Protein AF-A0A2M8S9Q0-F1 (afdb_monomer)

Secondary structure (DSSP, 8-state):
---------PPPPPPPP-------HHHHHHHHHHHTT--HHHHHHHH---HHHHHHHHTT-GGGSS-HHHHHHHHHHHHHHTT--HHHHHHHHHHHHHTT---------------------------------------------PPPPPP----------PPPSHHHHHHHHHHHHHHHHHTTT--HHHHHHHH---HHHHHHHHHT--SSSS-HHHHHHHHHHHHHHTT--HHHHHHHHHHHHHHHHHHHS--------------PPPHHHHHHT-HHHHHHHHHHHHHHHHHHHHHHHHHHHHTS------PPPGGGGSS--------------------------------PPP--TT-EEEEEEESS--EEEE-GGGS--EEEEPPTTEEEEEEESS--

Radius of gyration: 46.2 Å; Cα contacts (8 Å, |Δi|>4): 270; chains: 1; bounding box: 118×87×159 Å

Mean predicted aligned error: 24.83 Å

Solvent-accessible surface area (backbone atoms only — not comparable to full-atom values): 26553 Å² total; per-residue (Å²): 132,92,81,86,82,85,79,76,84,66,84,76,75,78,72,80,73,80,77,80,74,75,62,50,68,13,46,50,50,46,49,53,38,53,76,67,72,55,52,61,66,57,50,22,69,74,67,70,46,56,52,72,57,52,51,26,45,36,69,63,38,57,83,84,38,100,35,75,69,54,43,57,51,52,51,49,54,51,30,54,74,69,72,41,61,67,63,58,53,53,49,54,45,52,55,64,58,61,77,75,70,82,86,86,87,81,88,83,89,78,88,89,79,91,88,84,84,84,90,87,92,83,89,86,90,91,87,86,83,90,80,88,87,84,88,83,92,88,87,80,91,84,86,90,80,89,84,84,82,83,81,83,72,84,77,75,76,81,67,83,75,72,84,66,74,17,51,63,47,31,31,59,49,5,46,57,50,45,56,46,35,56,76,66,72,54,51,61,72,56,48,20,73,72,62,71,46,55,53,71,59,54,51,27,47,40,63,26,41,66,81,86,39,98,38,74,69,55,44,53,51,51,50,44,45,48,30,54,72,60,74,46,68,42,68,62,56,56,47,49,50,51,51,20,54,50,38,44,47,66,68,70,43,80,70,76,72,76,75,72,79,71,87,72,92,66,92,70,79,62,72,66,57,65,65,66,63,36,72,66,52,52,53,55,50,48,54,52,51,50,53,51,50,51,52,54,50,49,52,53,49,54,48,54,66,67,62,55,77,82,77,76,79,80,72,79,65,77,73,76,78,75,74,81,78,87,86,86,87,89,81,92,82,85,84,91,87,80,91,82,88,82,80,91,80,96,75,93,70,88,76,80,76,83,80,78,77,82,89,54,93,76,52,49,73,50,71,51,68,26,78,49,76,44,76,50,72,44,39,39,66,83,40,78,77,46,78,48,74,48,51,52,81,38,75,47,79,48,77,19,71,83,38,104

pLDDT: mean 73.17, std 22.85, range [26.52, 98.38]

Nearest PDB structures (foldseek):
  2wus-assembly2_S  TM=9.636E-01  e=8.835E-04  Thermotoga maritima
  2wus-assembly1_R  TM=9.669E-01  e=1.144E-03  Thermotoga maritima
  3fym-assembly1_A  TM=9.359E-01  e=9.303E-04  Staphylococcus aureus subsp. aureus Mu50
  2b5a-assembly1_A  TM=7.805E-01  e=4.605E-03  [Bacillus] caldolyticus

Structure (mmCIF, N/CA/C/O backbone):
data_AF-A0A2M8S9Q0-F1
#
_entry.id   AF-A0A2M8S9Q0-F1
#
loop_
_atom_site.group_PDB
_atom_site.id
_atom_site.type_symbol
_atom_site.label_atom_id
_atom_site.label_alt_id
_atom_site.label_comp_id
_atom_site.label_asym_id
_atom_site.label_entity_id
_atom_site.label_seq_id
_atom_site.pdbx_PDB_ins_code
_atom_site.Cartn_x
_atom_site.Cartn_y
_atom_site.Cartn_z
_atom_site.occupancy
_atom_site.B_iso_or_equiv
_atom_site.auth_seq_id
_atom_site.auth_comp_id
_atom_site.auth_asym_id
_atom_site.auth_atom_id
_atom_site.pdbx_PDB_model_num
ATOM 1 N N . MET A 1 1 ? -62.560 -68.770 -28.532 1.00 46.97 1 MET A N 1
ATOM 2 C CA . MET A 1 1 ? -61.285 -68.534 -29.257 1.00 46.97 1 MET A CA 1
ATOM 3 C C . MET A 1 1 ? -60.644 -67.312 -28.606 1.00 46.97 1 MET A C 1
ATOM 5 O O . MET A 1 1 ? -61.363 -66.355 -28.384 1.00 46.97 1 MET A O 1
ATOM 9 N N . ARG A 1 2 ? -59.4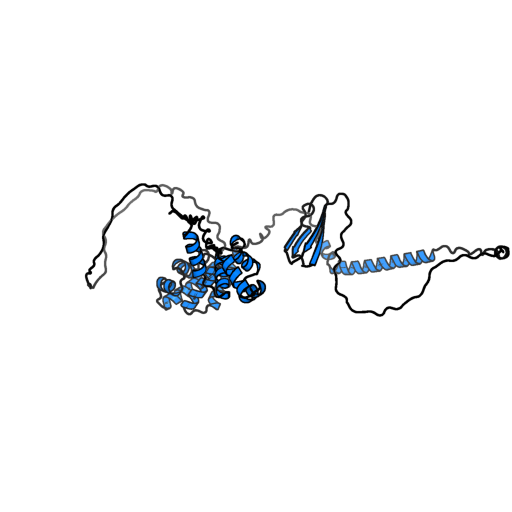30 -67.365 -28.042 1.00 44.34 2 ARG A N 1
ATOM 10 C CA . ARG A 1 2 ? -58.132 -67.429 -28.748 1.00 44.34 2 ARG A CA 1
ATOM 11 C C . ARG A 1 2 ? -58.010 -66.359 -29.842 1.00 44.34 2 ARG A C 1
ATOM 13 O O . ARG A 1 2 ? -58.297 -66.644 -30.996 1.00 44.34 2 ARG A O 1
ATOM 20 N N . SER A 1 3 ? -57.537 -65.176 -29.461 1.00 52.06 3 SER A N 1
ATOM 21 C CA . SER A 1 3 ? -56.714 -64.311 -30.311 1.00 52.06 3 SER A CA 1
ATOM 22 C C . SER A 1 3 ? -55.727 -63.576 -29.405 1.00 52.06 3 SER A C 1
ATOM 24 O O . SER A 1 3 ? -56.126 -63.054 -28.364 1.00 52.06 3 SER A O 1
ATOM 26 N N . THR A 1 4 ? -54.442 -63.612 -29.747 1.00 53.56 4 THR A N 1
ATOM 27 C CA . THR A 1 4 ? -53.346 -63.144 -28.889 1.00 53.56 4 THR A CA 1
ATOM 28 C C . THR A 1 4 ? -52.762 -61.862 -29.465 1.00 53.56 4 THR A C 1
ATOM 30 O O . THR A 1 4 ? -52.297 -61.873 -30.601 1.00 53.56 4 THR A O 1
ATOM 33 N N . LEU A 1 5 ? -52.697 -60.789 -28.673 1.00 52.53 5 LEU A N 1
ATOM 34 C CA . LEU A 1 5 ? -51.846 -59.633 -28.967 1.00 52.53 5 LEU A CA 1
ATOM 35 C C . LEU A 1 5 ? -50.827 -59.436 -27.843 1.00 52.53 5 LEU A C 1
ATOM 37 O O . LEU A 1 5 ? -51.036 -58.703 -26.881 1.00 52.53 5 LEU A O 1
ATOM 41 N N . GLN A 1 6 ? -49.708 -60.143 -27.993 1.00 48.69 6 GLN A N 1
ATOM 42 C CA . GLN A 1 6 ? -48.525 -60.050 -27.144 1.00 48.69 6 GLN A CA 1
ATOM 43 C C . GLN A 1 6 ? -47.783 -58.736 -27.448 1.00 48.69 6 GLN A C 1
ATOM 45 O O . GLN A 1 6 ? -46.805 -58.730 -28.196 1.00 48.69 6 GLN A O 1
ATOM 50 N N . GLN A 1 7 ? -48.247 -57.605 -26.910 1.00 51.72 7 GLN A N 1
ATOM 51 C CA . GLN A 1 7 ? -47.533 -56.339 -27.085 1.00 51.72 7 GLN A CA 1
ATOM 52 C C . GLN A 1 7 ? -46.305 -56.309 -26.163 1.00 51.72 7 GLN A C 1
ATOM 54 O O . GLN A 1 7 ? -46.418 -56.198 -24.943 1.00 51.72 7 GLN A O 1
ATOM 59 N N . ALA A 1 8 ? -45.121 -56.474 -26.752 1.00 46.09 8 ALA A N 1
ATOM 60 C CA . ALA A 1 8 ? -43.874 -56.585 -26.010 1.00 46.09 8 ALA A CA 1
ATOM 61 C C . ALA A 1 8 ? -43.476 -55.250 -25.357 1.00 46.09 8 ALA A C 1
ATOM 63 O O . ALA A 1 8 ? -43.231 -54.256 -26.043 1.00 46.09 8 ALA A O 1
ATOM 64 N N . PHE A 1 9 ? -43.334 -55.252 -24.030 1.00 51.69 9 PHE A N 1
ATOM 65 C CA . PHE A 1 9 ? -42.654 -54.184 -23.301 1.00 51.69 9 PHE A CA 1
ATOM 66 C C . PHE A 1 9 ? -41.147 -54.260 -23.578 1.00 51.69 9 PHE A C 1
ATOM 68 O O . PHE A 1 9 ? -40.403 -54.937 -22.871 1.00 51.69 9 PHE A O 1
ATOM 75 N N . GLY A 1 10 ? -40.699 -53.567 -24.627 1.00 56.75 10 GLY A N 1
ATOM 76 C CA . GLY A 1 10 ? -39.278 -53.279 -24.818 1.00 56.75 10 GLY A CA 1
ATOM 77 C C . GLY A 1 10 ? -38.715 -52.463 -23.642 1.00 56.75 10 GLY A C 1
ATOM 78 O O . GLY A 1 10 ? -39.480 -51.794 -22.937 1.00 56.75 10 GLY A O 1
ATOM 79 N N . PRO A 1 11 ? -37.389 -52.493 -23.408 1.00 62.25 11 PRO A N 1
ATOM 80 C CA . PRO A 1 11 ? -36.777 -51.710 -22.343 1.00 62.25 11 PRO A CA 1
ATOM 81 C C . PRO A 1 11 ? -37.107 -50.227 -22.532 1.00 62.25 11 PRO A C 1
ATOM 83 O O . PRO A 1 11 ? -36.915 -49.659 -23.609 1.00 62.25 11 PRO A O 1
ATOM 86 N N . ARG A 1 12 ? -37.624 -49.603 -21.469 1.00 54.31 12 ARG A N 1
ATOM 87 C CA . ARG A 1 12 ? -37.940 -48.171 -21.437 1.00 54.31 12 ARG A CA 1
ATOM 88 C C . ARG A 1 12 ? -36.677 -47.399 -21.849 1.00 54.31 12 ARG A C 1
ATOM 90 O O . ARG A 1 12 ? -35.629 -47.674 -21.259 1.00 54.31 12 ARG A O 1
ATOM 97 N N . PRO A 1 13 ? -36.735 -46.464 -22.819 1.00 56.62 13 PRO A N 1
ATOM 98 C CA . PRO A 1 13 ? -35.551 -45.703 -23.198 1.00 56.62 13 PRO A CA 1
ATOM 99 C C . PRO A 1 13 ? -34.986 -45.015 -21.949 1.00 56.62 13 PRO A C 1
ATOM 101 O O . PRO A 1 13 ? -35.775 -44.562 -21.105 1.00 56.62 13 PRO A O 1
ATOM 104 N N . PRO A 1 14 ? -33.650 -44.954 -21.789 1.00 55.78 14 PRO A N 1
ATOM 105 C CA . PRO A 1 14 ? -33.062 -44.286 -20.642 1.00 55.78 14 PRO A CA 1
ATOM 106 C C . PRO A 1 14 ? -33.587 -42.853 -20.610 1.00 55.78 14 PRO A C 1
ATOM 108 O O . PRO A 1 14 ? -33.505 -42.135 -21.609 1.00 55.78 14 PRO A O 1
ATOM 111 N N . ARG A 1 15 ? -34.143 -42.436 -19.463 1.00 50.03 15 ARG A N 1
ATOM 112 C CA . ARG A 1 15 ? -34.430 -41.015 -19.237 1.00 50.03 15 ARG A CA 1
ATOM 113 C C . ARG A 1 15 ? -33.136 -40.253 -19.543 1.00 50.03 15 ARG A C 1
ATOM 115 O O . ARG A 1 15 ? -32.089 -40.706 -19.065 1.00 50.03 15 ARG A O 1
ATOM 122 N N . PRO A 1 16 ? -33.170 -39.147 -20.309 1.00 44.03 16 PRO A N 1
ATOM 123 C CA . PRO A 1 16 ? -31.976 -38.341 -20.492 1.00 44.03 16 PRO A CA 1
ATOM 124 C C . PRO A 1 16 ? -31.476 -37.973 -19.098 1.00 44.03 16 PRO A C 1
ATOM 126 O O . PRO A 1 16 ? -32.213 -37.373 -18.313 1.00 44.03 16 PRO A O 1
ATOM 129 N N . ARG A 1 17 ? -30.254 -38.405 -18.760 1.00 46.22 17 ARG A N 1
ATOM 130 C CA . ARG A 1 17 ? -29.604 -37.953 -17.531 1.00 46.22 17 ARG A CA 1
ATOM 131 C C . ARG A 1 17 ? -29.557 -36.438 -17.641 1.00 46.22 17 ARG A C 1
ATOM 133 O O . ARG A 1 17 ? -28.949 -35.931 -18.583 1.00 46.22 17 ARG A O 1
ATOM 140 N N . ALA A 1 18 ? -30.214 -35.738 -16.719 1.00 41.88 18 ALA A N 1
ATOM 141 C CA . ALA A 1 18 ? -29.982 -34.317 -16.560 1.00 41.88 18 ALA A CA 1
ATOM 142 C C . ALA A 1 18 ? -28.484 -34.177 -16.289 1.00 41.88 18 ALA A C 1
ATOM 144 O O . ALA A 1 18 ? -27.989 -34.653 -15.268 1.00 41.88 18 ALA A O 1
ATOM 145 N N . GLN A 1 19 ? -27.746 -33.641 -17.260 1.00 42.12 19 GLN A N 1
ATOM 146 C CA . GLN A 1 19 ? -26.327 -33.387 -17.086 1.00 42.12 19 GLN A CA 1
ATOM 147 C C . GLN A 1 19 ? -26.240 -32.190 -16.147 1.00 42.12 19 GLN A C 1
ATOM 149 O O . GLN A 1 19 ? -26.295 -31.044 -16.590 1.00 42.12 19 GLN A O 1
ATOM 154 N N . GLY A 1 20 ? -26.185 -32.481 -14.844 1.00 45.81 20 GLY A N 1
ATOM 155 C CA . GLY A 1 20 ? -25.852 -31.539 -13.782 1.00 45.81 20 GLY A CA 1
ATOM 156 C C . GLY A 1 20 ? -24.414 -31.088 -13.975 1.00 45.81 20 GLY A C 1
ATOM 157 O O . GLY A 1 20 ? -23.505 -31.545 -13.289 1.00 45.81 20 GLY A O 1
ATOM 158 N N . ASN A 1 21 ? -24.200 -30.275 -15.006 1.00 52.34 21 ASN A N 1
ATOM 159 C CA . ASN A 1 21 ? -22.890 -29.843 -15.438 1.00 52.34 21 ASN A CA 1
ATOM 160 C C . ASN A 1 21 ? -22.437 -28.748 -14.476 1.00 52.34 21 ASN A C 1
ATOM 162 O O . ASN A 1 21 ? -22.692 -27.565 -14.706 1.00 52.34 21 ASN A O 1
ATOM 166 N N . ALA A 1 22 ? -21.843 -29.187 -13.367 1.00 67.81 22 ALA A N 1
ATOM 167 C CA . ALA A 1 22 ? -21.355 -28.379 -12.262 1.00 67.81 22 ALA A CA 1
ATOM 168 C C . ALA A 1 22 ? -20.216 -27.459 -12.729 1.00 67.81 22 ALA A C 1
ATOM 170 O O . ALA A 1 22 ? -19.038 -27.751 -12.535 1.00 67.81 22 ALA A O 1
ATOM 171 N N . TYR A 1 23 ? -20.575 -26.365 -13.403 1.00 83.25 23 TYR A N 1
ATOM 172 C CA . TYR A 1 23 ? -19.625 -25.364 -13.870 1.00 83.25 23 TYR A CA 1
ATOM 173 C C . TYR A 1 23 ? -18.828 -24.828 -12.677 1.00 83.25 23 TYR A C 1
ATOM 175 O O . TYR A 1 23 ? -19.408 -24.353 -11.696 1.00 83.25 23 TYR A O 1
ATOM 183 N N . SER A 1 24 ? -17.501 -24.877 -12.770 1.00 90.00 24 SER A N 1
ATOM 184 C CA . SER A 1 24 ? -16.611 -24.250 -11.793 1.00 90.00 24 SER A CA 1
ATOM 185 C C . SER A 1 24 ? -16.827 -22.732 -11.738 1.00 90.00 24 SER A C 1
ATOM 187 O O . SER A 1 24 ? -17.505 -22.153 -12.594 1.00 90.00 24 SER A O 1
ATOM 189 N N . VAL A 1 25 ? -16.287 -22.062 -10.716 1.00 90.50 25 VAL A N 1
ATOM 190 C CA . VAL A 1 25 ? -16.519 -20.620 -10.532 1.00 90.50 25 VAL A CA 1
ATOM 191 C C . VAL A 1 25 ? -15.940 -19.835 -11.714 1.00 90.50 25 VAL A C 1
ATOM 193 O O . VAL A 1 25 ? -16.629 -18.968 -12.256 1.00 90.50 25 VAL A O 1
ATOM 196 N N . GLY A 1 26 ? -14.749 -20.205 -12.193 1.00 93.00 26 GLY A N 1
ATOM 197 C CA . GLY A 1 26 ? -14.159 -19.648 -13.408 1.00 93.00 26 GLY A CA 1
ATOM 198 C C . GLY A 1 26 ? -15.019 -19.859 -14.652 1.00 93.00 26 GLY A C 1
ATOM 199 O O . GLY A 1 26 ? -15.321 -18.900 -15.365 1.00 93.00 26 GLY A O 1
ATOM 200 N N . GLN A 1 27 ? -15.534 -21.074 -14.864 1.00 92.38 27 GLN A N 1
ATOM 201 C CA . GLN A 1 27 ? -16.442 -21.364 -15.980 1.00 92.38 27 GLN A CA 1
ATOM 202 C C . GLN A 1 27 ? -17.754 -20.565 -15.910 1.00 92.38 27 GLN A C 1
ATOM 204 O O . GLN A 1 27 ? -18.271 -20.151 -16.950 1.00 92.38 27 GLN A O 1
ATOM 209 N N . GLN A 1 28 ? -18.298 -20.318 -14.713 1.00 92.31 28 GLN A N 1
ATOM 210 C CA . GLN A 1 28 ? -19.494 -19.485 -14.533 1.00 92.31 28 GLN A CA 1
ATOM 211 C C . GLN A 1 28 ? -19.219 -18.011 -14.882 1.00 92.31 28 GLN A C 1
ATOM 213 O O . GLN A 1 28 ? -20.016 -17.400 -15.599 1.00 92.31 28 GLN A O 1
ATOM 218 N N . LEU A 1 29 ? -18.069 -17.464 -14.469 1.00 94.25 29 LEU A N 1
ATOM 219 C CA . LEU A 1 29 ? -17.623 -16.112 -14.835 1.00 94.25 29 LEU A CA 1
ATOM 220 C C . LEU A 1 29 ? -17.396 -15.988 -16.352 1.00 94.25 29 LEU A C 1
ATOM 222 O O . LEU A 1 29 ? -17.986 -15.118 -16.995 1.00 94.25 29 LEU A O 1
ATOM 226 N N . LYS A 1 30 ? -16.641 -16.923 -16.943 1.00 95.50 30 LYS A N 1
ATOM 227 C CA . LYS A 1 30 ? -16.370 -17.032 -18.389 1.00 95.50 30 LYS A CA 1
ATOM 228 C C . LYS A 1 30 ? -17.662 -17.069 -19.206 1.00 95.50 30 LYS A C 1
ATOM 230 O O . LYS A 1 30 ? -17.831 -16.310 -20.161 1.00 95.50 30 LYS A O 1
ATOM 235 N N . LYS A 1 31 ? -18.633 -17.886 -18.780 1.00 94.19 31 LYS A N 1
ATOM 236 C CA . LYS A 1 31 ? -19.971 -17.977 -19.385 1.00 94.19 31 LYS A CA 1
ATOM 237 C C . LYS A 1 31 ? -20.744 -16.657 -19.298 1.00 94.19 31 LYS A C 1
ATOM 239 O O . LYS A 1 31 ? -21.353 -16.259 -20.288 1.00 94.19 31 LYS A O 1
ATOM 244 N N . ALA A 1 32 ? -20.715 -15.966 -18.158 1.00 94.25 32 ALA A N 1
ATOM 245 C CA . ALA A 1 32 ? -21.412 -14.691 -17.982 1.00 94.25 32 ALA A CA 1
ATOM 246 C C . ALA A 1 32 ? -20.758 -13.528 -18.754 1.00 94.25 32 ALA A C 1
ATOM 248 O O . ALA A 1 32 ? -21.476 -12.696 -19.312 1.00 94.25 32 ALA A O 1
ATOM 249 N N . ARG A 1 33 ? -19.422 -13.499 -18.870 1.00 96.94 33 ARG A N 1
ATOM 250 C CA . ARG A 1 33 ? -18.702 -12.557 -19.744 1.00 96.94 33 ARG A CA 1
ATOM 251 C C . ARG A 1 33 ? -19.092 -12.755 -21.208 1.00 96.94 33 ARG A C 1
ATOM 253 O O . ARG A 1 33 ? -19.476 -11.794 -21.876 1.00 96.94 33 ARG A O 1
ATOM 260 N N . LEU A 1 34 ? -19.043 -13.998 -21.691 1.00 96.44 34 LEU A N 1
ATOM 261 C CA . LEU A 1 34 ? -19.397 -14.339 -23.072 1.00 96.44 34 LEU A CA 1
ATOM 262 C C . LEU A 1 34 ? -20.879 -14.067 -23.372 1.00 96.44 34 LEU A C 1
ATOM 264 O O . LEU A 1 34 ? -21.187 -13.518 -24.425 1.00 96.44 34 LEU A O 1
ATOM 268 N N . ALA A 1 35 ? -21.791 -14.336 -22.432 1.00 95.69 35 ALA A N 1
ATOM 269 C CA . ALA A 1 35 ? -23.214 -13.998 -22.569 1.00 95.69 35 ALA A CA 1
ATOM 270 C C . ALA A 1 35 ? -23.484 -12.482 -22.682 1.00 95.69 35 ALA A C 1
ATOM 272 O O . ALA A 1 35 ? -24.515 -12.079 -23.218 1.00 95.69 35 ALA A O 1
ATOM 273 N N . ARG A 1 36 ? -22.556 -11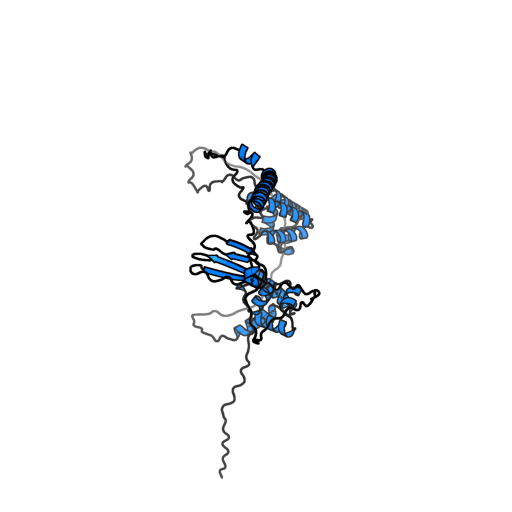.637 -22.209 1.00 96.06 36 ARG A N 1
ATOM 274 C CA . ARG A 1 36 ? -22.578 -10.173 -22.376 1.00 96.06 36 ARG A CA 1
ATOM 275 C C . ARG A 1 36 ? -21.761 -9.680 -23.581 1.00 96.06 36 ARG A C 1
ATOM 277 O O . ARG A 1 36 ? -21.691 -8.476 -23.795 1.00 96.06 36 ARG A O 1
ATOM 284 N N . ASN A 1 37 ? -21.178 -10.584 -24.376 1.00 96.50 37 ASN A N 1
ATOM 285 C CA . ASN A 1 37 ? -20.271 -10.296 -25.499 1.00 96.50 37 ASN A CA 1
ATOM 286 C C . ASN A 1 37 ? -19.041 -9.445 -25.115 1.00 96.50 37 ASN A C 1
ATOM 288 O O . ASN A 1 37 ? -18.531 -8.680 -25.931 1.00 96.50 37 ASN A O 1
ATOM 292 N N . LEU A 1 38 ? -18.564 -9.571 -23.871 1.00 96.69 38 LEU A N 1
ATOM 293 C CA . LEU A 1 38 ? -17.443 -8.786 -23.351 1.00 96.69 38 LEU A CA 1
ATOM 294 C C . LEU A 1 38 ? -16.088 -9.446 -23.656 1.00 96.69 38 LEU A C 1
ATOM 296 O O . LEU A 1 38 ? -15.895 -10.650 -23.444 1.00 96.69 38 LEU A O 1
ATOM 300 N N . THR A 1 39 ? -15.118 -8.651 -24.103 1.00 97.31 39 THR A N 1
ATOM 301 C CA . THR A 1 39 ? -13.729 -9.102 -24.288 1.00 97.31 39 THR A CA 1
ATOM 302 C C . THR A 1 39 ? -12.928 -9.010 -22.981 1.00 97.31 39 THR A C 1
ATOM 304 O O . THR A 1 39 ? -13.333 -8.334 -22.030 1.00 97.31 39 THR A O 1
ATOM 307 N N . ILE A 1 40 ? -11.786 -9.699 -22.905 1.00 96.75 40 ILE A N 1
ATOM 308 C CA . ILE A 1 40 ? -10.923 -9.700 -21.708 1.00 96.75 40 ILE A CA 1
ATOM 309 C C . ILE A 1 40 ? -10.297 -8.312 -21.496 1.00 96.75 40 ILE A C 1
ATOM 311 O O . ILE A 1 40 ? -10.141 -7.859 -20.362 1.00 96.75 40 ILE A O 1
ATOM 315 N N . GLU A 1 41 ? -10.020 -7.585 -22.578 1.00 96.06 41 GLU A N 1
ATOM 316 C CA . GLU A 1 41 ? -9.502 -6.214 -22.570 1.00 96.06 41 GLU A CA 1
ATOM 317 C C . GLU A 1 41 ? -10.548 -5.227 -22.035 1.00 96.06 41 GLU A C 1
ATOM 319 O O . GLU A 1 41 ? -10.211 -4.349 -21.245 1.00 96.06 41 GLU A O 1
ATOM 324 N N . GLN A 1 42 ? -11.825 -5.394 -22.400 1.00 95.19 42 GLN A N 1
ATOM 325 C CA . GLN A 1 42 ? -12.928 -4.578 -21.876 1.00 95.19 42 GLN A CA 1
ATOM 326 C C . GLN A 1 42 ? -13.129 -4.801 -20.371 1.00 95.19 42 GLN A C 1
ATOM 328 O O . GLN A 1 42 ? -13.243 -3.837 -19.612 1.00 95.19 42 GLN A O 1
ATOM 333 N N . VAL A 1 43 ? -13.096 -6.062 -19.917 1.00 97.06 43 VAL A N 1
ATOM 334 C CA . VAL A 1 43 ? -13.105 -6.394 -18.482 1.00 97.06 43 VAL A CA 1
ATOM 335 C C . VAL A 1 43 ? -11.885 -5.792 -17.781 1.00 97.06 43 VAL A C 1
ATOM 337 O O . VAL A 1 43 ? -12.032 -5.190 -16.719 1.00 97.06 43 VAL A O 1
ATOM 340 N N . THR A 1 44 ? -10.696 -5.900 -18.381 1.00 97.06 44 THR A N 1
ATOM 341 C CA . THR A 1 44 ? -9.440 -5.335 -17.859 1.00 97.06 44 THR A CA 1
ATOM 342 C C . THR A 1 44 ? -9.536 -3.818 -17.682 1.00 97.06 44 THR A C 1
ATOM 344 O O . THR A 1 44 ? -9.172 -3.298 -16.630 1.00 97.06 44 THR A O 1
ATOM 347 N N . GLN A 1 45 ? -10.074 -3.102 -18.674 1.00 96.19 45 GLN A N 1
ATOM 348 C CA . GLN A 1 45 ? -10.261 -1.648 -18.624 1.00 96.19 45 GLN A CA 1
ATOM 349 C C . GLN A 1 45 ? -11.285 -1.224 -17.562 1.00 96.19 45 GLN A C 1
ATOM 351 O O . GLN A 1 45 ? -11.053 -0.254 -16.845 1.00 96.19 45 GLN A O 1
ATOM 356 N N . ALA A 1 46 ? -12.400 -1.947 -17.425 1.00 95.25 46 ALA A N 1
ATOM 357 C CA . ALA A 1 46 ? -13.436 -1.604 -16.454 1.00 95.25 46 ALA A CA 1
ATOM 358 C C . ALA A 1 46 ? -13.034 -1.943 -15.006 1.00 95.25 46 ALA A C 1
ATOM 360 O O . ALA A 1 46 ? -13.211 -1.133 -14.097 1.00 95.25 46 ALA A O 1
ATOM 361 N N . THR A 1 47 ? -12.472 -3.132 -14.779 1.00 95.62 47 THR A N 1
ATOM 362 C CA . THR A 1 47 ? -12.145 -3.646 -13.434 1.00 95.62 47 THR A CA 1
ATOM 363 C C . THR A 1 47 ? -10.750 -3.261 -12.940 1.00 95.62 47 THR A C 1
ATOM 365 O O . THR A 1 47 ? -10.465 -3.423 -11.756 1.00 95.62 47 THR A O 1
ATOM 368 N N . HIS A 1 48 ? -9.875 -2.781 -13.832 1.00 96.25 48 HIS A N 1
ATOM 369 C CA . HIS A 1 48 ? -8.441 -2.559 -13.596 1.00 96.25 48 HIS A CA 1
ATOM 370 C C . HIS A 1 48 ? -7.652 -3.834 -13.205 1.00 96.25 48 HIS A C 1
ATOM 372 O O . HIS A 1 48 ? -6.487 -3.758 -12.803 1.00 96.25 48 HIS A O 1
ATOM 378 N N . ILE A 1 49 ? -8.248 -5.022 -13.368 1.00 96.50 49 ILE A N 1
ATOM 379 C CA . ILE A 1 49 ? -7.588 -6.325 -13.205 1.00 96.50 49 ILE A CA 1
ATOM 380 C C . ILE A 1 49 ? -6.842 -6.655 -14.503 1.00 96.50 49 ILE A C 1
ATOM 382 O O . ILE A 1 49 ? -7.427 -6.614 -15.577 1.00 96.50 49 ILE A O 1
ATOM 386 N N . ARG A 1 50 ? -5.549 -6.990 -14.426 1.00 97.06 50 ARG A N 1
ATOM 387 C CA . ARG A 1 50 ? -4.722 -7.301 -15.612 1.00 97.06 50 ARG A CA 1
ATOM 388 C C . ARG A 1 50 ? -5.235 -8.558 -16.338 1.00 97.06 50 ARG A C 1
ATOM 390 O O . ARG A 1 50 ? -5.549 -9.531 -15.664 1.00 97.06 50 ARG A O 1
ATOM 397 N N . ALA A 1 51 ? -5.218 -8.570 -17.676 1.00 96.38 51 ALA A N 1
ATOM 398 C CA . ALA A 1 51 ? -5.787 -9.636 -18.523 1.00 96.38 51 ALA A CA 1
ATOM 399 C C . ALA A 1 51 ? -5.491 -11.074 -18.046 1.00 96.38 51 ALA A C 1
ATOM 401 O O . ALA A 1 51 ? -6.426 -11.785 -17.701 1.00 96.38 51 ALA A O 1
ATOM 402 N N . TYR A 1 52 ? -4.214 -11.446 -17.869 1.00 96.19 52 TYR A N 1
ATOM 403 C CA . TYR A 1 52 ? -3.822 -12.789 -17.399 1.00 96.19 52 TYR A CA 1
ATOM 404 C C . TYR A 1 52 ? -4.482 -13.214 -16.072 1.00 96.19 52 TYR A C 1
ATOM 406 O O . TYR A 1 52 ? -4.614 -14.402 -15.800 1.00 96.19 52 TYR A O 1
ATOM 414 N N . ALA A 1 53 ? -4.858 -12.255 -15.218 1.00 96.31 53 ALA A N 1
ATOM 415 C CA . ALA A 1 53 ? -5.530 -12.511 -13.951 1.00 96.31 53 ALA A CA 1
ATOM 416 C C . ALA A 1 53 ? -7.046 -12.697 -14.128 1.00 96.31 53 ALA A C 1
ATOM 418 O O . ALA A 1 53 ? -7.657 -13.379 -13.315 1.00 96.31 53 ALA A O 1
ATOM 419 N N . ILE A 1 54 ? -7.647 -12.152 -15.190 1.00 96.88 54 ILE A N 1
ATOM 420 C CA . ILE A 1 54 ? -8.993 -12.535 -15.636 1.00 96.88 54 ILE A CA 1
ATOM 421 C C . ILE A 1 54 ? -8.955 -13.950 -16.220 1.00 96.88 54 ILE A C 1
ATOM 423 O O . ILE A 1 54 ? -9.762 -14.780 -15.813 1.00 96.88 54 ILE A O 1
ATOM 427 N N . ASP A 1 55 ? -7.981 -14.261 -17.079 1.00 96.69 55 ASP A N 1
ATOM 428 C CA . ASP A 1 55 ? -7.820 -15.600 -17.665 1.00 96.69 55 ASP A CA 1
ATOM 429 C C . ASP A 1 55 ? -7.612 -16.671 -16.580 1.00 96.69 55 ASP A C 1
ATOM 431 O O . ASP A 1 55 ? -8.339 -17.662 -16.524 1.00 96.69 55 ASP A O 1
ATOM 435 N N . ALA A 1 56 ? -6.698 -16.419 -15.635 1.00 95.81 56 ALA A N 1
ATOM 436 C CA . ALA A 1 56 ? -6.444 -17.294 -14.492 1.00 95.81 56 ALA A CA 1
ATOM 437 C C . ALA A 1 56 ? -7.667 -17.476 -13.572 1.00 95.81 56 ALA A C 1
ATOM 439 O O . ALA A 1 56 ? -7.831 -18.545 -12.992 1.00 95.81 56 ALA A O 1
ATOM 440 N N . LEU A 1 57 ? -8.545 -16.471 -13.448 1.00 94.94 57 LEU A N 1
ATOM 441 C CA . LEU A 1 57 ? -9.821 -16.626 -12.740 1.00 94.94 57 LEU A CA 1
ATOM 442 C C . LEU A 1 57 ? -10.839 -17.442 -13.545 1.00 94.94 57 LEU A C 1
ATOM 444 O O . LEU A 1 57 ? -11.605 -18.187 -12.945 1.00 94.94 57 LEU A O 1
ATOM 448 N N . GLU A 1 58 ? -10.871 -17.310 -14.873 1.00 95.81 58 GLU A N 1
ATOM 449 C CA . GLU A 1 58 ? -11.797 -18.043 -15.748 1.00 95.81 58 GLU A CA 1
ATOM 450 C C . GLU A 1 58 ? -11.457 -19.526 -15.916 1.00 95.81 58 GLU A C 1
ATOM 452 O O . GLU A 1 58 ? -12.359 -20.323 -16.172 1.00 95.81 58 GLU A O 1
ATOM 457 N N . ASP A 1 59 ? -10.182 -19.883 -15.765 1.00 94.31 59 ASP A N 1
ATOM 458 C CA . ASP A 1 59 ? -9.683 -21.262 -15.824 1.00 94.31 59 ASP A CA 1
ATOM 459 C C . ASP A 1 59 ? -9.423 -21.860 -14.419 1.00 94.31 59 ASP A C 1
ATOM 461 O O . ASP A 1 59 ? -8.762 -22.889 -14.295 1.00 94.31 59 ASP A O 1
ATOM 465 N N . ASP A 1 60 ? -9.933 -21.210 -13.358 1.00 91.94 60 ASP A N 1
ATOM 466 C CA . ASP A 1 60 ? -9.797 -21.576 -11.930 1.00 91.94 60 ASP A CA 1
ATOM 467 C C . ASP A 1 60 ? -8.332 -21.785 -11.450 1.00 91.94 60 ASP A C 1
ATOM 469 O O . ASP A 1 60 ? -8.071 -22.399 -10.412 1.00 91.94 60 ASP A O 1
ATOM 473 N N . ASN A 1 61 ? -7.354 -21.233 -12.175 1.00 92.25 61 ASN A N 1
ATOM 474 C CA . ASN A 1 61 ? -5.918 -21.328 -11.907 1.00 92.25 61 ASN A CA 1
ATOM 475 C C . ASN A 1 61 ? -5.458 -20.238 -10.921 1.00 92.25 61 ASN A C 1
ATOM 477 O O . ASN A 1 61 ? -4.758 -19.284 -11.272 1.00 92.25 61 ASN A O 1
ATOM 481 N N . PHE A 1 62 ? -5.863 -20.376 -9.659 1.00 89.56 62 PHE A N 1
ATOM 482 C CA . PHE A 1 62 ? -5.549 -19.393 -8.618 1.00 89.56 62 PHE A CA 1
ATOM 483 C C . PHE A 1 62 ? -4.048 -19.293 -8.279 1.00 89.56 62 PHE A C 1
ATOM 485 O O . PHE A 1 62 ? -3.620 -18.253 -7.778 1.00 89.56 62 PHE A O 1
ATOM 492 N N . ASP A 1 63 ? -3.245 -20.314 -8.596 1.00 89.00 63 ASP A N 1
ATOM 493 C CA . ASP A 1 63 ? -1.794 -20.339 -8.346 1.00 89.00 63 ASP A CA 1
ATOM 494 C C . ASP A 1 63 ? -1.004 -19.416 -9.293 1.00 89.00 63 ASP A C 1
ATOM 496 O O . ASP A 1 63 ? 0.094 -18.970 -8.962 1.00 89.00 63 ASP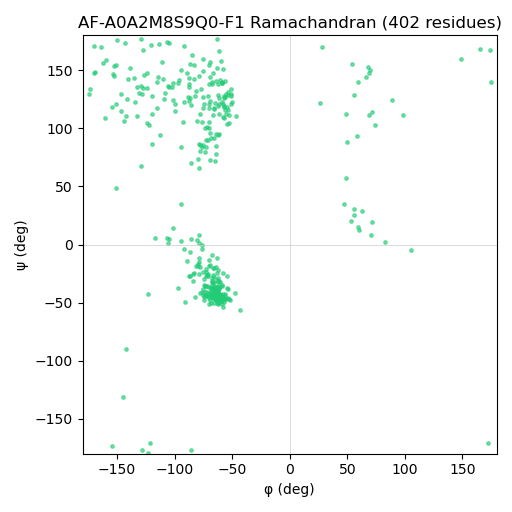 A O 1
ATOM 500 N N . ALA A 1 64 ? -1.577 -19.053 -10.447 1.00 87.75 64 ALA A N 1
ATOM 501 C CA . ALA A 1 64 ? -1.005 -18.054 -11.354 1.00 87.75 64 ALA A CA 1
ATOM 502 C C . ALA A 1 64 ? -1.188 -16.596 -10.865 1.00 87.75 64 ALA A C 1
ATOM 504 O O . ALA A 1 64 ? -0.704 -15.656 -11.505 1.00 87.75 64 ALA A O 1
ATOM 505 N N . LEU A 1 65 ? -1.897 -16.370 -9.752 1.00 91.56 65 LEU A N 1
ATOM 506 C CA . LEU A 1 65 ? -2.210 -15.038 -9.224 1.00 91.56 65 LEU A CA 1
ATOM 507 C C . LEU A 1 65 ? -1.188 -14.594 -8.155 1.00 91.56 65 LEU A C 1
ATOM 509 O O . LEU A 1 65 ? -0.659 -15.429 -7.427 1.00 91.56 65 LEU A O 1
ATOM 513 N N . PRO A 1 66 ? -0.909 -13.281 -7.984 1.00 83.31 66 PRO A N 1
ATOM 514 C CA . PRO A 1 66 ? 0.228 -12.832 -7.166 1.00 83.31 66 PRO A CA 1
ATOM 515 C C . PRO A 1 66 ? 0.114 -13.137 -5.665 1.00 83.31 66 PRO A C 1
ATOM 517 O O . PRO A 1 66 ? 1.117 -13.099 -4.957 1.00 83.31 66 PRO A O 1
ATOM 520 N N . SER A 1 67 ? -1.099 -13.388 -5.162 1.00 90.44 67 SER A N 1
ATOM 521 C CA . SER A 1 67 ? -1.333 -14.045 -3.873 1.00 90.44 67 SER A CA 1
ATOM 522 C C . SER A 1 67 ? -2.777 -14.570 -3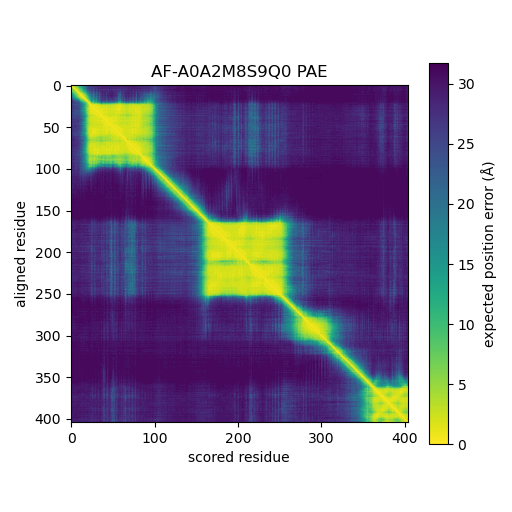.784 1.00 90.44 67 SER A C 1
ATOM 524 O O . SER A 1 67 ? -3.674 -13.988 -4.407 1.00 90.44 67 SER A O 1
ATOM 526 N N . PRO A 1 68 ? -3.062 -15.588 -2.947 1.00 84.75 68 PRO A N 1
ATOM 527 C CA . PRO A 1 68 ? -4.428 -16.079 -2.729 1.00 84.75 68 PRO A CA 1
ATOM 528 C C . PRO A 1 68 ? -5.355 -15.036 -2.076 1.00 84.75 68 PRO A C 1
ATOM 530 O O . PRO A 1 68 ? -6.578 -15.131 -2.180 1.00 84.75 68 PRO A O 1
ATOM 533 N N . VAL A 1 69 ? -4.800 -14.003 -1.429 1.00 85.50 69 VAL A N 1
ATOM 534 C CA . VAL A 1 69 ? -5.579 -12.868 -0.903 1.00 85.50 69 VAL A CA 1
ATOM 535 C C . VAL A 1 69 ? -6.012 -11.941 -2.042 1.00 85.50 69 VAL A C 1
ATOM 537 O O . VAL A 1 69 ? -7.179 -11.553 -2.104 1.00 85.50 69 VAL A O 1
ATOM 540 N N . GLN A 1 70 ? -5.110 -11.636 -2.983 1.00 87.69 70 GLN A N 1
ATOM 541 C CA . GLN A 1 70 ? -5.443 -10.846 -4.175 1.00 87.69 70 GLN A CA 1
ATOM 542 C C . GLN A 1 70 ? -6.439 -11.582 -5.076 1.00 87.69 70 GLN A C 1
ATOM 544 O O . GLN A 1 70 ? -7.389 -10.963 -5.548 1.00 87.69 70 GLN A O 1
ATOM 549 N N . ALA A 1 71 ? -6.288 -12.901 -5.234 1.00 91.00 71 ALA A N 1
ATOM 550 C CA . ALA A 1 71 ? -7.208 -13.744 -5.994 1.00 91.00 71 ALA A CA 1
ATOM 551 C C . ALA A 1 71 ? -8.672 -13.564 -5.560 1.00 91.00 71 ALA A C 1
ATOM 553 O O . ALA A 1 71 ? -9.540 -13.311 -6.392 1.00 91.00 71 ALA A O 1
ATOM 554 N N . ARG A 1 72 ? -8.944 -13.595 -4.247 1.00 90.06 72 ARG A N 1
ATOM 555 C CA . ARG A 1 72 ? -10.292 -13.382 -3.681 1.00 90.06 72 ARG A CA 1
ATOM 556 C C . ARG A 1 72 ? -10.814 -11.958 -3.921 1.00 90.06 72 ARG A C 1
ATOM 558 O O . ARG A 1 72 ? -12.016 -11.774 -4.108 1.00 90.06 72 ARG A O 1
ATOM 565 N N . GLY A 1 73 ? -9.925 -10.963 -3.947 1.00 92.00 73 GLY A N 1
ATOM 566 C CA . GLY A 1 73 ? -10.255 -9.577 -4.295 1.00 92.00 73 GLY A CA 1
ATOM 567 C C . GLY A 1 73 ? -10.638 -9.413 -5.768 1.00 92.00 73 GLY A C 1
ATOM 568 O O . GLY A 1 73 ? -11.702 -8.872 -6.066 1.00 92.00 73 GLY A O 1
ATOM 569 N N . PHE A 1 74 ? -9.816 -9.933 -6.684 1.00 95.56 74 PHE A N 1
ATOM 570 C CA . PHE A 1 74 ? -10.085 -9.917 -8.125 1.00 95.56 74 PHE A CA 1
ATOM 571 C C . PHE A 1 74 ? -11.363 -10.695 -8.470 1.00 95.56 74 PHE A C 1
ATOM 573 O O . PHE A 1 74 ? -12.195 -10.192 -9.220 1.00 95.56 74 PHE A O 1
ATOM 580 N N . LEU A 1 75 ? -11.573 -11.863 -7.852 1.00 94.19 75 LEU A N 1
ATOM 581 C CA . LEU A 1 75 ? -12.781 -12.679 -8.002 1.00 94.19 75 LEU A CA 1
ATOM 582 C C . LEU A 1 75 ? -14.053 -11.895 -7.631 1.00 94.19 75 LEU A C 1
ATOM 584 O O . LEU A 1 75 ? -15.018 -11.893 -8.393 1.00 94.19 75 LEU A O 1
ATOM 588 N N . ARG A 1 76 ? -14.043 -11.175 -6.498 1.00 93.62 76 ARG A N 1
ATOM 589 C CA . ARG A 1 76 ? -15.161 -10.314 -6.070 1.00 93.62 76 ARG A CA 1
ATOM 590 C C . ARG A 1 76 ? -15.386 -9.140 -7.027 1.00 93.62 76 ARG A C 1
ATOM 592 O O . ARG A 1 76 ? -16.524 -8.879 -7.400 1.00 93.62 76 ARG A O 1
ATOM 599 N N . LEU A 1 77 ? -14.325 -8.437 -7.427 1.00 95.12 77 LEU A N 1
ATOM 600 C CA . LEU A 1 77 ? -14.414 -7.313 -8.369 1.00 95.12 77 LEU A CA 1
ATOM 601 C C . LEU A 1 77 ? -14.983 -7.753 -9.728 1.00 95.12 77 LEU A C 1
ATOM 603 O O . LEU A 1 77 ? -15.848 -7.075 -10.281 1.00 95.12 77 LEU A O 1
ATOM 607 N N . TYR A 1 78 ? -14.540 -8.904 -10.237 1.00 96.12 78 TYR A N 1
ATOM 608 C CA . TYR A 1 78 ? -14.986 -9.433 -11.521 1.00 96.12 78 TYR A CA 1
ATOM 609 C C . TYR A 1 78 ? -16.433 -9.952 -11.466 1.00 96.12 78 TYR A C 1
ATOM 611 O O . TYR A 1 78 ? -17.235 -9.595 -12.329 1.00 96.12 78 TYR A O 1
ATOM 619 N N . ALA A 1 79 ? -16.806 -10.699 -10.418 1.00 95.06 79 ALA A N 1
ATOM 620 C CA . ALA A 1 79 ? -18.188 -11.134 -10.198 1.00 95.06 79 ALA A CA 1
ATOM 621 C C . ALA A 1 79 ? -19.154 -9.937 -10.105 1.00 95.06 79 ALA A C 1
ATOM 623 O O . ALA A 1 79 ? -20.160 -9.906 -10.815 1.00 95.06 79 ALA A O 1
ATOM 624 N N . ASN A 1 80 ? -18.796 -8.902 -9.333 1.00 94.38 80 ASN A N 1
ATOM 625 C CA . ASN A 1 80 ? -19.581 -7.671 -9.216 1.00 94.38 80 ASN A CA 1
ATOM 626 C C . ASN A 1 80 ? -19.759 -6.964 -10.574 1.00 94.38 80 ASN A C 1
ATOM 628 O O . ASN A 1 80 ? -20.868 -6.548 -10.904 1.00 94.38 80 ASN A O 1
ATOM 632 N N . TYR A 1 81 ? -18.703 -6.862 -11.391 1.00 95.56 81 TYR A N 1
ATOM 633 C CA . TYR A 1 81 ? -18.787 -6.283 -12.741 1.00 95.56 81 TYR A CA 1
ATOM 634 C C . TYR A 1 81 ? -19.689 -7.107 -13.681 1.00 95.56 81 TYR A C 1
ATOM 636 O O . TYR A 1 81 ? -20.481 -6.559 -14.454 1.00 95.56 81 TYR A O 1
ATOM 644 N N . LEU A 1 82 ? -19.646 -8.436 -13.563 1.00 93.75 82 LEU A N 1
ATOM 645 C CA . LEU A 1 82 ? -20.562 -9.348 -14.251 1.00 93.75 82 LEU A CA 1
ATOM 646 C C . LEU A 1 82 ? -21.971 -9.402 -13.630 1.00 93.75 82 LEU A C 1
ATOM 648 O O . LEU A 1 82 ? -22.836 -10.085 -14.173 1.00 93.75 82 LEU A O 1
ATOM 652 N N . GLY A 1 83 ? -22.248 -8.650 -12.558 1.00 90.75 83 GLY A N 1
ATOM 653 C CA . GLY A 1 83 ? -23.543 -8.640 -11.871 1.00 90.75 83 GLY A CA 1
ATOM 654 C C . GLY A 1 83 ? -23.930 -9.990 -11.259 1.00 90.75 83 GLY A C 1
ATOM 655 O O . GLY A 1 83 ? -25.114 -10.303 -11.195 1.00 90.75 83 GLY A O 1
ATOM 656 N N . LEU A 1 84 ? -22.940 -10.795 -10.867 1.00 89.38 84 LEU A N 1
ATOM 657 C CA . LEU A 1 84 ? -23.103 -12.083 -10.194 1.00 89.38 84 LEU A CA 1
ATOM 658 C C . LEU A 1 84 ? -22.767 -11.918 -8.711 1.00 89.38 84 LEU A C 1
ATOM 660 O O . LEU A 1 84 ? -21.733 -11.328 -8.388 1.00 89.38 84 LEU A O 1
ATOM 664 N N . SER A 1 85 ? -23.576 -12.471 -7.803 1.00 85.88 85 SER A N 1
ATOM 665 C CA . SER A 1 85 ? -23.174 -12.512 -6.396 1.00 85.88 85 SER A CA 1
ATOM 666 C C . SER A 1 85 ? -22.141 -13.623 -6.173 1.00 85.88 85 SER A C 1
ATOM 668 O O . SER A 1 85 ? -22.282 -14.756 -6.641 1.00 85.88 85 SER A O 1
ATOM 670 N N . LEU A 1 86 ? -21.068 -13.303 -5.449 1.00 83.44 86 LEU A N 1
ATOM 671 C CA . LEU A 1 86 ? -20.012 -14.272 -5.147 1.00 83.44 86 LEU A CA 1
ATOM 672 C C . LEU A 1 86 ? -20.504 -15.400 -4.220 1.00 83.44 86 LEU A C 1
ATOM 674 O O . LEU A 1 86 ? -19.969 -16.507 -4.245 1.00 83.44 86 LEU A O 1
ATOM 678 N N . GLU A 1 87 ? -21.525 -15.125 -3.410 1.00 82.25 87 GLU A N 1
ATOM 679 C CA . GLU A 1 87 ? -22.071 -16.073 -2.440 1.00 82.25 87 GLU A CA 1
ATOM 680 C C . GLU A 1 87 ? -22.944 -17.132 -3.120 1.00 82.25 87 GLU A C 1
ATOM 682 O O . GLU A 1 87 ? -22.760 -18.314 -2.836 1.00 82.25 87 GLU A O 1
ATOM 687 N N . GLU A 1 88 ? -23.781 -16.764 -4.100 1.00 79.06 88 GLU A N 1
ATOM 688 C CA . GLU A 1 88 ? -24.521 -17.737 -4.920 1.00 79.06 88 GLU A CA 1
ATOM 689 C C . GLU A 1 88 ? -23.574 -18.617 -5.746 1.00 79.06 88 GLU A C 1
ATOM 691 O O . GLU A 1 88 ? -23.765 -19.829 -5.796 1.00 79.06 88 GLU A O 1
ATOM 696 N N . LEU A 1 89 ? -22.517 -18.050 -6.347 1.00 78.81 89 LEU A N 1
ATOM 697 C CA . LEU A 1 89 ? -21.521 -18.823 -7.109 1.00 78.81 89 LEU A CA 1
ATOM 698 C C . LEU A 1 89 ? -20.882 -19.936 -6.255 1.00 78.81 89 LEU A C 1
ATOM 700 O O . LEU A 1 89 ? -2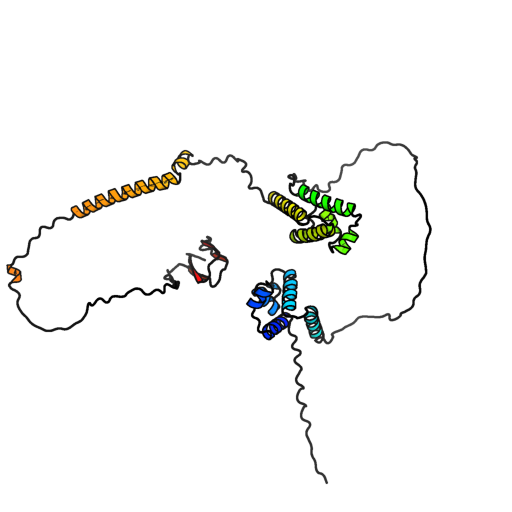0.769 -21.079 -6.703 1.00 78.81 89 LEU A O 1
ATOM 704 N N . ILE A 1 90 ? -20.507 -19.618 -5.011 1.00 79.69 90 ILE A N 1
ATOM 705 C CA . ILE A 1 90 ? -19.899 -20.568 -4.065 1.00 79.69 90 ILE A CA 1
ATOM 706 C C . ILE A 1 90 ? -20.946 -21.534 -3.484 1.00 79.69 90 ILE A C 1
ATOM 708 O O . ILE A 1 90 ? -20.655 -22.720 -3.311 1.00 79.69 90 ILE A O 1
ATOM 712 N N . ALA A 1 91 ? -22.162 -21.066 -3.191 1.00 75.94 91 ALA A N 1
ATOM 713 C CA . ALA A 1 91 ? -23.246 -21.903 -2.679 1.00 75.94 91 ALA A CA 1
ATOM 714 C C . ALA A 1 91 ? -23.689 -22.951 -3.711 1.00 75.94 91 ALA A C 1
ATOM 716 O O . ALA A 1 91 ? -23.774 -24.133 -3.380 1.00 75.94 91 ALA A O 1
ATOM 717 N N . ASN A 1 92 ? -23.872 -22.545 -4.971 1.00 72.75 92 ASN A N 1
ATOM 718 C CA . ASN A 1 92 ? -24.223 -23.432 -6.080 1.00 72.75 92 ASN A CA 1
ATOM 719 C C . ASN A 1 92 ? -23.131 -24.483 -6.331 1.00 72.75 92 ASN A C 1
ATOM 721 O O . ASN A 1 92 ? -23.445 -25.655 -6.539 1.00 72.75 92 ASN A O 1
ATOM 725 N N . GLN A 1 93 ? -21.850 -24.096 -6.248 1.00 75.00 93 GLN A N 1
ATOM 726 C CA . GLN A 1 93 ? -20.737 -25.044 -6.343 1.00 75.00 93 GLN A CA 1
ATOM 727 C C . GLN A 1 93 ? -20.780 -26.073 -5.200 1.00 75.00 93 GLN A C 1
ATOM 729 O O . GLN A 1 93 ? -20.729 -27.273 -5.458 1.00 75.00 93 GLN A O 1
ATOM 734 N N . ARG A 1 94 ? -20.937 -25.626 -3.944 1.00 72.75 94 ARG A N 1
ATOM 735 C CA . ARG A 1 94 ? -21.015 -26.516 -2.770 1.00 72.75 94 ARG A CA 1
ATOM 736 C C . ARG A 1 94 ? -22.205 -27.471 -2.834 1.00 72.75 94 ARG A C 1
ATOM 738 O O . ARG A 1 94 ? -22.020 -28.660 -2.595 1.00 72.75 94 ARG A O 1
ATOM 745 N N . ALA A 1 95 ? -23.391 -26.974 -3.186 1.00 66.50 95 ALA A N 1
ATOM 746 C CA . ALA A 1 95 ? -24.584 -27.798 -3.360 1.00 66.50 95 ALA A CA 1
ATOM 747 C C . ALA A 1 95 ? -24.360 -28.868 -4.441 1.00 66.50 95 ALA A C 1
ATOM 749 O O . ALA A 1 95 ? -24.557 -30.054 -4.188 1.00 66.50 95 ALA A O 1
ATOM 750 N N . SER A 1 96 ? -23.836 -28.471 -5.605 1.00 60.12 96 SER A N 1
ATOM 751 C CA . SER A 1 96 ? -23.585 -29.398 -6.712 1.00 60.12 96 SER A CA 1
ATOM 752 C C . SER A 1 96 ? -22.430 -30.382 -6.465 1.00 60.12 96 SER A C 1
ATOM 754 O O . SER A 1 96 ? -22.355 -31.393 -7.161 1.00 60.12 96 SER A O 1
ATOM 756 N N . SER A 1 97 ? -21.531 -30.116 -5.509 1.00 57.62 97 SER A N 1
ATOM 757 C CA . SER A 1 97 ? -20.519 -31.081 -5.046 1.00 57.62 97 SER A CA 1
ATOM 758 C C . SER A 1 97 ? -21.030 -32.013 -3.941 1.00 57.62 97 SER A C 1
ATOM 760 O O . SER A 1 97 ? -20.534 -33.130 -3.824 1.00 57.62 97 SER A O 1
ATOM 762 N N . ALA A 1 98 ? -22.014 -31.591 -3.140 1.00 57.16 98 ALA A N 1
ATOM 763 C CA . ALA A 1 98 ? -22.564 -32.396 -2.048 1.00 57.16 98 ALA A CA 1
ATOM 764 C C . ALA A 1 98 ? -23.412 -33.587 -2.539 1.00 57.16 98 ALA A C 1
ATOM 766 O O . ALA A 1 98 ? -23.479 -34.613 -1.867 1.00 57.16 98 ALA A O 1
ATOM 767 N N . GLU A 1 99 ? -24.020 -33.487 -3.724 1.00 51.47 99 GLU A N 1
ATOM 768 C CA . GLU A 1 99 ? -24.934 -34.504 -4.279 1.00 51.47 99 GLU A CA 1
ATOM 769 C C . GLU A 1 99 ? -24.223 -35.732 -4.904 1.00 51.47 99 GLU A C 1
ATOM 771 O O . GLU A 1 99 ? -24.862 -36.579 -5.526 1.00 51.47 99 GLU A O 1
ATOM 776 N N . LEU A 1 100 ? -22.895 -35.856 -4.752 1.00 49.47 100 LEU A N 1
ATOM 777 C CA . LEU A 1 100 ? -22.074 -36.897 -5.398 1.00 49.47 100 LEU A CA 1
ATOM 778 C C . LEU A 1 100 ? -21.569 -38.022 -4.469 1.00 49.47 100 LEU A C 1
ATOM 780 O O . LEU A 1 100 ? -20.833 -38.892 -4.938 1.00 49.47 100 LEU A O 1
ATOM 784 N N . THR A 1 101 ? -21.981 -38.065 -3.195 1.00 36.50 101 THR A N 1
ATOM 785 C CA . THR A 1 101 ? -21.442 -39.024 -2.204 1.00 36.50 101 THR A CA 1
ATOM 786 C C . THR A 1 101 ? -22.515 -39.890 -1.526 1.00 36.50 101 THR A C 1
ATOM 788 O O . THR A 1 101 ? -23.168 -39.440 -0.585 1.00 36.50 101 THR A O 1
ATOM 791 N N . PRO A 1 102 ? -22.644 -41.175 -1.906 1.00 42.78 102 PRO A N 1
ATOM 792 C CA . PRO A 1 102 ? -23.168 -42.231 -1.042 1.00 42.78 102 PRO A CA 1
ATOM 793 C C . PRO A 1 102 ? -22.088 -42.701 -0.048 1.00 42.78 102 PRO A C 1
ATOM 795 O O . PRO A 1 102 ? -20.906 -42.748 -0.381 1.00 42.78 102 PRO A O 1
ATOM 798 N N . GLN A 1 103 ? -22.497 -43.064 1.168 1.00 37.91 103 GLN A N 1
ATOM 799 C CA . GLN A 1 103 ? -21.611 -43.414 2.288 1.00 37.91 103 GLN A CA 1
ATOM 800 C C . GLN A 1 103 ? -20.638 -44.579 2.024 1.00 37.91 103 GLN A C 1
ATOM 802 O O . GLN A 1 103 ? -21.000 -45.592 1.426 1.00 37.91 103 GLN A O 1
ATOM 807 N N . GLN A 1 104 ? -19.490 -44.528 2.705 1.00 38.22 104 GLN A N 1
ATOM 808 C CA . GLN A 1 104 ? -19.069 -45.663 3.532 1.00 38.22 104 GLN A CA 1
ATOM 809 C C . GLN A 1 104 ? -19.061 -45.243 5.005 1.00 38.22 104 GLN A C 1
ATOM 811 O O . GLN A 1 104 ? -18.790 -44.090 5.340 1.00 38.22 104 GLN A O 1
ATOM 816 N N . THR A 1 105 ? -19.428 -46.167 5.889 1.00 41.59 105 THR A N 1
ATOM 817 C CA . THR A 1 105 ? -19.494 -45.949 7.337 1.00 41.59 105 THR A CA 1
ATOM 818 C C . THR A 1 105 ? -19.309 -47.289 8.038 1.00 41.59 105 THR A C 1
ATOM 820 O O . THR A 1 105 ? -20.154 -48.163 7.881 1.00 41.59 105 THR A O 1
ATOM 823 N N . GLU A 1 106 ? -18.253 -47.425 8.838 1.00 45.25 106 GLU A N 1
ATOM 824 C CA . GLU A 1 106 ? -18.229 -48.318 10.004 1.00 45.25 106 GLU A CA 1
ATOM 825 C C . GLU A 1 106 ? -17.659 -47.486 11.169 1.00 45.25 106 GLU A C 1
ATOM 827 O O . GLU A 1 106 ? -16.603 -46.874 11.032 1.00 45.25 106 GLU A O 1
ATOM 832 N N . THR A 1 107 ? -18.472 -47.141 12.175 1.00 40.03 107 THR A N 1
ATOM 833 C CA . THR A 1 107 ? -18.737 -47.936 13.398 1.00 40.03 107 THR A CA 1
ATOM 834 C C . THR A 1 107 ? -17.475 -47.979 14.272 1.00 40.03 107 THR A C 1
ATOM 836 O O . THR A 1 107 ? -16.456 -48.520 13.869 1.00 40.03 107 THR A O 1
ATOM 839 N N . ILE A 1 108 ? -17.457 -47.348 15.452 1.00 46.44 108 ILE A N 1
ATOM 840 C CA . ILE A 1 108 ? -18.004 -47.914 16.699 1.00 46.44 108 ILE A CA 1
ATOM 841 C C . ILE A 1 108 ? -18.496 -46.801 17.661 1.00 46.44 108 ILE A C 1
ATOM 843 O O . ILE A 1 108 ? -17.700 -45.998 18.128 1.00 46.44 108 ILE A O 1
ATOM 847 N N . SER A 1 109 ? -19.799 -46.863 17.993 1.00 38.81 109 SER A N 1
ATOM 848 C CA . SER A 1 109 ? -20.407 -46.771 19.347 1.00 38.81 109 SER A CA 1
ATOM 849 C C . SER A 1 109 ? -20.357 -45.471 20.184 1.00 38.81 109 SER A C 1
ATOM 851 O O . SER A 1 109 ? -19.313 -44.844 20.272 1.00 38.81 109 SER A O 1
ATOM 853 N N . THR A 1 110 ? -21.365 -45.079 20.988 1.00 34.25 110 THR A N 1
ATOM 854 C CA . THR A 1 110 ? -22.822 -45.387 21.131 1.00 34.25 110 THR A CA 1
ATOM 855 C C . THR A 1 110 ? -23.379 -44.437 22.210 1.00 34.25 110 THR A C 1
ATOM 857 O O . THR A 1 110 ? -22.818 -44.476 23.297 1.00 34.25 110 THR A O 1
ATOM 860 N N . ALA A 1 111 ? -24.494 -43.723 21.951 1.00 39.94 111 ALA A N 1
ATOM 861 C CA . ALA A 1 111 ? -25.454 -43.120 22.919 1.00 39.94 111 ALA A CA 1
ATOM 862 C C . ALA A 1 111 ? -24.886 -42.173 24.029 1.00 39.94 111 ALA A C 1
ATOM 864 O O . ALA A 1 111 ? -23.718 -42.213 24.380 1.00 39.94 111 ALA A O 1
ATOM 865 N N . VAL A 1 112 ? -25.620 -41.230 24.630 1.00 40.56 112 VAL A N 1
ATOM 866 C CA . VAL A 1 112 ? -27.046 -41.185 25.020 1.00 40.56 112 VAL A CA 1
ATOM 867 C C . VAL A 1 112 ? -27.806 -40.025 24.345 1.00 40.56 112 VAL A C 1
ATOM 869 O O . VAL A 1 112 ? -27.235 -39.221 23.613 1.00 40.56 112 VAL A O 1
ATOM 872 N N . GLU A 1 113 ? -29.122 -40.030 24.522 1.00 41.69 113 GLU A N 1
ATOM 873 C CA . GLU A 1 113 ? -30.181 -39.389 23.740 1.00 41.69 113 GLU A CA 1
ATOM 874 C C . GLU A 1 113 ? -31.070 -38.518 24.656 1.00 41.69 113 GLU A C 1
ATOM 876 O O . GLU A 1 113 ? -31.328 -38.938 25.783 1.00 41.69 113 GLU A O 1
ATOM 881 N N . THR A 1 114 ? -31.588 -37.382 24.145 1.00 34.00 114 THR A N 1
ATOM 882 C CA . THR A 1 114 ? -32.647 -36.537 24.778 1.00 34.00 114 THR A CA 1
ATOM 883 C C . THR A 1 114 ? -32.151 -35.782 26.053 1.00 34.00 114 THR A C 1
ATOM 885 O O . THR A 1 114 ? -31.164 -36.181 26.660 1.00 34.00 114 THR A O 1
ATOM 888 N N . GLU A 1 115 ? -32.618 -34.591 26.471 1.00 34.88 115 GLU A N 1
ATOM 889 C CA . GLU A 1 115 ? -33.883 -33.849 26.278 1.00 34.88 115 GLU A CA 1
ATOM 890 C C . GLU A 1 115 ? -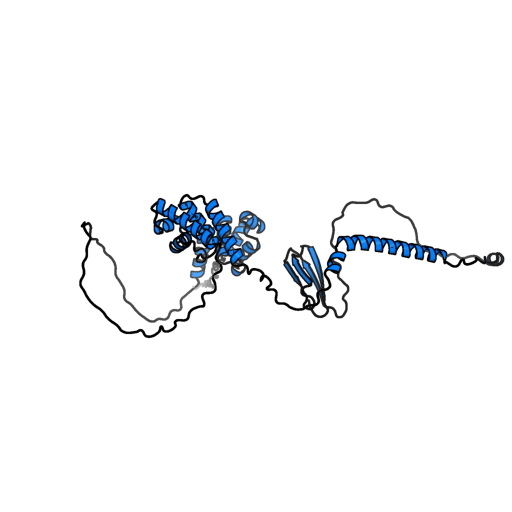33.702 -32.301 26.321 1.00 34.88 115 GLU A C 1
ATOM 892 O O . GLU A 1 115 ? -32.618 -31.798 26.610 1.00 34.88 115 GLU A O 1
ATOM 897 N N . ALA A 1 116 ? -34.783 -31.550 26.069 1.00 37.09 116 ALA A N 1
ATOM 898 C CA . ALA A 1 116 ? -34.991 -30.113 26.349 1.00 37.09 116 ALA A CA 1
ATOM 899 C C . ALA A 1 116 ? -36.515 -29.899 26.582 1.00 37.09 116 ALA A C 1
ATOM 901 O O . ALA A 1 116 ? -37.261 -30.698 26.005 1.00 37.09 116 ALA A O 1
ATOM 902 N N . PRO A 1 117 ? -37.031 -28.881 27.328 1.00 57.84 117 PRO A N 1
ATOM 903 C CA . PRO A 1 117 ? -36.549 -27.488 27.410 1.00 57.84 117 PRO A CA 1
ATOM 904 C C . PRO A 1 117 ? -36.708 -26.833 28.829 1.00 57.84 117 PRO A C 1
ATOM 906 O O . PRO A 1 117 ? -36.329 -27.466 29.805 1.00 57.84 117 PRO A O 1
ATOM 909 N N . GLU A 1 118 ? -37.273 -25.604 28.911 1.00 36.22 118 GLU A N 1
ATOM 910 C CA . GLU A 1 118 ? -37.633 -24.763 30.097 1.00 36.22 118 GLU A CA 1
ATOM 911 C C . GLU A 1 118 ? -36.437 -24.141 30.884 1.00 36.22 118 GLU A C 1
ATOM 913 O O . GLU A 1 118 ? -35.539 -24.857 31.307 1.00 36.22 118 GLU A O 1
ATOM 918 N N . THR A 1 119 ? -36.187 -22.813 30.962 1.00 34.50 119 THR A N 1
ATOM 919 C CA . THR A 1 119 ? -36.922 -21.633 31.535 1.00 34.50 119 THR A CA 1
ATOM 920 C C . THR A 1 119 ? -37.271 -21.794 33.027 1.00 34.50 119 THR A C 1
ATOM 922 O O . THR A 1 119 ? -37.804 -22.828 33.395 1.00 34.50 119 THR A O 1
ATOM 925 N N . GLU A 1 120 ? -36.974 -20.870 33.961 1.00 46.53 120 GLU A N 1
ATOM 926 C CA . GLU A 1 120 ? -37.190 -19.397 33.977 1.00 46.53 120 GLU A CA 1
ATOM 927 C C . GLU A 1 120 ? -36.190 -18.600 34.907 1.00 46.53 120 GLU A C 1
ATOM 929 O O . GLU A 1 120 ? -35.209 -19.204 35.347 1.00 46.53 120 GLU A O 1
ATOM 934 N N . PRO A 1 121 ? -36.323 -17.261 35.149 1.00 51.25 121 PRO A N 1
ATOM 935 C CA . PRO A 1 121 ? -35.238 -16.381 35.657 1.00 51.25 121 PRO A CA 1
ATOM 936 C C . PRO A 1 121 ? -35.323 -15.945 37.146 1.00 51.25 121 PRO A C 1
ATOM 938 O O . PRO A 1 121 ? -36.348 -16.138 37.791 1.00 51.25 121 PRO A O 1
ATOM 941 N N . ILE A 1 122 ? -34.275 -15.263 37.661 1.00 44.19 122 ILE A N 1
ATOM 942 C CA . ILE A 1 122 ? -34.301 -14.459 38.913 1.00 44.19 122 ILE A CA 1
ATOM 943 C C . ILE A 1 122 ? -33.450 -13.167 38.790 1.00 44.19 122 ILE A C 1
ATOM 945 O O . ILE A 1 122 ? -32.230 -13.248 38.697 1.00 44.19 122 ILE A O 1
ATOM 949 N N . GLU A 1 123 ? -34.153 -12.027 38.761 1.00 44.91 123 GLU A N 1
ATOM 950 C CA . GLU A 1 123 ? -34.019 -10.719 39.469 1.00 44.91 123 GLU A CA 1
ATOM 951 C C . GLU A 1 123 ? -32.672 -10.115 39.984 1.00 44.91 123 GLU A C 1
ATOM 953 O O . GLU A 1 123 ? -31.612 -10.731 40.012 1.00 44.91 123 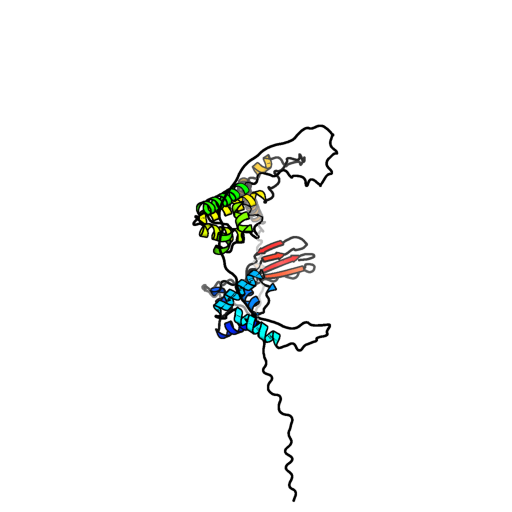GLU A O 1
ATOM 958 N N . GLU A 1 124 ? -32.761 -8.837 40.391 1.00 40.19 124 GLU A N 1
ATOM 959 C CA . GLU A 1 124 ? -31.691 -7.865 40.725 1.00 40.19 124 GLU A CA 1
ATOM 960 C C . GLU A 1 124 ? -31.860 -7.368 42.210 1.00 40.19 124 GLU A C 1
ATOM 962 O O . GLU A 1 124 ? -32.651 -7.955 42.945 1.00 40.19 124 GLU A O 1
ATOM 967 N N . GLU A 1 125 ? -31.202 -6.364 42.825 1.00 45.97 125 GLU A N 1
ATOM 968 C CA . GLU A 1 125 ? -30.365 -5.242 42.349 1.00 45.97 125 GLU A CA 1
ATOM 969 C C . GLU A 1 125 ? -29.130 -4.927 43.276 1.00 45.97 125 GLU A C 1
ATOM 971 O O . GLU A 1 125 ? -28.091 -5.522 42.978 1.00 45.97 125 GLU A O 1
ATOM 976 N N . PRO A 1 126 ? -29.099 -4.069 44.343 1.00 54.59 126 PRO A N 1
ATOM 977 C CA . PRO A 1 126 ? -27.832 -3.415 44.752 1.00 54.59 126 PRO A CA 1
ATOM 978 C C . PRO A 1 126 ? -27.391 -3.528 46.236 1.00 54.59 126 PRO A C 1
ATOM 980 O O . PRO A 1 126 ? -28.178 -3.816 47.137 1.00 54.59 126 PRO A O 1
ATOM 983 N N . ALA A 1 127 ? -26.128 -3.155 46.505 1.00 37.53 127 ALA A N 1
ATOM 984 C CA . ALA A 1 127 ? -25.655 -2.594 47.784 1.00 37.53 127 ALA A CA 1
ATOM 985 C C . ALA A 1 127 ? -24.413 -1.694 47.563 1.00 37.53 127 ALA A C 1
ATOM 987 O O . ALA A 1 127 ? -23.603 -1.966 46.677 1.00 37.53 127 ALA A O 1
ATOM 988 N N . GLU A 1 128 ? -24.262 -0.627 48.356 1.00 35.94 128 GLU A N 1
ATOM 989 C CA . GLU A 1 128 ? -23.222 0.411 48.207 1.00 35.94 128 GLU A CA 1
ATOM 990 C C . GLU A 1 128 ? -22.094 0.337 49.268 1.00 35.94 128 GLU A C 1
ATOM 992 O O . GLU A 1 128 ? -22.209 -0.372 50.265 1.00 35.94 128 GLU A O 1
ATOM 997 N N . ALA A 1 129 ? -21.086 1.204 49.072 1.00 37.69 129 ALA A N 1
ATOM 998 C CA . ALA A 1 129 ? -20.258 1.888 50.086 1.00 37.69 129 ALA A CA 1
ATOM 999 C C . ALA A 1 129 ? -18.956 1.241 50.637 1.00 37.69 129 ALA A C 1
ATOM 1001 O O . ALA A 1 129 ? -18.965 0.172 51.231 1.00 37.69 129 ALA A O 1
ATOM 1002 N N . GLU A 1 130 ? -17.868 2.028 50.501 1.00 37.53 130 GLU A N 1
ATOM 1003 C CA . GLU A 1 130 ? -16.857 2.406 51.526 1.00 37.53 130 GLU A CA 1
ATOM 1004 C C . GLU A 1 130 ? -16.016 1.320 52.263 1.00 37.53 130 GLU A C 1
ATOM 1006 O O . GLU A 1 130 ? -16.520 0.296 52.700 1.00 37.53 130 GLU A O 1
ATOM 1011 N N . ALA A 1 131 ? -14.709 1.489 52.538 1.00 34.91 131 ALA A N 1
ATOM 1012 C CA . ALA A 1 131 ? -13.704 2.498 52.148 1.00 34.91 131 ALA A CA 1
ATOM 1013 C C . ALA A 1 131 ? -12.259 1.984 52.433 1.00 34.91 131 ALA A C 1
ATOM 1015 O O . ALA A 1 131 ? -12.072 0.986 53.129 1.00 34.91 131 ALA A O 1
ATOM 1016 N N . GLU A 1 132 ? -11.230 2.688 51.942 1.00 37.91 132 GLU A N 1
ATOM 1017 C CA . GLU A 1 132 ? -9.837 2.605 52.447 1.00 37.91 132 GLU A CA 1
ATOM 1018 C C . GLU A 1 132 ? -9.623 3.559 53.661 1.00 37.91 132 GLU A C 1
ATOM 1020 O O . GLU A 1 132 ? -10.557 4.297 53.989 1.00 37.91 132 GLU A O 1
ATOM 1025 N N . PRO A 1 133 ? -8.416 3.711 54.272 1.00 55.59 133 PRO A N 1
ATOM 1026 C CA . PRO A 1 133 ? -7.185 2.887 54.266 1.00 55.59 133 PRO A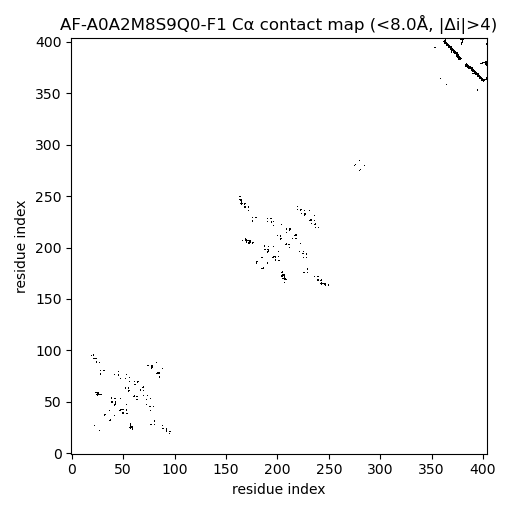 CA 1
ATOM 1027 C C . PRO A 1 133 ? -6.664 2.563 55.699 1.00 55.59 133 PRO A C 1
ATOM 1029 O O . PRO A 1 133 ? -7.243 3.006 56.687 1.00 55.59 133 PRO A O 1
ATOM 1032 N N . ALA A 1 134 ? -5.508 1.876 55.814 1.00 30.33 134 ALA A N 1
ATOM 1033 C CA . ALA A 1 134 ? -4.307 2.324 56.576 1.00 30.33 134 ALA A CA 1
ATOM 1034 C C . ALA A 1 134 ? -3.442 1.204 57.219 1.00 30.33 134 ALA A C 1
ATOM 1036 O O . ALA A 1 134 ? -3.863 0.072 57.435 1.00 30.33 134 ALA A O 1
ATOM 1037 N N . CYS A 1 135 ? -2.193 1.584 57.512 1.00 26.64 135 CYS A N 1
ATOM 1038 C CA . CYS A 1 135 ? -1.071 0.837 58.107 1.00 26.64 135 CYS A CA 1
ATOM 1039 C C . CYS A 1 135 ? -1.343 0.334 59.566 1.00 26.64 135 CYS A C 1
ATOM 1041 O O . CYS A 1 135 ? -2.343 0.703 60.168 1.00 26.64 135 CYS A O 1
ATOM 1043 N N . THR A 1 136 ? -0.483 -0.427 60.278 1.00 26.52 136 THR A N 1
ATOM 1044 C CA . THR A 1 136 ? 0.994 -0.297 60.365 1.00 26.52 136 THR A CA 1
ATOM 1045 C C . THR A 1 136 ? 1.718 -1.472 61.077 1.00 26.52 136 THR A C 1
ATOM 1047 O O . THR A 1 136 ? 1.205 -2.025 62.039 1.00 26.52 136 THR A O 1
ATOM 1050 N N . CYS A 1 137 ? 2.953 -1.757 60.630 1.00 28.59 137 CYS A N 1
ATOM 1051 C CA . CYS A 1 137 ? 4.159 -2.296 61.310 1.00 28.59 137 CYS A CA 1
ATOM 1052 C C . CYS A 1 137 ? 4.124 -3.196 62.576 1.00 28.59 137 CYS A C 1
ATOM 1054 O O . CYS A 1 137 ? 3.862 -2.719 63.677 1.00 28.59 137 CYS A O 1
ATOM 1056 N N . ALA A 1 138 ? 4.712 -4.397 62.433 1.00 32.03 138 ALA A N 1
ATOM 1057 C CA . ALA A 1 138 ? 5.797 -5.015 63.243 1.00 32.03 138 ALA A CA 1
ATOM 1058 C C . ALA A 1 138 ? 6.278 -6.290 62.485 1.00 32.03 138 ALA A C 1
ATOM 1060 O O . ALA A 1 138 ? 5.445 -6.893 61.818 1.00 32.03 138 ALA A O 1
ATOM 1061 N N . GLY A 1 139 ? 7.516 -6.812 62.472 1.00 31.66 139 GLY A N 1
ATOM 1062 C CA . GLY A 1 139 ? 8.845 -6.512 63.053 1.00 31.66 139 GLY A CA 1
ATOM 1063 C C . GLY A 1 139 ? 9.744 -7.782 62.906 1.00 31.66 139 GLY A C 1
ATOM 1064 O O . GLY A 1 139 ? 9.193 -8.833 62.594 1.00 31.66 139 GLY A O 1
ATOM 1065 N N . THR A 1 140 ? 11.073 -7.859 63.106 1.00 34.78 140 THR A N 1
ATOM 1066 C CA . THR A 1 140 ? 12.175 -6.896 63.355 1.00 34.78 140 THR A CA 1
ATOM 1067 C C . THR A 1 140 ? 13.524 -7.675 63.339 1.00 34.78 140 THR A C 1
ATOM 1069 O O . THR A 1 140 ? 13.595 -8.660 64.066 1.00 34.78 140 THR A O 1
ATOM 1072 N N . SER A 1 141 ? 14.587 -7.195 62.648 1.00 35.84 141 SER A N 1
ATOM 1073 C CA . SER A 1 141 ? 16.015 -7.656 62.737 1.00 35.84 141 SER A CA 1
ATOM 1074 C C . SER A 1 141 ? 16.351 -9.074 62.181 1.00 35.84 141 SER A C 1
ATOM 1076 O O . SER A 1 141 ? 15.548 -9.981 62.357 1.00 35.84 141 SER A O 1
ATOM 1078 N N . GLU A 1 142 ? 17.507 -9.454 61.600 1.00 35.03 142 GLU A N 1
ATOM 1079 C CA . GLU A 1 142 ? 18.631 -8.889 60.798 1.00 35.03 142 GLU A CA 1
ATOM 1080 C C . GLU A 1 142 ? 19.715 -10.005 60.644 1.00 35.03 142 GLU A C 1
ATOM 1082 O O . GLU A 1 142 ? 19.713 -10.963 61.417 1.00 35.03 142 GLU A O 1
ATOM 1087 N N . SER A 1 143 ? 20.700 -9.805 59.745 1.00 34.47 143 SER A N 1
ATOM 1088 C CA . SER A 1 143 ? 22.088 -10.346 59.787 1.00 34.47 143 SER A CA 1
ATOM 1089 C C . SER A 1 143 ? 22.480 -11.606 58.969 1.00 34.47 143 SER A C 1
ATOM 1091 O O . SER A 1 143 ? 22.126 -12.735 59.295 1.00 34.47 143 SER A O 1
ATOM 1093 N N . GLU A 1 144 ? 23.320 -11.350 57.957 1.00 37.88 144 GLU A N 1
ATOM 1094 C CA . GLU A 1 144 ? 24.443 -12.112 57.373 1.00 37.88 144 GLU A CA 1
ATOM 1095 C C . GLU A 1 144 ? 24.370 -13.606 56.970 1.00 37.88 144 GLU A C 1
ATOM 1097 O O . GLU A 1 144 ? 24.496 -14.518 57.788 1.00 37.88 144 GLU A O 1
ATOM 1102 N N . ALA A 1 145 ? 24.440 -13.829 55.647 1.00 35.94 145 ALA A N 1
ATOM 1103 C CA . ALA A 1 145 ? 25.268 -14.861 55.003 1.00 35.94 145 ALA A CA 1
ATOM 1104 C C . ALA A 1 145 ? 25.651 -14.424 53.564 1.00 35.94 145 ALA A C 1
ATOM 1106 O O . ALA A 1 145 ? 24.854 -13.774 52.889 1.00 35.94 145 ALA A O 1
ATOM 1107 N N . GLU A 1 146 ? 26.859 -14.765 53.094 1.00 43.56 146 GLU A N 1
ATOM 1108 C CA . GLU A 1 146 ? 27.363 -14.411 51.748 1.00 43.56 146 GLU A CA 1
ATOM 1109 C C . GLU A 1 146 ? 26.742 -15.250 50.601 1.00 43.56 146 GLU A C 1
ATOM 1111 O O . GLU A 1 146 ? 26.206 -16.335 50.847 1.00 43.56 146 GLU A O 1
ATOM 1116 N N . PRO A 1 147 ? 26.792 -14.767 49.339 1.00 47.09 147 PRO A N 1
ATOM 1117 C CA . PRO A 1 147 ? 26.035 -15.345 48.228 1.00 47.09 147 PRO A CA 1
ATOM 1118 C C . PRO A 1 147 ? 26.770 -16.473 47.471 1.00 47.09 147 PRO A C 1
ATOM 1120 O O . PRO A 1 147 ? 27.981 -16.393 47.266 1.00 47.09 147 PRO A O 1
ATOM 1123 N N . PRO A 1 148 ? 26.042 -17.472 46.934 1.00 49.34 148 PRO A N 1
ATOM 1124 C CA . PRO A 1 148 ? 26.501 -18.253 45.788 1.00 49.34 148 PRO A CA 1
ATOM 1125 C C . PRO A 1 148 ? 26.364 -17.448 44.479 1.00 49.34 148 PRO A C 1
ATOM 1127 O O . PRO A 1 148 ? 25.475 -16.607 44.334 1.00 49.34 148 PRO A O 1
ATOM 1130 N N . GLU A 1 149 ? 27.253 -17.713 43.522 1.00 44.34 149 GLU A N 1
ATOM 1131 C CA . GLU A 1 149 ? 27.343 -17.000 42.239 1.00 44.34 149 GLU A CA 1
ATOM 1132 C C . GLU A 1 149 ? 26.164 -17.309 41.285 1.00 44.34 149 GLU A C 1
ATOM 1134 O O . GLU A 1 149 ? 25.546 -18.372 41.385 1.00 44.34 149 GLU A O 1
ATOM 1139 N N . PRO A 1 150 ? 25.825 -16.403 40.342 1.00 45.09 150 PRO A N 1
ATOM 1140 C CA . PRO A 1 150 ? 24.695 -16.600 39.438 1.00 45.09 150 PRO A CA 1
ATOM 1141 C C . PRO A 1 150 ? 24.991 -17.641 38.349 1.00 45.09 150 PRO A C 1
ATOM 1143 O O . PRO A 1 150 ? 25.871 -17.440 37.509 1.00 45.09 150 PRO A O 1
ATOM 1146 N N . GLU A 1 151 ? 24.191 -18.711 38.289 1.00 42.22 151 GLU A N 1
ATOM 1147 C CA . GLU A 1 151 ? 24.234 -19.639 37.156 1.00 42.22 151 GLU A CA 1
ATOM 1148 C C . GLU A 1 151 ? 23.765 -18.954 35.864 1.00 42.22 151 GLU A C 1
ATOM 1150 O O . GLU A 1 151 ? 22.629 -18.501 35.707 1.00 42.22 151 GLU A O 1
ATOM 1155 N N . THR A 1 152 ? 24.696 -18.893 34.919 1.00 44.12 152 THR A N 1
ATOM 1156 C CA . THR A 1 152 ? 24.566 -18.328 33.580 1.00 44.12 152 THR A CA 1
ATOM 1157 C C . THR A 1 152 ? 23.376 -18.892 32.796 1.00 44.12 152 THR A C 1
ATOM 1159 O O . THR A 1 152 ? 23.471 -19.965 32.202 1.00 44.12 152 THR A O 1
ATOM 1162 N N . SER A 1 153 ? 22.302 -18.110 32.670 1.00 47.91 153 SER A N 1
ATOM 1163 C CA . SER A 1 153 ? 21.491 -18.132 31.445 1.00 47.91 153 SER A CA 1
ATOM 1164 C C . SER A 1 153 ? 22.175 -17.261 30.393 1.00 47.91 153 SER A C 1
ATOM 1166 O O . SER A 1 153 ? 22.622 -16.156 30.700 1.00 47.91 153 SER A O 1
ATOM 1168 N N . GLU A 1 154 ? 22.311 -17.777 29.172 1.00 46.47 154 GLU A N 1
ATOM 1169 C CA . GLU A 1 154 ? 23.215 -17.214 28.166 1.00 46.47 154 GLU A CA 1
ATOM 1170 C C . GLU A 1 154 ? 22.857 -15.775 27.775 1.00 46.47 154 GLU A C 1
ATOM 1172 O O . GLU A 1 154 ? 21.784 -15.478 27.244 1.00 46.47 154 GLU A O 1
ATOM 1177 N N . SER A 1 155 ? 23.809 -14.867 27.988 1.00 40.09 155 SER A N 1
ATOM 1178 C CA . SER A 1 155 ? 23.736 -13.505 27.486 1.00 40.09 155 SER A CA 1
ATOM 1179 C C . SER A 1 155 ? 23.907 -13.502 25.967 1.00 40.09 155 SER A C 1
ATOM 1181 O O . SER A 1 155 ? 25.022 -13.521 25.443 1.00 40.09 155 SER A O 1
ATOM 1183 N N . ILE A 1 156 ? 22.787 -13.404 25.240 1.00 48.56 156 ILE A N 1
ATOM 1184 C CA . ILE A 1 156 ? 22.811 -12.948 23.844 1.00 48.56 156 ILE A CA 1
ATOM 1185 C C . ILE A 1 156 ? 23.607 -11.633 23.835 1.00 48.56 156 ILE A C 1
ATOM 1187 O O . ILE A 1 156 ? 23.226 -10.700 24.553 1.00 48.56 156 ILE A O 1
ATOM 1191 N N . PRO A 1 157 ? 24.718 -11.529 23.083 1.00 46.47 157 PRO A N 1
ATOM 1192 C CA . PRO A 1 157 ? 25.577 -10.361 23.159 1.00 46.47 157 PRO A CA 1
ATOM 1193 C C . PRO A 1 157 ? 24.790 -9.130 22.714 1.00 46.47 157 PRO A C 1
ATOM 1195 O O . PRO A 1 157 ? 24.331 -9.050 21.570 1.00 46.47 157 PRO A O 1
ATOM 1198 N N . ALA A 1 158 ? 24.654 -8.166 23.628 1.00 50.06 158 ALA A N 1
ATOM 1199 C CA . ALA A 1 158 ? 24.041 -6.872 23.368 1.00 50.06 158 ALA A CA 1
ATOM 1200 C C . ALA A 1 158 ? 24.893 -6.111 22.342 1.00 50.06 158 ALA A C 1
ATOM 1202 O O . ALA A 1 158 ? 25.788 -5.336 22.680 1.00 50.06 158 ALA A O 1
ATOM 1203 N N . THR A 1 159 ? 24.633 -6.390 21.064 1.00 48.34 159 THR A N 1
ATOM 1204 C CA . THR A 1 159 ? 25.277 -5.739 19.922 1.00 48.34 159 THR A CA 1
ATOM 1205 C C . THR A 1 159 ? 25.117 -4.229 20.094 1.00 48.34 159 THR A C 1
ATOM 1207 O O . THR A 1 159 ? 23.989 -3.805 20.358 1.00 48.34 159 THR A O 1
ATOM 1210 N N . PRO A 1 160 ? 26.181 -3.410 19.956 1.00 47.88 160 PRO A N 1
ATOM 1211 C CA . PRO A 1 160 ? 26.091 -1.967 20.155 1.00 47.88 160 PRO A CA 1
ATOM 1212 C C . PRO A 1 160 ? 24.995 -1.358 19.275 1.00 47.88 160 PRO A C 1
ATOM 1214 O O . PRO A 1 160 ? 25.158 -1.222 18.060 1.00 47.88 160 PRO A O 1
ATOM 1217 N N . GLN A 1 161 ? 23.853 -1.032 19.885 1.00 51.22 161 GLN A N 1
ATOM 1218 C CA . GLN A 1 161 ? 22.691 -0.543 19.157 1.00 51.22 161 GLN A CA 1
ATOM 1219 C C . GLN A 1 161 ? 22.981 0.877 18.677 1.00 51.22 161 GLN A C 1
ATOM 1221 O O . GLN A 1 161 ? 22.915 1.847 19.433 1.00 51.22 161 GLN A O 1
ATOM 1226 N N . LYS A 1 162 ? 23.336 0.984 17.394 1.00 58.78 162 LYS A N 1
ATOM 1227 C CA . LYS A 1 162 ? 23.415 2.251 16.666 1.00 58.78 162 LYS A CA 1
ATOM 1228 C C . LYS A 1 162 ? 22.094 3.006 16.885 1.00 58.78 162 LYS A C 1
ATOM 1230 O O . LYS A 1 162 ? 21.045 2.394 16.681 1.00 58.78 162 LYS A O 1
ATOM 1235 N N . PRO A 1 163 ? 22.115 4.289 17.291 1.00 66.00 163 PRO A N 1
ATOM 1236 C CA . PRO A 1 163 ? 20.895 5.013 17.630 1.00 66.00 163 PRO A CA 1
ATOM 1237 C C . PRO A 1 163 ? 19.937 5.034 16.435 1.00 66.00 163 PRO A C 1
ATOM 1239 O O . PRO A 1 163 ? 20.291 5.514 15.355 1.00 66.00 163 PRO A O 1
ATOM 1242 N N . LEU A 1 164 ? 18.740 4.482 16.639 1.00 77.56 164 LEU A N 1
ATOM 1243 C CA . LEU A 1 164 ? 17.689 4.413 15.630 1.00 77.56 164 LEU A CA 1
ATOM 1244 C C . LEU A 1 164 ? 17.052 5.801 15.491 1.00 77.56 164 LEU A C 1
ATOM 1246 O O . LEU A 1 164 ? 16.482 6.332 16.443 1.00 77.56 164 LEU A O 1
ATOM 1250 N N . LEU A 1 165 ? 17.165 6.394 14.305 1.00 85.56 165 LEU A N 1
ATOM 1251 C CA . LEU A 1 165 ? 16.611 7.704 13.960 1.00 85.56 165 LEU A CA 1
ATOM 1252 C C . LEU A 1 165 ? 15.106 7.605 13.657 1.00 85.56 165 LEU A C 1
ATOM 1254 O O . LEU A 1 165 ? 14.371 8.575 13.828 1.00 85.56 165 LEU A O 1
ATOM 1258 N N . SER A 1 166 ? 14.647 6.426 13.236 1.00 91.38 166 SER A N 1
ATOM 1259 C CA . SER A 1 166 ? 13.250 6.084 12.966 1.00 91.38 166 SER A CA 1
ATOM 1260 C C . SER A 1 166 ? 12.395 5.984 14.233 1.00 91.38 166 SER A C 1
ATOM 1262 O O . SER A 1 166 ? 11.278 6.504 14.268 1.00 91.38 166 SER A O 1
ATOM 1264 N N . GLN A 1 167 ? 12.934 5.386 15.298 1.00 92.50 167 GLN A N 1
ATOM 1265 C CA . GLN A 1 167 ? 12.208 5.125 16.541 1.00 92.50 167 GLN A CA 1
ATOM 1266 C C . GLN A 1 167 ? 11.576 6.372 17.198 1.00 92.50 167 GLN A C 1
ATOM 1268 O O . GLN A 1 167 ? 10.389 6.307 17.524 1.00 92.50 167 GLN A O 1
ATOM 1273 N N . PRO A 1 168 ? 12.262 7.526 17.366 1.00 94.56 168 PRO A N 1
ATOM 1274 C CA . PRO A 1 168 ? 11.627 8.720 17.935 1.00 94.56 168 PRO A CA 1
ATOM 1275 C C . PRO A 1 168 ? 10.517 9.303 17.043 1.00 94.56 168 PRO A C 1
ATOM 1277 O O . PRO A 1 168 ? 9.570 9.888 17.565 1.00 94.56 168 PRO A O 1
ATOM 1280 N N . ILE A 1 169 ? 10.586 9.119 15.717 1.00 95.19 169 ILE A N 1
ATOM 1281 C CA . ILE A 1 169 ? 9.519 9.548 14.796 1.00 95.19 169 ILE A CA 1
ATOM 1282 C C . ILE A 1 169 ? 8.265 8.700 15.035 1.00 95.19 169 ILE A C 1
ATOM 1284 O O . ILE A 1 169 ? 7.166 9.241 15.144 1.00 95.19 169 ILE A O 1
ATOM 1288 N N . PHE A 1 170 ? 8.433 7.383 15.168 1.00 96.12 170 PHE A N 1
ATOM 1289 C CA . PHE A 1 170 ? 7.339 6.455 15.438 1.00 96.12 170 PHE A CA 1
ATOM 1290 C C . PHE A 1 170 ? 6.716 6.642 16.829 1.00 96.12 170 PHE A C 1
ATOM 1292 O O . PHE A 1 170 ? 5.490 6.693 16.935 1.00 96.12 170 PHE A O 1
ATOM 1299 N N . ILE A 1 171 ? 7.528 6.818 17.878 1.00 96.75 171 ILE A N 1
ATOM 1300 C CA . ILE A 1 171 ? 7.043 7.095 19.243 1.00 96.75 171 ILE A CA 1
ATOM 1301 C C . ILE A 1 171 ? 6.199 8.376 19.266 1.00 96.75 171 ILE A C 1
ATOM 1303 O O . ILE A 1 171 ? 5.092 8.364 19.797 1.00 96.75 171 ILE A O 1
ATOM 1307 N N . ALA A 1 172 ? 6.652 9.452 18.615 1.00 97.38 172 ALA A N 1
ATOM 1308 C CA . ALA A 1 172 ? 5.921 10.721 18.576 1.00 97.38 172 ALA A CA 1
ATOM 1309 C C . ALA A 1 172 ? 4.625 10.687 17.733 1.00 97.38 172 ALA A C 1
ATOM 1311 O O . ALA A 1 172 ? 3.820 11.616 17.811 1.00 97.38 172 ALA A O 1
ATOM 1312 N N . ILE A 1 173 ? 4.412 9.649 16.911 1.00 97.69 173 ILE A N 1
ATOM 1313 C CA . ILE A 1 173 ? 3.112 9.363 16.278 1.00 97.69 173 ILE A CA 1
ATOM 1314 C C . ILE A 1 173 ? 2.212 8.615 17.269 1.00 97.69 173 ILE A C 1
ATOM 1316 O O . ILE A 1 173 ? 1.046 8.975 17.421 1.00 97.69 173 ILE A O 1
ATOM 1320 N N . GLY A 1 174 ? 2.751 7.609 17.963 1.00 97.56 174 GLY A N 1
ATOM 1321 C CA . GLY A 1 174 ? 2.016 6.825 18.957 1.00 97.56 174 GLY A CA 1
ATOM 1322 C C . GLY A 1 174 ? 1.521 7.654 20.143 1.00 97.56 174 GLY A C 1
ATOM 1323 O O . GLY A 1 174 ? 0.354 7.557 20.518 1.00 97.56 174 GLY A O 1
ATOM 1324 N N . GLU A 1 175 ? 2.370 8.546 20.653 1.00 98.00 175 GLU A N 1
ATOM 1325 C CA . GLU A 1 175 ? 2.022 9.555 21.657 1.00 98.00 175 GLU A CA 1
ATOM 1326 C C . GLU A 1 175 ? 0.874 10.453 21.170 1.00 98.00 175 GLU A C 1
ATOM 1328 O O . GLU A 1 175 ? -0.140 10.579 21.851 1.00 98.00 175 GLU A O 1
ATOM 1333 N N . GLN A 1 176 ? 0.968 10.999 19.951 1.00 98.12 176 GLN A N 1
ATOM 1334 C CA . GLN A 1 176 ? -0.065 11.871 19.382 1.00 98.12 176 GLN A CA 1
ATOM 1335 C C . GLN A 1 176 ? -1.429 11.163 19.232 1.00 98.12 176 GLN A C 1
ATOM 1337 O O . GLN A 1 176 ? -2.469 11.782 19.471 1.00 98.12 176 GLN A O 1
ATOM 1342 N N . LEU A 1 177 ? -1.440 9.873 18.870 1.00 98.06 177 LEU A N 1
ATOM 1343 C CA . LEU A 1 177 ? -2.655 9.049 18.847 1.00 98.06 177 LEU A CA 1
ATOM 1344 C C . LEU A 1 177 ? -3.214 8.847 20.262 1.00 98.06 177 LEU A C 1
ATOM 1346 O O . LEU A 1 177 ? -4.394 9.111 20.497 1.00 98.06 177 LEU A O 1
ATOM 1350 N N . ARG A 1 178 ? -2.362 8.432 21.211 1.00 98.38 178 ARG A N 1
ATOM 1351 C CA . ARG A 1 178 ? -2.739 8.179 22.608 1.00 98.38 178 ARG A CA 1
ATOM 1352 C C . ARG A 1 178 ? -3.340 9.416 23.267 1.00 98.38 178 ARG A C 1
ATOM 1354 O O . ARG A 1 178 ? -4.465 9.354 23.754 1.00 98.38 178 ARG A O 1
ATOM 1361 N N . THR A 1 179 ? -2.635 10.546 23.228 1.00 98.19 179 THR A N 1
ATOM 1362 C CA . THR A 1 179 ? -3.084 11.806 23.836 1.00 98.19 179 THR A CA 1
ATOM 1363 C C . THR A 1 179 ? -4.421 12.266 23.257 1.00 98.19 179 THR A C 1
ATOM 1365 O O . THR A 1 179 ? -5.257 12.789 23.992 1.00 98.19 179 THR A O 1
ATOM 1368 N N . ARG A 1 180 ? -4.678 12.039 21.960 1.00 98.19 180 ARG A N 1
ATOM 1369 C CA . ARG A 1 180 ? -5.982 12.350 21.359 1.00 98.19 180 ARG A CA 1
ATOM 1370 C C . ARG A 1 180 ? -7.074 11.362 21.770 1.00 98.19 180 ARG A C 1
ATOM 1372 O O . ARG A 1 180 ? -8.176 11.817 22.054 1.00 98.19 180 ARG A O 1
ATOM 1379 N N . ARG A 1 181 ? -6.794 10.054 21.843 1.00 98.19 181 ARG A N 1
ATOM 1380 C CA . ARG A 1 181 ? -7.747 9.053 22.364 1.00 98.19 181 ARG A CA 1
ATOM 1381 C C . ARG A 1 181 ? -8.147 9.378 23.806 1.00 98.19 181 ARG A C 1
ATOM 1383 O O . ARG A 1 181 ? -9.330 9.377 24.133 1.00 98.19 181 ARG A O 1
ATOM 1390 N N . GLU A 1 182 ? -7.170 9.689 24.649 1.00 97.88 182 GLU A N 1
ATOM 1391 C CA . GLU A 1 182 ? -7.363 9.968 26.077 1.00 97.88 182 GLU A CA 1
ATOM 1392 C C . GLU A 1 182 ? -8.020 11.334 26.307 1.00 97.88 182 GLU A C 1
ATOM 1394 O O . GLU A 1 182 ? -8.912 11.444 27.140 1.00 97.88 182 GLU A O 1
ATOM 1399 N N . GLY A 1 183 ? -7.704 12.341 25.485 1.00 97.94 183 GLY A N 1
ATOM 1400 C CA . GLY A 1 183 ? -8.430 13.617 25.440 1.00 97.94 183 GLY A CA 1
ATOM 1401 C C . GLY A 1 183 ? -9.868 13.527 24.900 1.00 97.94 183 GLY A C 1
ATOM 1402 O O . GLY A 1 183 ? -10.608 14.505 24.988 1.00 97.94 183 GLY A O 1
ATOM 1403 N N . LEU A 1 184 ? -10.270 12.375 24.351 1.00 96.69 184 LEU A N 1
ATOM 1404 C CA . LEU A 1 184 ? -11.653 12.027 24.000 1.00 96.69 184 LEU A CA 1
ATOM 1405 C C . LEU A 1 184 ? -12.272 11.019 24.995 1.00 96.69 184 LEU A C 1
ATOM 1407 O O . LEU A 1 184 ? -13.390 10.561 24.775 1.00 96.69 184 LEU A O 1
ATOM 1411 N N . SER A 1 185 ? -11.559 10.667 26.074 1.00 97.56 185 SER A N 1
ATOM 1412 C CA . SER A 1 185 ? -11.939 9.657 27.078 1.00 97.56 185 SER A CA 1
ATOM 1413 C C . SER A 1 185 ? -12.237 8.255 26.519 1.00 97.56 185 SER A C 1
ATOM 1415 O O . SER A 1 185 ? -12.964 7.484 27.139 1.00 97.56 185 SER A O 1
ATOM 1417 N N . LEU A 1 186 ? -11.672 7.902 25.358 1.00 96.88 186 LEU A N 1
ATOM 1418 C CA . LEU A 1 186 ? -11.960 6.642 24.667 1.00 96.88 186 LEU A CA 1
ATOM 1419 C C . LEU A 1 186 ? -11.063 5.487 25.142 1.00 96.88 186 LEU A C 1
ATOM 1421 O O . LEU A 1 186 ? -9.839 5.612 25.274 1.00 96.88 186 LEU A O 1
ATOM 1425 N N . THR A 1 187 ? -11.661 4.311 25.316 1.00 97.81 187 THR A N 1
ATOM 1426 C CA . THR A 1 187 ? -10.942 3.052 25.551 1.00 97.81 187 THR A CA 1
ATOM 1427 C C . THR A 1 187 ? -10.478 2.415 24.238 1.00 97.81 187 THR A C 1
ATOM 1429 O O . THR A 1 187 ? -11.077 2.596 23.175 1.00 97.81 187 THR A O 1
ATOM 1432 N N . LEU A 1 188 ? -9.417 1.605 24.292 1.00 97.75 188 LEU A N 1
ATOM 1433 C CA . LEU A 1 188 ? -8.939 0.850 23.124 1.00 97.75 188 LEU A CA 1
ATOM 1434 C C . LEU A 1 188 ? -9.989 -0.152 22.603 1.00 97.75 188 LEU A C 1
ATOM 1436 O O . LEU A 1 188 ? -10.033 -0.434 21.409 1.00 97.75 188 LEU A O 1
ATOM 1440 N N . ASP A 1 189 ? -10.857 -0.655 23.480 1.00 97.62 189 ASP A N 1
ATOM 1441 C CA . ASP A 1 189 ? -11.952 -1.580 23.165 1.00 97.62 189 ASP A CA 1
ATOM 1442 C C . ASP A 1 189 ? -13.138 -0.883 22.471 1.00 97.62 189 ASP A C 1
ATOM 1444 O O . ASP A 1 189 ? -13.912 -1.514 21.751 1.00 97.62 189 ASP A O 1
ATOM 1448 N N . GLU A 1 190 ? -13.300 0.430 22.650 1.00 96.81 190 GLU A N 1
ATOM 1449 C CA . GLU A 1 190 ? -14.210 1.254 21.843 1.00 96.81 190 GLU A CA 1
ATOM 1450 C C . GLU A 1 190 ? -13.602 1.569 20.480 1.00 96.81 190 GLU A C 1
ATOM 1452 O O . GLU A 1 190 ? -14.296 1.457 19.468 1.00 96.81 190 GLU A O 1
ATOM 1457 N N . VAL A 1 191 ? -12.305 1.887 20.427 1.00 97.81 191 VAL A N 1
ATOM 1458 C CA . VAL A 1 191 ? -11.594 2.088 19.157 1.00 97.81 191 VAL A CA 1
ATOM 1459 C C . VAL A 1 191 ? -11.634 0.816 18.303 1.00 97.81 191 VAL A C 1
ATOM 1461 O O . VAL A 1 191 ? -11.946 0.918 17.118 1.00 97.81 191 VAL A O 1
ATOM 1464 N N . GLU A 1 192 ? -11.390 -0.378 18.861 1.00 97.88 192 GLU A N 1
ATOM 1465 C CA . GLU A 1 192 ? -11.486 -1.639 18.103 1.00 97.88 192 GLU A CA 1
ATOM 1466 C C . GLU A 1 192 ? -12.898 -1.845 17.532 1.00 97.88 192 GLU A C 1
ATOM 1468 O O . GLU A 1 192 ? -13.034 -2.126 16.341 1.00 97.88 192 GLU A O 1
ATOM 1473 N N . ARG A 1 193 ? -13.949 -1.638 18.339 1.00 96.56 193 ARG A N 1
ATOM 1474 C CA . ARG A 1 193 ? -15.348 -1.818 17.905 1.00 96.56 193 ARG A CA 1
ATOM 1475 C C . ARG A 1 193 ? -15.760 -0.904 16.747 1.00 96.56 193 ARG A C 1
ATOM 1477 O O . ARG A 1 193 ? -16.560 -1.323 15.917 1.00 96.56 193 ARG A O 1
ATOM 1484 N N . HIS A 1 194 ? -15.215 0.310 16.660 1.00 96.44 194 HIS A N 1
ATOM 1485 C CA . HIS A 1 194 ? -15.534 1.243 15.572 1.00 96.44 194 HIS A CA 1
ATOM 1486 C C . HIS A 1 194 ? -14.582 1.100 14.373 1.00 96.44 194 HIS A C 1
ATOM 1488 O O . HIS A 1 194 ? -15.021 0.962 13.232 1.00 96.44 194 HIS A O 1
ATOM 1494 N N . THR A 1 195 ? -13.267 1.092 14.609 1.00 95.56 195 THR A N 1
ATOM 1495 C CA . THR A 1 195 ? -12.246 1.074 13.539 1.00 95.56 195 THR A CA 1
ATOM 1496 C C . THR A 1 195 ? -12.011 -0.305 12.923 1.00 95.56 195 THR A C 1
ATOM 1498 O O . THR A 1 195 ? -11.400 -0.393 11.856 1.00 95.56 195 THR A O 1
ATOM 1501 N N . HIS A 1 196 ? -12.457 -1.371 13.599 1.00 95.31 196 HIS A N 1
ATOM 1502 C CA . HIS A 1 196 ? -12.159 -2.775 13.292 1.00 95.31 196 HIS A CA 1
ATOM 1503 C C . HIS A 1 196 ? -10.650 -3.117 13.321 1.00 95.31 196 HIS A C 1
ATOM 1505 O O . HIS A 1 196 ? -10.230 -4.174 12.846 1.00 95.31 196 HIS A O 1
ATOM 1511 N N . VAL A 1 197 ? -9.819 -2.244 13.908 1.00 95.69 197 VAL A N 1
ATOM 1512 C CA . VAL A 1 197 ? -8.396 -2.494 14.170 1.00 95.69 197 VAL A CA 1
ATOM 1513 C C . VAL A 1 197 ? -8.257 -3.180 15.528 1.00 95.69 197 VAL A C 1
ATOM 1515 O O . VAL A 1 197 ? -8.698 -2.651 16.544 1.00 95.69 197 VAL A O 1
ATOM 1518 N N . ARG A 1 198 ? -7.628 -4.360 15.555 1.00 96.69 198 ARG A N 1
ATOM 1519 C CA . ARG A 1 198 ? -7.463 -5.175 16.773 1.00 96.69 198 ARG A CA 1
ATOM 1520 C C . ARG A 1 198 ? -6.709 -4.406 17.868 1.00 96.69 198 ARG A C 1
ATOM 1522 O O . ARG A 1 198 ? -5.670 -3.810 17.583 1.00 96.69 198 ARG A O 1
ATOM 1529 N N . LYS A 1 199 ? -7.144 -4.523 19.127 1.00 96.75 199 LYS A N 1
ATOM 1530 C CA . LYS A 1 199 ? -6.567 -3.864 20.315 1.00 96.75 199 LYS A CA 1
ATOM 1531 C C . LYS A 1 199 ? -5.045 -3.969 20.419 1.00 96.75 199 LYS A C 1
ATOM 1533 O O . LYS A 1 199 ? -4.396 -2.969 20.699 1.00 96.75 199 LYS A O 1
ATOM 1538 N N . HIS A 1 200 ? -4.462 -5.129 20.117 1.00 95.75 200 HIS A N 1
ATOM 1539 C CA . HIS A 1 200 ? -3.005 -5.312 20.151 1.00 95.75 200 HIS A CA 1
ATOM 1540 C C . HIS A 1 200 ? -2.256 -4.509 19.066 1.00 95.75 200 HIS A C 1
ATOM 1542 O O . HIS A 1 200 ? -1.157 -4.025 19.322 1.00 95.75 200 HIS A O 1
ATOM 1548 N N . TYR A 1 201 ? -2.856 -4.281 17.890 1.00 96.69 201 TYR A N 1
ATOM 1549 C CA . TYR A 1 201 ? -2.292 -3.369 16.887 1.00 96.69 201 TYR A CA 1
ATOM 1550 C C . TYR A 1 201 ? -2.481 -1.900 17.279 1.00 96.69 201 TYR A C 1
ATOM 1552 O O . TYR A 1 201 ? -1.589 -1.098 17.027 1.00 96.69 201 TYR A O 1
ATOM 1560 N N . LEU A 1 202 ? -3.589 -1.537 17.937 1.00 97.38 202 LEU A N 1
ATOM 1561 C CA . LEU A 1 202 ? -3.769 -0.188 18.494 1.00 97.38 202 LEU A CA 1
ATOM 1562 C C . LEU A 1 202 ? -2.730 0.113 19.589 1.00 97.38 202 LEU A C 1
ATOM 1564 O O . LEU A 1 202 ? -2.142 1.191 19.599 1.00 97.38 202 LEU A O 1
ATOM 1568 N N . GLN A 1 203 ? -2.443 -0.863 20.456 1.00 97.50 203 GLN A N 1
ATOM 1569 C CA . GLN A 1 203 ? -1.379 -0.780 21.464 1.00 97.50 203 GLN A CA 1
ATOM 1570 C C . GLN A 1 203 ? 0.005 -0.606 20.823 1.00 97.50 203 GLN A C 1
ATOM 1572 O O . GLN A 1 203 ? 0.756 0.267 21.249 1.00 97.50 203 GLN A O 1
ATOM 1577 N N . ALA A 1 204 ? 0.322 -1.377 19.777 1.00 96.75 204 ALA A N 1
ATOM 1578 C CA . ALA A 1 204 ? 1.577 -1.249 19.034 1.00 96.75 204 ALA A CA 1
ATOM 1579 C C . ALA A 1 204 ? 1.709 0.124 18.337 1.00 96.75 204 ALA A C 1
ATOM 1581 O O . ALA A 1 204 ? 2.747 0.776 18.453 1.00 96.75 204 ALA A O 1
ATOM 1582 N N . LEU A 1 205 ? 0.635 0.618 17.705 1.00 96.44 205 LEU A N 1
ATOM 1583 C CA . LEU A 1 205 ? 0.584 1.961 17.112 1.00 96.44 205 LEU A CA 1
ATOM 1584 C C . LEU A 1 205 ? 0.838 3.061 18.157 1.00 96.44 205 LEU A C 1
ATOM 1586 O O . LEU A 1 205 ? 1.626 3.965 17.893 1.00 96.44 205 LEU A O 1
ATOM 1590 N N . GLU A 1 206 ? 0.232 2.977 19.346 1.00 97.75 206 GLU A N 1
ATOM 1591 C CA . GLU A 1 206 ? 0.470 3.940 20.436 1.00 97.75 206 GLU A CA 1
ATOM 1592 C C . GLU A 1 206 ? 1.839 3.800 21.117 1.00 97.75 206 GLU A C 1
ATOM 1594 O O . GLU A 1 206 ? 2.331 4.761 21.704 1.00 97.75 206 GLU A O 1
ATOM 1599 N N . ALA A 1 207 ? 2.468 2.626 21.057 1.00 96.75 207 ALA A N 1
ATOM 1600 C CA . ALA A 1 207 ? 3.833 2.414 21.538 1.00 96.75 207 ALA A CA 1
ATOM 1601 C C . ALA A 1 207 ? 4.908 2.918 20.552 1.00 96.75 207 ALA A C 1
ATOM 1603 O O . ALA A 1 207 ? 6.084 2.982 20.908 1.00 96.75 207 ALA A O 1
ATOM 1604 N N . GLY A 1 208 ? 4.528 3.257 19.314 1.00 94.94 208 GLY A N 1
ATOM 1605 C CA . GLY A 1 208 ? 5.482 3.507 18.233 1.00 94.94 208 GLY A CA 1
ATOM 1606 C C . GLY A 1 208 ? 6.167 2.232 17.723 1.00 94.94 208 GLY A C 1
ATOM 1607 O O . GLY A 1 208 ? 7.222 2.310 17.096 1.00 94.94 208 GLY A O 1
ATOM 1608 N N . ASP A 1 209 ? 5.593 1.058 17.986 1.00 93.50 209 ASP A N 1
ATOM 1609 C CA . ASP A 1 209 ? 6.127 -0.237 17.571 1.00 93.50 209 ASP A CA 1
ATOM 1610 C C . ASP A 1 209 ? 5.500 -0.669 16.239 1.00 93.50 209 ASP A C 1
ATOM 1612 O O . ASP A 1 209 ? 4.505 -1.393 16.169 1.00 93.50 209 ASP A O 1
ATOM 1616 N N . PHE A 1 210 ? 6.079 -0.167 15.149 1.00 91.00 210 PHE A N 1
ATOM 1617 C CA . PHE A 1 210 ? 5.619 -0.476 13.795 1.00 91.00 210 PHE A CA 1
ATOM 1618 C C . PHE A 1 210 ? 6.244 -1.754 13.211 1.00 91.00 210 PHE A C 1
ATOM 1620 O O . PHE A 1 210 ? 5.817 -2.182 12.137 1.00 91.00 210 PHE A O 1
ATOM 1627 N N . ASP A 1 211 ? 7.217 -2.376 13.890 1.00 86.69 211 ASP A N 1
ATOM 1628 C CA . ASP A 1 211 ? 7.848 -3.626 13.439 1.00 86.69 211 ASP A CA 1
ATOM 1629 C C . ASP A 1 211 ? 7.038 -4.873 13.849 1.00 86.69 211 ASP A C 1
ATOM 1631 O O . ASP A 1 211 ? 7.062 -5.866 13.124 1.00 86.69 211 ASP A O 1
ATOM 1635 N N . HIS A 1 212 ? 6.238 -4.814 14.923 1.00 85.50 212 HIS A N 1
ATOM 1636 C CA . HIS A 1 212 ? 5.263 -5.866 15.265 1.00 85.50 212 HIS A CA 1
ATOM 1637 C C . HIS A 1 212 ? 3.957 -5.825 14.435 1.00 85.50 212 HIS A C 1
ATOM 1639 O O . HIS A 1 212 ? 3.059 -6.648 14.637 1.00 85.50 212 HIS A O 1
ATOM 1645 N N . LEU A 1 213 ? 3.819 -4.892 13.484 1.00 88.25 213 LEU A N 1
ATOM 1646 C CA . LEU A 1 213 ? 2.654 -4.806 12.592 1.00 88.25 213 LEU A CA 1
ATOM 1647 C C . LEU A 1 213 ? 2.850 -5.694 11.345 1.00 88.25 213 LEU A C 1
ATOM 1649 O O . LEU A 1 213 ? 3.951 -5.734 10.799 1.00 88.25 213 LEU A O 1
ATOM 1653 N N . PRO A 1 214 ? 1.810 -6.370 10.805 1.00 84.81 214 PRO A N 1
ATOM 1654 C CA . PRO A 1 214 ? 2.037 -7.490 9.880 1.00 84.81 214 PRO A CA 1
ATOM 1655 C C . PRO A 1 214 ? 2.641 -7.087 8.527 1.00 84.81 214 PRO A C 1
ATOM 1657 O O . PRO A 1 214 ? 3.331 -7.877 7.891 1.00 84.81 214 PRO A O 1
ATOM 1660 N N . THR A 1 215 ? 2.374 -5.859 8.070 1.00 90.44 215 THR A N 1
ATOM 1661 C CA . THR A 1 215 ? 3.091 -5.193 6.970 1.00 90.44 215 THR A CA 1
ATOM 1662 C C . THR A 1 215 ? 3.018 -3.676 7.149 1.00 90.44 215 THR A C 1
ATOM 1664 O O . THR A 1 215 ? 2.024 -3.156 7.657 1.00 90.44 215 THR A O 1
ATOM 1667 N N . SER A 1 216 ? 3.994 -2.933 6.621 1.00 89.94 216 SER A N 1
ATOM 1668 C CA . SER A 1 216 ? 3.966 -1.459 6.601 1.00 89.94 216 SER A CA 1
ATOM 1669 C C . SER A 1 216 ? 2.804 -0.866 5.781 1.00 89.94 216 SER A C 1
ATOM 1671 O O . SER A 1 216 ? 2.347 0.243 6.058 1.00 89.94 216 SER A O 1
ATOM 1673 N N . VAL A 1 217 ? 2.271 -1.614 4.806 1.00 90.19 217 VAL A N 1
ATOM 1674 C CA . VAL A 1 217 ? 1.075 -1.229 4.035 1.00 90.19 217 VAL A CA 1
ATOM 1675 C C . VAL A 1 217 ? -0.191 -1.348 4.889 1.00 90.19 217 VAL A C 1
ATOM 1677 O O . VAL A 1 217 ? -1.015 -0.436 4.889 1.00 90.19 217 VAL A O 1
ATOM 1680 N N . GLN A 1 218 ? -0.330 -2.426 5.667 1.00 92.81 218 GLN A N 1
ATOM 1681 C CA . GLN A 1 218 ? -1.425 -2.554 6.634 1.00 92.81 218 GLN A CA 1
ATOM 1682 C C . GLN A 1 218 ? -1.272 -1.561 7.788 1.00 92.81 218 GLN A C 1
ATOM 1684 O O . GLN A 1 218 ? -2.268 -0.973 8.192 1.00 92.81 218 GLN A O 1
ATOM 1689 N N . ALA A 1 219 ? -0.048 -1.294 8.255 1.00 95.44 219 ALA A N 1
ATOM 1690 C CA . ALA A 1 219 ? 0.225 -0.248 9.238 1.00 95.44 219 ALA A CA 1
ATOM 1691 C C . ALA A 1 219 ? -0.290 1.120 8.763 1.00 95.44 219 ALA A C 1
ATOM 1693 O O . ALA A 1 219 ? -1.028 1.768 9.498 1.00 95.44 219 ALA A O 1
ATOM 1694 N N . ARG A 1 220 ? -0.017 1.512 7.504 1.00 95.88 220 ARG A N 1
ATOM 1695 C CA . ARG A 1 220 ? -0.593 2.725 6.891 1.00 95.88 220 ARG A CA 1
ATOM 1696 C C . ARG A 1 220 ? -2.128 2.720 6.931 1.00 95.88 220 ARG A C 1
ATOM 1698 O O . ARG A 1 220 ? -2.719 3.752 7.223 1.00 95.88 220 ARG A O 1
ATOM 1705 N N . GLY A 1 221 ? -2.768 1.586 6.638 1.00 95.12 221 GLY A N 1
ATOM 1706 C CA . GLY A 1 221 ? -4.231 1.450 6.655 1.00 95.12 221 GLY A CA 1
ATOM 1707 C C . GLY A 1 221 ? -4.844 1.542 8.057 1.00 95.12 221 GLY A C 1
ATOM 1708 O O . GLY A 1 221 ? -5.805 2.277 8.263 1.00 95.12 221 GLY A O 1
ATOM 1709 N N . MET A 1 222 ? -4.259 0.856 9.041 1.00 96.06 222 MET A N 1
ATOM 1710 C CA . MET A 1 222 ? -4.698 0.916 10.440 1.00 96.06 222 MET A CA 1
ATOM 1711 C C . MET A 1 222 ? -4.489 2.320 11.025 1.00 96.06 222 MET A C 1
ATOM 1713 O O . MET A 1 222 ? -5.389 2.858 11.663 1.00 96.06 222 MET A O 1
ATOM 1717 N N . LEU A 1 223 ? -3.347 2.947 10.725 1.00 97.12 223 LEU A N 1
ATOM 1718 C CA . LEU A 1 223 ? -3.024 4.320 11.110 1.00 97.12 223 LEU A CA 1
ATOM 1719 C C . LEU A 1 223 ? -3.976 5.345 10.471 1.00 97.12 223 LEU A C 1
ATOM 1721 O O . LEU A 1 223 ? -4.428 6.258 11.153 1.00 97.12 223 LEU A O 1
ATOM 1725 N N . ASN A 1 224 ? -4.335 5.166 9.195 1.00 97.44 224 ASN A N 1
ATOM 1726 C CA . ASN A 1 224 ? -5.348 5.966 8.502 1.00 97.44 224 ASN A CA 1
ATOM 1727 C C . ASN A 1 224 ? -6.715 5.873 9.199 1.00 97.44 224 ASN A C 1
ATOM 1729 O O . ASN A 1 224 ? -7.312 6.897 9.523 1.00 97.44 224 ASN A O 1
ATOM 1733 N N . ASN A 1 225 ? -7.192 4.652 9.460 1.00 96.81 225 ASN A N 1
ATOM 1734 C CA . ASN A 1 225 ? -8.490 4.427 10.098 1.00 96.81 225 ASN A CA 1
ATOM 1735 C C . ASN A 1 225 ? -8.525 4.988 11.525 1.00 96.81 225 ASN A C 1
ATOM 1737 O O . ASN A 1 225 ? -9.513 5.606 11.915 1.00 96.81 225 ASN A O 1
ATOM 1741 N N . TYR A 1 226 ? -7.444 4.810 12.291 1.00 97.88 226 TYR A N 1
ATOM 1742 C CA . TYR A 1 226 ? -7.370 5.291 13.667 1.00 97.88 226 TYR A CA 1
ATOM 1743 C C . TYR A 1 226 ? -7.268 6.824 13.731 1.00 97.88 226 TYR A C 1
ATOM 1745 O O . TYR A 1 226 ? -8.023 7.451 14.469 1.00 97.88 226 TYR A O 1
ATOM 1753 N N . ALA A 1 227 ? -6.427 7.449 12.897 1.00 97.88 227 ALA A N 1
ATOM 1754 C CA . ALA A 1 227 ? -6.327 8.909 12.821 1.00 97.88 227 ALA A CA 1
ATOM 1755 C C . ALA A 1 227 ? -7.642 9.566 12.360 1.00 97.88 227 ALA A C 1
ATOM 1757 O O . ALA A 1 227 ? -8.031 10.592 12.912 1.00 97.88 227 ALA A O 1
ATOM 1758 N N . HIS A 1 228 ? -8.359 8.961 11.406 1.00 97.75 228 HIS A N 1
ATOM 1759 C CA . HIS A 1 228 ? -9.674 9.446 10.978 1.00 97.75 228 HIS A CA 1
ATOM 1760 C C . HIS A 1 228 ? -10.736 9.283 12.082 1.00 97.75 228 HIS A C 1
ATOM 1762 O O . HIS A 1 228 ? -11.582 10.160 12.249 1.00 97.75 228 HIS A O 1
ATOM 1768 N N . PHE A 1 229 ? -10.716 8.186 12.844 1.00 97.62 229 PHE A N 1
ATOM 1769 C CA . PHE A 1 229 ? -11.645 7.979 13.963 1.00 97.62 229 PHE A CA 1
ATOM 1770 C C . PHE A 1 229 ? -11.395 8.952 15.126 1.00 97.62 229 PHE A C 1
ATOM 1772 O O . PHE A 1 229 ? -12.338 9.422 15.752 1.00 97.62 229 PHE A O 1
ATOM 1779 N N . LEU A 1 230 ? -10.131 9.298 15.374 1.00 96.94 230 LEU A N 1
ATOM 1780 C CA . LEU A 1 230 ? -9.720 10.278 16.380 1.00 96.94 230 LEU A CA 1
ATOM 1781 C C . LEU A 1 230 ? -9.862 11.745 15.932 1.00 96.94 230 LEU A C 1
ATOM 1783 O O . LEU A 1 230 ? -9.436 12.630 16.673 1.00 96.94 230 LEU A O 1
ATOM 1787 N N . ASP A 1 231 ? -10.407 12.020 14.741 1.00 95.88 231 ASP A N 1
ATOM 1788 C CA . ASP A 1 231 ? -10.475 13.368 14.158 1.00 95.88 231 ASP A CA 1
ATOM 1789 C C . ASP A 1 231 ? -9.104 14.081 14.229 1.00 95.88 231 ASP A C 1
ATOM 1791 O O . ASP A 1 231 ? -8.917 15.113 14.881 1.00 95.88 231 ASP A O 1
ATOM 1795 N N . LEU A 1 232 ? -8.097 13.433 13.632 1.00 96.19 232 LEU A N 1
ATOM 1796 C CA . LEU A 1 232 ? -6.738 13.942 13.436 1.00 96.19 232 LEU A CA 1
ATOM 1797 C C . LEU A 1 232 ? -6.471 14.204 11.951 1.00 96.19 232 LEU A C 1
ATOM 1799 O O . LEU A 1 232 ? -7.057 13.583 11.065 1.00 96.19 232 LEU A O 1
ATOM 1803 N N . GLN A 1 233 ? -5.507 15.084 11.670 1.00 96.06 233 GLN A N 1
ATOM 1804 C CA . GLN A 1 233 ? -5.050 15.370 10.309 1.00 96.06 233 GLN A CA 1
ATOM 1805 C C . GLN A 1 233 ? -4.307 14.157 9.726 1.00 96.06 233 GLN A C 1
ATOM 1807 O O . GLN A 1 233 ? -3.095 14.006 9.895 1.00 96.06 233 GLN A O 1
ATOM 1812 N N . VAL A 1 234 ? -5.059 13.287 9.045 1.00 96.19 234 VAL A N 1
ATOM 1813 C CA . VAL A 1 234 ? -4.591 12.000 8.512 1.00 96.19 234 VAL A CA 1
ATOM 1814 C C . VAL A 1 234 ? -3.336 12.169 7.653 1.00 96.19 234 VAL A C 1
ATOM 1816 O O . VAL A 1 234 ? -2.352 11.473 7.886 1.00 96.19 234 VAL A O 1
ATOM 1819 N N . ASP A 1 235 ? -3.309 13.131 6.728 1.00 95.69 235 ASP A N 1
ATOM 1820 C CA . ASP A 1 235 ? -2.150 13.351 5.853 1.00 95.69 235 ASP A CA 1
ATOM 1821 C C . ASP A 1 235 ? -0.872 13.718 6.620 1.00 95.69 235 ASP A C 1
ATOM 1823 O O . ASP A 1 235 ? 0.204 13.231 6.277 1.00 95.69 235 ASP A O 1
ATOM 1827 N N . ALA A 1 236 ? -0.973 14.504 7.698 1.00 96.12 236 ALA A N 1
ATOM 1828 C CA . ALA A 1 236 ? 0.175 14.863 8.533 1.00 96.12 236 ALA A CA 1
ATOM 1829 C C . ALA A 1 236 ? 0.723 13.644 9.298 1.00 96.12 236 ALA A C 1
ATOM 1831 O O . ALA A 1 236 ? 1.935 13.427 9.344 1.00 96.12 236 ALA A O 1
ATOM 1832 N N . ILE A 1 237 ? -0.165 12.804 9.840 1.00 97.44 237 ILE A N 1
ATOM 1833 C CA . ILE A 1 237 ? 0.198 11.534 10.486 1.00 97.44 237 ILE A CA 1
ATOM 1834 C C . ILE A 1 237 ? 0.853 10.573 9.476 1.00 97.44 237 ILE A C 1
ATOM 1836 O O . ILE A 1 237 ? 1.904 9.990 9.752 1.00 97.44 237 ILE A O 1
ATOM 1840 N N . LEU A 1 238 ? 0.267 10.428 8.284 1.00 96.62 238 LEU A N 1
ATOM 1841 C CA . LEU A 1 238 ? 0.770 9.535 7.238 1.00 96.62 238 LEU A CA 1
ATOM 1842 C C . LEU A 1 238 ? 2.069 10.037 6.583 1.00 96.62 238 LEU A C 1
ATOM 1844 O O . LEU A 1 238 ? 2.840 9.210 6.088 1.00 96.62 238 LEU A O 1
ATOM 1848 N N . LEU A 1 239 ? 2.331 11.348 6.596 1.00 96.81 239 LEU A N 1
ATOM 1849 C CA . LEU A 1 239 ? 3.603 11.944 6.182 1.00 96.81 239 LEU A CA 1
ATOM 1850 C C . LEU A 1 239 ? 4.713 11.621 7.191 1.00 96.81 239 LEU A C 1
ATOM 1852 O O . LEU A 1 239 ? 5.720 11.035 6.799 1.00 96.81 239 LEU A O 1
ATOM 1856 N N . ARG A 1 240 ? 4.494 11.874 8.491 1.00 96.38 240 ARG A N 1
ATOM 1857 C CA . ARG A 1 240 ? 5.456 11.510 9.552 1.00 96.38 240 ARG A CA 1
ATOM 1858 C C . ARG A 1 240 ? 5.744 10.004 9.574 1.00 96.38 240 ARG A C 1
ATOM 1860 O O . ARG A 1 240 ? 6.880 9.583 9.774 1.00 96.38 240 ARG A O 1
ATOM 1867 N N . PHE A 1 241 ? 4.742 9.167 9.293 1.00 96.88 241 PHE A N 1
ATOM 1868 C CA . PHE A 1 241 ? 4.947 7.722 9.148 1.00 96.88 241 PHE A CA 1
ATOM 1869 C C . PHE A 1 241 ? 5.832 7.362 7.938 1.00 96.88 241 PHE A C 1
ATOM 1871 O O . PHE A 1 241 ? 6.661 6.453 8.025 1.00 96.88 241 PHE A O 1
ATOM 1878 N N . ALA A 1 242 ? 5.710 8.086 6.820 1.00 95.31 242 ALA A N 1
ATOM 1879 C CA . ALA A 1 242 ? 6.587 7.909 5.662 1.00 95.31 242 ALA A CA 1
ATOM 1880 C C . ALA A 1 242 ? 8.034 8.360 5.949 1.00 95.31 242 ALA A C 1
ATOM 1882 O O . ALA A 1 242 ? 8.969 7.677 5.526 1.00 95.31 242 ALA A O 1
ATOM 1883 N N . GLU A 1 243 ? 8.224 9.441 6.712 1.00 95.12 243 GLU A N 1
ATOM 1884 C CA . GLU A 1 243 ? 9.536 9.896 7.203 1.00 95.12 243 GLU A CA 1
ATOM 1885 C C . GLU A 1 243 ? 10.196 8.833 8.100 1.00 95.12 243 GLU A C 1
ATOM 1887 O O . GLU A 1 243 ? 11.348 8.458 7.870 1.00 95.12 243 GLU A O 1
ATOM 1892 N N . GLY A 1 244 ? 9.449 8.265 9.056 1.00 94.62 244 GLY A N 1
ATOM 1893 C CA . GLY A 1 244 ? 9.920 7.171 9.914 1.00 94.62 244 GLY A CA 1
ATOM 1894 C C . GLY A 1 244 ? 10.335 5.929 9.117 1.00 94.62 244 GLY A C 1
ATOM 1895 O O . GLY A 1 244 ? 11.426 5.393 9.316 1.00 94.62 244 GLY A O 1
ATOM 1896 N N . LEU A 1 245 ? 9.527 5.519 8.130 1.00 93.88 245 LEU A N 1
ATOM 1897 C CA . LEU A 1 245 ? 9.877 4.435 7.201 1.00 93.88 245 LEU A CA 1
ATOM 1898 C C . LEU A 1 245 ? 11.108 4.755 6.333 1.00 93.88 245 LEU A C 1
ATOM 1900 O O . LEU A 1 245 ? 11.832 3.837 5.943 1.00 93.88 245 LEU A O 1
ATOM 1904 N N . GLN A 1 246 ? 11.363 6.024 6.007 1.00 91.81 246 GLN A N 1
ATOM 1905 C CA . GLN A 1 246 ? 12.559 6.433 5.269 1.00 91.81 246 GLN A CA 1
ATOM 1906 C C . GLN A 1 246 ? 13.813 6.371 6.153 1.00 91.81 246 GLN A C 1
ATOM 1908 O O . GLN A 1 246 ? 14.827 5.829 5.711 1.00 91.81 246 GLN A O 1
ATOM 1913 N N . ALA A 1 247 ? 13.736 6.834 7.404 1.00 91.62 247 ALA A N 1
ATOM 1914 C CA . ALA A 1 247 ? 14.809 6.681 8.388 1.00 91.62 247 ALA A CA 1
ATOM 1915 C C . ALA A 1 247 ? 15.138 5.195 8.636 1.00 91.62 247 ALA A C 1
ATOM 1917 O O . ALA A 1 247 ? 16.294 4.788 8.513 1.00 91.62 247 ALA A O 1
ATOM 1918 N N . GLN A 1 248 ? 14.117 4.351 8.825 1.00 91.00 248 GLN A N 1
ATOM 1919 C CA . GLN A 1 248 ? 14.295 2.915 9.071 1.00 91.00 248 GLN A CA 1
ATOM 1920 C C . GLN A 1 248 ? 14.980 2.200 7.887 1.00 91.00 248 GLN A C 1
ATOM 1922 O O . GLN A 1 248 ? 15.762 1.267 8.069 1.00 91.00 248 GLN A O 1
ATOM 1927 N N . ARG A 1 249 ? 14.744 2.660 6.648 1.00 88.94 249 ARG A N 1
ATOM 1928 C CA . ARG A 1 249 ? 15.458 2.172 5.452 1.00 88.94 249 ARG A CA 1
ATOM 1929 C C . ARG A 1 249 ? 16.922 2.611 5.415 1.00 88.94 249 ARG A C 1
ATOM 1931 O O . ARG A 1 249 ? 17.751 1.830 4.965 1.00 88.94 249 ARG A O 1
ATOM 1938 N N . LEU A 1 250 ? 17.245 3.821 5.874 1.00 88.00 250 LEU A N 1
ATOM 1939 C CA . LEU A 1 250 ? 18.625 4.323 5.958 1.00 88.00 250 LEU A CA 1
ATOM 1940 C C . LEU A 1 250 ? 19.431 3.637 7.076 1.00 88.00 250 LEU A C 1
ATOM 1942 O O . LEU A 1 250 ? 20.650 3.523 6.970 1.00 88.00 250 LEU A O 1
ATOM 1946 N N . GLU A 1 251 ? 18.757 3.145 8.118 1.00 86.62 251 GLU A N 1
ATOM 1947 C CA . GLU A 1 251 ? 19.336 2.295 9.167 1.00 86.62 251 GLU A CA 1
ATOM 1948 C C . GLU A 1 251 ? 19.583 0.860 8.686 1.00 86.62 251 GLU A C 1
ATOM 1950 O O . GLU A 1 251 ? 20.668 0.319 8.899 1.00 86.62 251 GLU A O 1
ATOM 1955 N N . ARG A 1 252 ? 18.581 0.249 8.034 1.00 84.19 252 ARG A N 1
ATOM 1956 C CA . ARG A 1 252 ? 18.618 -1.147 7.559 1.00 84.19 252 ARG A CA 1
ATOM 1957 C C . ARG A 1 252 ? 19.428 -1.338 6.274 1.00 84.19 252 ARG A C 1
ATOM 1959 O O . ARG A 1 252 ? 19.832 -2.459 5.974 1.00 84.19 252 ARG A O 1
ATOM 1966 N N . GLN A 1 253 ? 19.673 -0.277 5.505 1.00 82.25 253 GLN A N 1
ATOM 1967 C CA . GLN A 1 253 ? 20.596 -0.331 4.375 1.00 82.25 253 GLN A CA 1
ATOM 1968 C C . GLN A 1 253 ? 22.028 -0.494 4.907 1.00 82.25 253 GLN A C 1
ATOM 1970 O O . GLN A 1 253 ? 22.476 0.354 5.683 1.00 82.25 253 GLN A O 1
ATOM 1975 N N . PRO A 1 254 ? 22.777 -1.538 4.497 1.00 66.56 254 PRO A N 1
ATOM 1976 C CA . PRO A 1 254 ? 24.171 -1.663 4.887 1.00 66.56 254 PRO A CA 1
ATOM 1977 C C . PRO A 1 254 ? 24.921 -0.453 4.337 1.00 66.56 254 PRO A C 1
ATOM 1979 O O . PRO A 1 254 ? 25.051 -0.292 3.121 1.00 66.56 254 PRO A O 1
ATOM 1982 N N . GLN A 1 255 ? 25.392 0.417 5.234 1.00 60.56 255 GLN A N 1
ATOM 1983 C CA . GLN A 1 255 ? 26.265 1.515 4.838 1.00 60.56 255 GLN A CA 1
ATOM 1984 C C . GLN A 1 255 ? 27.460 0.901 4.097 1.00 60.56 255 GLN A C 1
ATOM 1986 O O . GLN A 1 255 ? 28.050 -0.052 4.621 1.00 60.56 255 GLN A O 1
ATOM 1991 N N . PRO A 1 256 ? 27.816 1.389 2.891 1.00 58.78 256 PRO A N 1
ATOM 1992 C CA . PRO A 1 256 ? 29.026 0.943 2.220 1.00 58.78 256 PRO A CA 1
ATOM 1993 C C . PRO A 1 256 ? 30.169 1.147 3.202 1.00 58.78 256 PRO A C 1
ATOM 1995 O O . PRO A 1 256 ? 30.385 2.287 3.609 1.00 58.78 256 PRO A O 1
ATOM 1998 N N . LEU A 1 257 ? 30.814 0.051 3.630 1.00 55.66 257 LEU A N 1
ATOM 1999 C CA . LEU A 1 257 ? 31.822 0.077 4.690 1.00 55.66 257 LEU A CA 1
ATOM 2000 C C . LEU A 1 257 ? 32.782 1.226 4.406 1.00 55.66 257 LEU A C 1
ATOM 2002 O O . LEU A 1 257 ? 33.518 1.174 3.414 1.00 55.66 257 LEU A O 1
ATOM 2006 N N . GLU A 1 258 ? 32.720 2.271 5.240 1.00 53.09 258 GLU A N 1
ATOM 2007 C CA . GLU A 1 258 ? 33.617 3.413 5.132 1.00 53.09 258 GLU A CA 1
ATOM 2008 C C . GLU A 1 258 ? 35.014 2.821 5.181 1.00 53.09 258 GLU A C 1
ATOM 2010 O O . GLU A 1 258 ? 35.363 2.159 6.161 1.00 53.09 258 GLU A O 1
ATOM 2015 N N . LYS A 1 259 ? 35.737 2.909 4.056 1.00 51.41 259 LYS A N 1
ATOM 2016 C CA . LYS A 1 259 ? 36.878 2.030 3.802 1.00 51.41 259 LYS A CA 1
ATOM 2017 C C . LYS A 1 259 ? 37.974 2.337 4.809 1.00 51.41 259 LYS A C 1
ATOM 2019 O O . LYS A 1 259 ? 38.828 3.185 4.546 1.00 51.41 259 LYS A O 1
ATOM 2024 N N . GLN A 1 260 ? 37.959 1.609 5.928 1.00 49.81 260 GLN A N 1
ATOM 2025 C CA . GLN A 1 260 ? 39.051 1.590 6.879 1.00 49.81 260 GLN A CA 1
ATOM 2026 C C . GLN A 1 260 ? 40.308 1.321 6.073 1.00 49.81 260 GLN A C 1
ATOM 2028 O O . GLN A 1 260 ? 40.372 0.376 5.279 1.00 49.81 260 GLN A O 1
ATOM 2033 N N . GLN A 1 261 ? 41.253 2.245 6.200 1.00 50.38 261 GLN A N 1
ATOM 2034 C CA . GLN A 1 261 ? 42.380 2.373 5.293 1.00 50.38 261 GLN A CA 1
ATOM 2035 C C . GLN A 1 261 ? 43.432 1.321 5.648 1.00 50.38 261 GLN A C 1
ATOM 2037 O O . GLN A 1 261 ? 44.533 1.633 6.092 1.00 50.38 261 GLN A O 1
ATOM 2042 N N . HIS A 1 262 ? 43.076 0.047 5.458 1.00 46.56 262 HIS A N 1
ATOM 2043 C CA . HIS A 1 262 ? 44.020 -1.053 5.430 1.00 46.56 262 HIS A CA 1
ATOM 2044 C C . HIS A 1 262 ? 45.094 -0.695 4.409 1.00 46.56 262 HIS A C 1
ATOM 2046 O O . HIS A 1 262 ? 44.819 -0.639 3.208 1.00 46.56 262 HIS A O 1
ATOM 2052 N N . ALA A 1 263 ? 46.304 -0.437 4.905 1.00 54.69 263 ALA A N 1
ATOM 2053 C CA . ALA A 1 263 ? 47.457 -0.029 4.121 1.00 54.69 263 ALA A CA 1
ATOM 2054 C C . ALA A 1 263 ? 47.948 -1.183 3.229 1.00 54.69 263 ALA A C 1
ATOM 2056 O O . ALA A 1 263 ? 48.977 -1.810 3.479 1.00 54.69 263 ALA A O 1
ATOM 2057 N N . ARG A 1 264 ? 47.185 -1.486 2.176 1.00 42.38 264 ARG A N 1
ATOM 2058 C CA . ARG A 1 264 ? 47.613 -2.355 1.086 1.00 42.38 264 ARG A CA 1
ATOM 2059 C C . ARG A 1 264 ? 48.480 -1.528 0.150 1.00 42.38 264 ARG A C 1
ATOM 2061 O O . ARG A 1 264 ? 47.992 -0.669 -0.579 1.00 42.38 264 ARG A O 1
ATOM 2068 N N . PHE A 1 265 ? 49.776 -1.801 0.215 1.00 54.47 265 PHE A N 1
ATOM 2069 C CA . PHE A 1 265 ? 50.771 -1.294 -0.715 1.00 54.47 265 PHE A CA 1
ATOM 2070 C C . PHE A 1 265 ? 50.488 -1.842 -2.120 1.00 54.47 265 PHE A C 1
ATOM 2072 O O . PHE A 1 265 ? 50.948 -2.926 -2.470 1.00 54.47 265 PHE A O 1
ATOM 2079 N N . GLU A 1 266 ? 49.769 -1.081 -2.940 1.00 45.53 266 GLU A N 1
ATOM 2080 C CA . GLU A 1 266 ? 49.752 -1.270 -4.391 1.00 45.53 266 GLU A CA 1
ATOM 2081 C C . GLU A 1 266 ? 50.351 -0.045 -5.083 1.00 45.53 266 GLU A C 1
ATOM 2083 O O . GLU A 1 266 ? 50.135 1.100 -4.679 1.00 45.53 266 GLU A O 1
ATOM 2088 N N . HIS A 1 267 ? 51.146 -0.293 -6.125 1.00 59.28 267 HIS A N 1
ATOM 2089 C CA . HIS A 1 267 ? 51.927 0.733 -6.812 1.00 59.28 267 HIS A CA 1
ATOM 2090 C C . HIS A 1 267 ? 51.032 1.550 -7.753 1.00 59.28 267 HIS A C 1
ATOM 2092 O O . HIS A 1 267 ? 50.972 1.316 -8.959 1.00 59.28 267 HIS A O 1
ATOM 2098 N N . GLY A 1 268 ? 50.307 2.512 -7.181 1.00 48.72 268 GLY A N 1
ATOM 2099 C CA . GLY A 1 268 ? 49.443 3.419 -7.928 1.00 48.72 268 GLY A CA 1
ATOM 2100 C C . GLY A 1 268 ? 50.218 4.222 -8.976 1.00 48.72 268 GLY A C 1
ATOM 2101 O O . GLY A 1 268 ? 51.141 4.965 -8.642 1.00 48.72 268 GLY A O 1
ATOM 2102 N N . ILE A 1 269 ? 49.800 4.109 -10.242 1.00 63.56 269 ILE A N 1
ATOM 2103 C CA . ILE A 1 269 ? 50.288 4.942 -11.352 1.00 63.56 269 ILE A CA 1
ATOM 2104 C C . ILE A 1 269 ? 50.185 6.423 -10.931 1.00 63.56 269 ILE A C 1
ATOM 2106 O O . ILE A 1 269 ? 49.107 6.841 -10.491 1.00 63.56 269 ILE A O 1
ATOM 2110 N N . PRO A 1 270 ? 51.267 7.221 -11.037 1.00 64.31 270 PRO A N 1
ATOM 2111 C CA . PRO A 1 270 ? 51.340 8.532 -10.401 1.00 64.31 270 PRO A CA 1
ATOM 2112 C C . PRO A 1 270 ? 50.225 9.473 -10.864 1.00 64.31 270 PRO A C 1
ATOM 2114 O O . PRO A 1 270 ? 49.871 9.548 -12.043 1.00 64.31 270 PRO A O 1
ATOM 2117 N N . THR A 1 271 ? 49.682 10.233 -9.912 1.00 64.12 271 THR A N 1
ATOM 2118 C CA . THR A 1 271 ? 48.474 11.064 -10.075 1.00 64.12 271 THR A CA 1
ATOM 2119 C C . THR A 1 271 ? 48.612 12.193 -11.101 1.00 64.12 271 THR A C 1
ATOM 2121 O O . THR A 1 271 ? 47.600 12.754 -11.524 1.00 64.12 271 THR A O 1
ATOM 2124 N N . SER A 1 272 ? 49.830 12.484 -11.566 1.00 61.09 272 SER A N 1
ATOM 2125 C CA . SER A 1 272 ? 50.097 13.335 -12.728 1.00 61.09 272 SER A CA 1
ATOM 2126 C C . SER A 1 272 ? 49.434 12.805 -14.004 1.00 61.09 272 SER A C 1
ATOM 2128 O O . SER A 1 272 ? 48.772 13.577 -14.695 1.00 61.09 272 SER A O 1
ATOM 2130 N N . LEU A 1 273 ? 49.512 11.498 -14.293 1.00 61.41 273 LEU A N 1
ATOM 2131 C CA . LEU A 1 273 ? 48.924 10.920 -15.512 1.00 61.41 273 LEU A CA 1
ATOM 2132 C C . LEU A 1 273 ? 47.403 11.113 -15.568 1.00 61.41 273 LEU A C 1
ATOM 2134 O O . LEU A 1 273 ? 46.869 11.438 -16.623 1.00 61.41 273 LEU A O 1
ATOM 2138 N N . ARG A 1 274 ? 46.702 11.016 -14.429 1.00 60.06 274 ARG A N 1
ATOM 2139 C CA . ARG A 1 274 ? 45.251 11.275 -14.365 1.00 60.06 274 ARG A CA 1
ATOM 2140 C C . ARG A 1 274 ? 44.868 12.746 -14.580 1.00 60.06 274 ARG A C 1
ATOM 2142 O O . ARG A 1 274 ? 43.712 13.005 -14.887 1.00 60.06 274 ARG A O 1
ATOM 2149 N N . ARG A 1 275 ? 45.802 13.699 -14.453 1.00 62.00 275 ARG A N 1
ATOM 2150 C CA . ARG A 1 275 ? 45.570 15.113 -14.811 1.00 62.00 275 ARG A CA 1
ATOM 2151 C C . ARG A 1 275 ? 45.773 15.380 -16.304 1.00 62.00 275 ARG A C 1
ATOM 2153 O O . ARG A 1 275 ? 45.078 16.226 -16.851 1.00 62.00 275 ARG A O 1
ATOM 2160 N N . PHE A 1 276 ? 46.672 14.643 -16.958 1.00 58.53 276 PHE A N 1
ATOM 2161 C CA . PHE A 1 276 ? 46.842 14.688 -18.417 1.00 58.53 276 PHE A CA 1
ATOM 2162 C C . PHE A 1 276 ? 45.796 13.856 -19.173 1.00 58.53 276 PHE A C 1
ATOM 2164 O O . PHE A 1 276 ? 45.569 14.091 -20.352 1.00 58.53 276 PHE A O 1
ATOM 2171 N N . LEU A 1 277 ? 45.116 12.922 -18.505 1.00 63.94 277 LEU A N 1
ATOM 2172 C CA . LEU A 1 277 ? 44.018 12.140 -19.080 1.00 63.94 277 LEU A CA 1
ATOM 2173 C C . LEU A 1 277 ? 42.632 12.749 -18.784 1.00 63.94 277 LEU A C 1
ATOM 2175 O O . LEU A 1 277 ? 41.654 12.029 -18.583 1.00 63.94 277 LEU A O 1
ATOM 2179 N N . SER A 1 278 ? 42.545 14.083 -18.744 1.00 68.69 278 SER A N 1
ATOM 2180 C CA . SER A 1 278 ? 41.263 14.787 -18.768 1.00 68.69 278 SER A CA 1
ATOM 2181 C C . SER A 1 278 ? 40.592 14.592 -20.131 1.00 68.69 278 SER A C 1
ATOM 2183 O O . SER A 1 278 ? 41.250 14.619 -21.171 1.00 68.69 278 SER A O 1
ATOM 2185 N N . LEU A 1 279 ? 39.269 14.399 -20.132 1.00 72.12 279 LEU A N 1
ATOM 2186 C CA . LEU A 1 279 ? 38.496 14.077 -21.340 1.00 72.12 279 LEU A CA 1
ATOM 2187 C C . LEU A 1 279 ? 38.721 15.102 -22.472 1.00 72.12 279 LEU A C 1
ATOM 2189 O O . LEU A 1 279 ? 38.837 14.743 -23.640 1.00 72.12 279 LEU A O 1
ATOM 2193 N N . ASP A 1 280 ? 38.855 16.368 -22.085 1.00 74.06 280 ASP A N 1
ATOM 2194 C CA . ASP A 1 280 ? 39.089 17.520 -22.955 1.00 74.06 280 ASP A CA 1
ATOM 2195 C C . ASP A 1 280 ? 40.448 17.458 -23.685 1.00 74.06 280 ASP A C 1
ATOM 2197 O O . ASP A 1 280 ? 40.523 17.735 -24.882 1.00 74.06 280 ASP A O 1
ATOM 2201 N N . LEU A 1 281 ? 41.519 16.985 -23.025 1.00 80.50 281 LEU A N 1
ATOM 2202 C CA . LEU A 1 281 ? 42.820 16.806 -23.684 1.00 80.50 281 LEU A CA 1
ATOM 2203 C C . LEU A 1 281 ? 42.829 15.590 -24.624 1.00 80.50 281 LEU A C 1
ATOM 2205 O O . LEU A 1 281 ? 43.521 15.616 -25.641 1.00 80.50 281 LEU A O 1
ATOM 2209 N N . ILE A 1 282 ? 42.030 14.555 -24.336 1.00 81.62 282 ILE A N 1
ATOM 2210 C CA . ILE A 1 282 ? 41.846 13.410 -25.243 1.00 81.62 282 ILE A CA 1
ATOM 2211 C C . ILE A 1 282 ? 41.143 13.870 -26.528 1.00 81.62 282 ILE A C 1
ATOM 2213 O O . ILE A 1 282 ? 41.613 13.561 -27.623 1.00 81.62 282 ILE A O 1
ATOM 2217 N N . PHE A 1 283 ? 40.058 14.644 -26.417 1.00 83.62 283 PHE A N 1
ATOM 2218 C CA . PHE A 1 283 ? 39.336 15.158 -27.585 1.00 83.62 283 PHE A CA 1
ATOM 2219 C C . PHE A 1 283 ? 40.141 16.211 -28.363 1.00 83.62 283 PHE A C 1
ATOM 2221 O O . PHE A 1 283 ? 40.289 16.081 -29.579 1.00 83.62 283 PHE A O 1
ATOM 2228 N N . GLY A 1 284 ? 40.721 17.207 -27.686 1.00 85.56 284 GLY A N 1
ATOM 2229 C CA . GLY A 1 284 ? 41.539 18.242 -28.326 1.00 85.56 284 GLY A CA 1
ATOM 2230 C C . GLY A 1 284 ? 42.816 17.684 -28.964 1.00 85.56 284 GLY A C 1
ATOM 2231 O O . GLY A 1 284 ? 43.101 17.949 -30.133 1.00 85.56 284 GLY A O 1
ATOM 2232 N N . GLY A 1 285 ? 43.561 16.849 -28.233 1.00 89.75 285 GLY A N 1
ATOM 2233 C CA . GLY A 1 285 ? 44.764 16.185 -28.739 1.00 89.75 285 GLY A CA 1
ATOM 2234 C C . GLY A 1 285 ? 44.464 15.189 -29.862 1.00 89.75 285 GLY A C 1
ATOM 2235 O O . GLY A 1 285 ? 45.185 15.156 -30.860 1.00 89.75 285 GLY A O 1
ATOM 2236 N N . GLY A 1 286 ? 43.368 14.433 -29.750 1.00 91.62 286 GLY A N 1
ATOM 2237 C CA . GLY A 1 286 ? 42.898 13.520 -30.792 1.00 91.62 286 GLY A CA 1
ATOM 2238 C C . GLY A 1 286 ? 42.547 14.240 -32.096 1.00 91.62 286 GLY A C 1
ATOM 2239 O O . GLY A 1 286 ? 42.957 13.792 -33.166 1.00 91.62 286 GLY A O 1
ATOM 2240 N N . LEU A 1 287 ? 41.871 15.392 -32.021 1.00 93.31 287 LEU A N 1
ATOM 2241 C CA . LEU A 1 287 ? 41.556 16.218 -33.191 1.00 93.31 287 LEU A CA 1
ATOM 2242 C C . LEU A 1 287 ? 42.824 16.763 -33.873 1.00 93.31 287 LEU A C 1
ATOM 2244 O O . LEU A 1 287 ? 42.933 16.717 -35.098 1.00 93.31 287 LEU A O 1
ATOM 2248 N N . ILE A 1 288 ? 43.806 17.227 -33.093 1.00 93.25 288 ILE A N 1
ATOM 2249 C CA . ILE A 1 288 ? 45.094 17.716 -33.616 1.00 93.25 288 ILE A CA 1
ATOM 2250 C C . ILE A 1 288 ? 45.879 16.583 -34.299 1.00 93.25 288 ILE A C 1
ATOM 2252 O O . ILE A 1 288 ? 46.400 16.774 -35.400 1.00 93.25 288 ILE A O 1
ATOM 2256 N N . LEU A 1 289 ? 45.931 15.392 -33.691 1.00 94.50 289 LEU A N 1
ATOM 2257 C CA . LEU A 1 289 ? 46.583 14.217 -34.280 1.00 94.50 289 LEU A CA 1
ATOM 2258 C C . LEU A 1 289 ? 45.880 13.737 -35.557 1.00 94.50 289 LEU A C 1
ATOM 2260 O O . LEU A 1 289 ? 46.560 13.377 -36.517 1.00 94.50 289 LEU A O 1
ATOM 2264 N N . LEU A 1 290 ? 44.545 13.782 -35.606 1.00 94.50 290 LEU A N 1
ATOM 2265 C CA . LEU A 1 290 ? 43.761 13.448 -36.799 1.00 94.50 290 LEU A CA 1
ATOM 2266 C C . LEU A 1 290 ? 44.072 14.408 -37.956 1.00 94.50 290 LEU A C 1
ATOM 2268 O O . LEU A 1 290 ? 44.314 13.955 -39.075 1.00 94.50 290 LEU A O 1
ATOM 2272 N N . LEU A 1 291 ? 44.134 15.718 -37.693 1.00 95.31 291 LEU A N 1
ATOM 2273 C CA . LEU A 1 291 ? 44.497 16.722 -38.699 1.00 95.31 291 LEU A CA 1
ATOM 2274 C C . LEU A 1 291 ? 45.941 16.545 -39.200 1.00 95.31 291 LEU A C 1
ATOM 2276 O O . LEU A 1 291 ? 46.178 16.604 -40.409 1.00 95.31 291 LEU A O 1
ATOM 2280 N N . LEU A 1 292 ? 46.895 16.267 -38.304 1.00 95.81 292 LEU A N 1
ATOM 2281 C CA . LEU A 1 292 ? 48.281 15.962 -38.679 1.00 95.81 292 LEU A CA 1
ATOM 2282 C C . LEU A 1 292 ? 48.383 14.690 -39.529 1.00 95.81 292 LEU A C 1
ATOM 2284 O O . LEU A 1 292 ? 49.054 14.700 -40.562 1.00 95.81 292 LEU A O 1
ATOM 2288 N N . PHE A 1 293 ? 47.683 13.621 -39.143 1.00 95.44 293 PHE A N 1
ATOM 2289 C CA . PHE A 1 293 ? 47.605 12.389 -39.925 1.00 95.44 293 PHE A CA 1
ATOM 2290 C C . PHE A 1 293 ? 47.060 12.660 -41.332 1.00 95.44 293 PHE A C 1
ATOM 2292 O O . PHE A 1 293 ? 47.674 12.239 -42.310 1.00 95.44 293 PHE A O 1
ATOM 2299 N N . PHE A 1 294 ? 45.967 13.419 -41.457 1.00 94.88 294 PHE A N 1
ATOM 2300 C CA . PHE A 1 294 ? 45.365 13.730 -42.756 1.00 94.88 294 PHE A CA 1
ATOM 2301 C C . PHE A 1 294 ? 46.283 14.590 -43.642 1.00 94.88 294 PHE A C 1
ATOM 2303 O O . PHE A 1 294 ? 46.362 14.361 -44.850 1.00 94.88 294 PHE A O 1
ATOM 2310 N N . ALA A 1 295 ? 47.031 15.532 -43.057 1.00 94.69 295 ALA A N 1
ATOM 2311 C CA . ALA A 1 295 ? 48.008 16.353 -43.775 1.00 94.69 295 ALA A CA 1
ATOM 2312 C C . ALA A 1 295 ? 49.226 15.542 -44.263 1.00 94.69 295 ALA A C 1
ATOM 2314 O O . ALA A 1 295 ? 49.647 15.679 -45.416 1.00 94.69 295 ALA A O 1
ATOM 2315 N N . ILE A 1 296 ? 49.775 14.659 -43.421 1.00 93.88 296 ILE A N 1
ATOM 2316 C CA . ILE A 1 296 ? 50.896 13.770 -43.775 1.00 93.88 296 ILE A CA 1
ATOM 2317 C C . ILE A 1 296 ? 50.451 12.739 -44.822 1.00 93.88 296 ILE A C 1
ATOM 2319 O O . ILE A 1 296 ? 51.133 12.524 -45.826 1.00 93.88 296 ILE A O 1
ATOM 2323 N N . TRP A 1 297 ? 49.273 12.140 -44.641 1.00 94.00 297 TRP A N 1
ATOM 2324 C CA . TRP A 1 297 ? 48.696 11.197 -45.594 1.00 94.00 297 TRP A CA 1
ATOM 2325 C C . TRP A 1 297 ? 48.437 11.864 -46.949 1.00 94.00 297 TRP A C 1
ATOM 2327 O O . TRP A 1 297 ? 48.940 11.385 -47.967 1.00 94.00 297 TRP A O 1
ATOM 2337 N N . GLY A 1 298 ? 47.757 13.016 -46.965 1.00 91.12 298 GLY A N 1
ATOM 2338 C CA . GLY A 1 298 ? 47.443 13.769 -48.180 1.00 91.12 298 GLY A CA 1
ATOM 2339 C C . GLY A 1 298 ? 48.681 14.244 -48.945 1.00 91.12 298 GLY A C 1
ATOM 2340 O O . GLY A 1 298 ? 48.749 14.074 -50.163 1.00 91.12 298 GLY A O 1
ATOM 2341 N N . THR A 1 299 ? 49.705 14.759 -48.255 1.00 91.25 299 THR A N 1
ATOM 2342 C CA . THR A 1 299 ? 50.979 15.120 -48.906 1.00 91.25 299 THR A CA 1
ATOM 2343 C C . THR A 1 299 ? 51.689 13.894 -49.482 1.00 91.25 299 THR A C 1
ATOM 2345 O O . THR A 1 299 ? 52.117 13.936 -50.637 1.00 91.25 299 THR A O 1
ATOM 2348 N N . SER A 1 300 ? 51.729 12.768 -48.758 1.00 87.50 300 SER A N 1
ATOM 2349 C CA . SER A 1 300 ? 52.283 11.513 -49.288 1.00 87.50 300 SER A CA 1
ATOM 2350 C C . SER A 1 300 ? 51.513 10.998 -50.514 1.00 87.50 300 SER A C 1
ATOM 2352 O O . SER A 1 300 ? 52.125 10.503 -51.460 1.00 87.50 300 SER A O 1
ATOM 2354 N N . GLN A 1 301 ? 50.188 11.170 -50.546 1.00 86.12 301 GLN A N 1
ATOM 2355 C CA . GLN A 1 301 ? 49.330 10.736 -51.645 1.00 86.12 301 GLN A CA 1
ATOM 2356 C C . GLN A 1 301 ? 49.519 11.611 -52.892 1.00 86.12 301 GLN A C 1
ATOM 2358 O O . GLN A 1 301 ? 49.634 11.082 -53.996 1.00 86.12 301 GLN A O 1
ATOM 2363 N N . VAL A 1 302 ? 49.650 12.933 -52.735 1.00 84.00 302 VAL A N 1
ATOM 2364 C CA . VAL A 1 302 ? 50.002 13.845 -53.841 1.00 84.00 302 VAL A CA 1
ATOM 2365 C C . VAL A 1 302 ? 51.401 13.544 -54.391 1.00 84.00 302 VAL A C 1
ATOM 2367 O O . VAL A 1 302 ? 51.604 13.600 -55.604 1.00 84.00 302 VAL A O 1
ATOM 2370 N N . ILE A 1 303 ? 52.358 13.169 -53.535 1.00 82.31 303 ILE A N 1
ATOM 2371 C CA . ILE A 1 303 ? 53.691 12.730 -53.973 1.00 82.31 303 ILE A CA 1
ATOM 2372 C C . ILE A 1 303 ? 53.600 11.401 -54.738 1.00 82.31 303 ILE A C 1
ATOM 2374 O O . ILE A 1 303 ? 54.162 11.312 -55.825 1.00 82.31 303 ILE A O 1
ATOM 2378 N N . ARG A 1 304 ? 52.837 10.406 -54.258 1.00 78.31 304 ARG A N 1
ATOM 2379 C CA . ARG A 1 304 ? 52.587 9.141 -54.985 1.00 78.31 304 ARG A CA 1
ATOM 2380 C C . ARG A 1 304 ? 51.947 9.375 -56.358 1.00 78.31 304 ARG A C 1
ATOM 2382 O O . ARG A 1 304 ? 52.383 8.775 -57.332 1.00 78.31 304 ARG A O 1
ATOM 2389 N N . LEU A 1 305 ? 50.972 10.282 -56.449 1.00 67.94 305 LEU A N 1
ATOM 2390 C CA . LEU A 1 305 ? 50.312 10.655 -57.707 1.00 67.94 305 LEU A CA 1
ATOM 2391 C C . LEU A 1 305 ? 51.257 11.375 -58.687 1.00 67.94 305 LEU A C 1
ATOM 2393 O O . LEU A 1 305 ? 51.144 11.183 -59.893 1.00 67.94 305 LEU A O 1
ATOM 2397 N N . ARG A 1 306 ? 52.217 12.169 -58.189 1.00 68.06 306 ARG A N 1
ATOM 2398 C CA . ARG A 1 306 ? 53.272 12.799 -59.010 1.00 68.06 306 ARG A CA 1
ATOM 2399 C C . ARG A 1 306 ? 54.450 11.872 -59.328 1.00 68.06 306 ARG A C 1
ATOM 2401 O O . ARG A 1 306 ? 55.195 12.162 -60.256 1.00 68.06 306 ARG A O 1
ATOM 2408 N N . ALA A 1 307 ? 54.615 10.783 -58.580 1.00 64.19 307 ALA A N 1
ATOM 2409 C CA . ALA A 1 307 ? 55.645 9.767 -58.786 1.00 64.19 307 ALA A CA 1
ATOM 2410 C C . ALA A 1 307 ? 55.239 8.676 -59.795 1.00 64.19 307 ALA A C 1
ATOM 2412 O O . ALA A 1 307 ? 55.998 7.730 -60.004 1.00 64.19 307 ALA A O 1
ATOM 2413 N N . ALA A 1 308 ? 54.071 8.798 -60.437 1.00 61.84 308 ALA A N 1
ATOM 2414 C CA . ALA A 1 308 ? 53.745 8.001 -61.612 1.00 61.84 308 ALA A CA 1
ATOM 2415 C C . ALA A 1 308 ? 54.827 8.238 -62.689 1.00 61.84 308 ALA A C 1
ATOM 2417 O O . ALA A 1 308 ? 55.018 9.387 -63.102 1.00 61.84 308 ALA A O 1
ATOM 2418 N N . PRO A 1 309 ? 55.564 7.201 -63.136 1.00 60.62 309 PRO A N 1
ATOM 2419 C CA . PRO A 1 309 ? 56.586 7.380 -64.154 1.00 60.62 309 PRO A CA 1
ATOM 2420 C C . PRO A 1 309 ? 55.917 7.880 -65.433 1.00 60.62 309 PRO A C 1
ATOM 2422 O O . PRO A 1 309 ? 54.933 7.306 -65.898 1.00 60.62 309 PRO A O 1
ATOM 2425 N N . LYS A 1 310 ? 56.444 8.971 -65.990 1.00 53.59 310 LYS A N 1
ATOM 2426 C CA . LYS A 1 310 ? 55.937 9.570 -67.223 1.00 53.59 310 LYS A CA 1
ATOM 2427 C C . LYS A 1 310 ? 56.327 8.672 -68.398 1.00 53.59 310 LYS A C 1
ATOM 2429 O O . LYS A 1 310 ? 57.360 8.896 -69.020 1.00 53.59 310 LYS A O 1
ATOM 2434 N N . THR A 1 311 ? 55.531 7.634 -68.651 1.00 54.38 311 THR A N 1
ATOM 2435 C CA . THR A 1 311 ? 55.737 6.685 -69.749 1.00 54.38 311 THR A CA 1
ATOM 2436 C C . THR A 1 311 ? 55.752 7.453 -71.062 1.00 54.38 311 THR A C 1
ATOM 2438 O O . THR A 1 311 ? 54.741 8.016 -71.482 1.00 54.38 311 THR A O 1
ATOM 2441 N N . GLU A 1 312 ? 56.927 7.533 -71.676 1.00 56.53 312 GLU A N 1
ATOM 2442 C CA . GLU A 1 312 ? 57.120 8.267 -72.915 1.00 56.53 312 GLU A CA 1
ATOM 2443 C C . GLU A 1 312 ? 56.413 7.512 -74.044 1.00 56.53 312 GLU A C 1
ATOM 2445 O O . GLU A 1 312 ? 56.682 6.338 -74.301 1.00 56.53 312 GLU A O 1
ATOM 2450 N N . ALA A 1 313 ? 55.421 8.161 -74.654 1.00 49.75 313 ALA A N 1
ATOM 2451 C CA . ALA A 1 313 ? 54.533 7.519 -75.607 1.00 49.75 313 ALA A CA 1
ATOM 2452 C C . ALA A 1 313 ? 55.217 7.381 -76.974 1.00 49.75 313 ALA A C 1
ATOM 2454 O O . ALA A 1 313 ? 55.037 8.222 -77.856 1.00 49.75 313 ALA A O 1
ATOM 2455 N N . THR A 1 314 ? 55.968 6.294 -77.161 1.00 57.72 314 THR A N 1
ATOM 2456 C CA . THR A 1 314 ? 56.353 5.812 -78.492 1.00 57.72 314 THR A CA 1
ATOM 2457 C C . THR A 1 314 ? 55.082 5.467 -79.264 1.00 57.72 314 THR A C 1
ATOM 2459 O O . THR A 1 314 ? 54.521 4.382 -79.111 1.00 57.72 314 THR A O 1
ATOM 2462 N N . ALA A 1 315 ? 54.593 6.416 -80.061 1.00 52.91 315 ALA A N 1
ATOM 2463 C CA . ALA A 1 315 ? 53.453 6.194 -80.936 1.00 52.91 315 ALA A CA 1
ATOM 2464 C C . ALA A 1 315 ? 53.790 5.095 -81.967 1.00 52.91 315 ALA A C 1
ATOM 2466 O O . ALA A 1 315 ? 54.906 5.091 -82.496 1.00 52.91 315 ALA A O 1
ATOM 2467 N N . PRO A 1 316 ? 52.861 4.167 -82.266 1.00 58.25 316 PRO A N 1
ATOM 2468 C CA . PRO A 1 316 ? 53.067 3.174 -83.315 1.00 58.25 316 PRO A CA 1
ATOM 2469 C C . PRO A 1 316 ? 53.209 3.853 -84.683 1.00 58.25 316 PRO A C 1
ATOM 2471 O O . PRO A 1 316 ? 52.667 4.938 -84.916 1.00 58.25 316 PRO A O 1
ATOM 2474 N N . SER A 1 317 ? 53.937 3.212 -85.598 1.00 57.72 317 SER A N 1
ATOM 2475 C CA . SER A 1 317 ? 54.131 3.752 -86.943 1.00 57.72 317 SER A CA 1
ATOM 2476 C C . SER A 1 317 ? 52.817 3.758 -87.724 1.00 57.72 317 SER A C 1
ATOM 2478 O O . SER A 1 317 ? 52.077 2.776 -87.733 1.00 57.72 317 SER A O 1
ATOM 2480 N N . ILE A 1 318 ? 52.566 4.843 -88.461 1.00 56.22 318 ILE A N 1
ATOM 2481 C CA . ILE A 1 318 ? 51.386 4.999 -89.330 1.00 56.22 318 ILE A CA 1
ATOM 2482 C C . ILE A 1 318 ? 51.311 3.876 -90.388 1.00 56.22 318 ILE A C 1
ATOM 2484 O O . ILE A 1 318 ? 50.220 3.529 -90.841 1.00 56.22 318 ILE A O 1
ATOM 2488 N N . SER A 1 319 ? 52.449 3.260 -90.732 1.00 54.12 319 SER A N 1
ATOM 2489 C CA . SER A 1 319 ? 52.543 2.110 -91.642 1.00 54.12 319 SER A CA 1
ATOM 2490 C C . SER A 1 319 ? 51.641 0.932 -91.254 1.00 54.12 319 SER A C 1
ATOM 2492 O O . SER A 1 319 ? 51.060 0.303 -92.137 1.00 54.12 319 SER A O 1
ATOM 2494 N N . ASP A 1 320 ? 51.496 0.640 -89.958 1.00 57.34 320 ASP A N 1
ATOM 2495 C CA . ASP A 1 320 ? 50.833 -0.587 -89.492 1.00 57.34 320 ASP A CA 1
ATOM 2496 C C . ASP A 1 320 ? 49.296 -0.502 -89.547 1.00 57.34 320 ASP A C 1
ATOM 2498 O O . ASP A 1 320 ? 48.614 -1.525 -89.520 1.00 57.34 320 ASP A O 1
ATOM 2502 N N . MET A 1 321 ? 48.726 0.703 -89.689 1.00 52.59 321 MET A N 1
ATOM 2503 C CA . MET A 1 321 ? 47.271 0.904 -89.799 1.00 52.59 321 MET A CA 1
ATOM 2504 C C . MET A 1 321 ? 46.739 0.912 -91.243 1.00 52.59 321 MET A C 1
ATOM 2506 O O . MET A 1 321 ? 45.528 0.997 -91.436 1.00 52.59 321 MET A O 1
ATOM 2510 N N . LEU A 1 322 ? 47.603 0.819 -92.263 1.00 50.44 322 LEU A N 1
ATOM 2511 C CA . LEU A 1 322 ? 47.210 0.924 -93.680 1.00 50.44 322 LEU A CA 1
ATOM 2512 C C . LEU A 1 322 ? 47.195 -0.411 -94.450 1.00 50.44 322 LEU A C 1
ATOM 2514 O O . LEU A 1 322 ? 46.897 -0.411 -95.643 1.00 50.44 322 LEU A O 1
ATOM 2518 N N . LEU A 1 323 ? 47.498 -1.541 -93.799 1.00 54.69 323 LEU A N 1
ATOM 2519 C CA . LEU A 1 323 ? 47.684 -2.843 -94.467 1.00 54.69 323 LEU A CA 1
ATOM 2520 C C . LEU A 1 323 ? 46.689 -3.952 -94.077 1.00 54.69 323 LEU A C 1
ATOM 2522 O O . LEU A 1 323 ? 46.824 -5.071 -94.568 1.00 54.69 323 LEU A O 1
ATOM 2526 N N . VAL A 1 324 ? 45.665 -3.667 -93.263 1.00 50.84 324 VAL A N 1
ATOM 2527 C CA . VAL A 1 324 ? 44.619 -4.650 -92.915 1.00 50.84 324 VAL A CA 1
ATOM 2528 C C . VAL A 1 324 ? 43.265 -4.256 -93.508 1.00 50.84 324 VAL A C 1
ATOM 2530 O O . VAL A 1 324 ? 42.480 -3.520 -92.920 1.00 50.84 324 VAL A O 1
ATOM 2533 N N . SER A 1 325 ? 42.998 -4.813 -94.687 1.00 48.22 325 SER A N 1
ATOM 2534 C CA . SER A 1 325 ? 41.670 -5.013 -95.274 1.00 48.22 325 SER A CA 1
ATOM 2535 C C . SER A 1 325 ? 41.538 -6.529 -95.473 1.00 48.22 325 SER A C 1
ATOM 2537 O O . SER A 1 325 ? 42.480 -7.127 -96.004 1.00 48.22 325 SER A O 1
ATOM 2539 N N . PRO A 1 326 ? 40.461 -7.179 -94.988 1.00 47.97 326 PRO A N 1
ATOM 2540 C CA . PRO A 1 326 ? 39.200 -7.131 -95.728 1.00 47.97 326 PRO A CA 1
ATOM 2541 C C . PRO A 1 326 ? 37.921 -7.070 -94.868 1.00 47.97 326 PRO A C 1
ATOM 2543 O O . PRO A 1 326 ? 37.928 -7.243 -93.653 1.00 47.97 326 PRO A O 1
ATOM 2546 N N . ALA A 1 327 ? 36.798 -6.891 -95.562 1.00 38.69 327 ALA A N 1
ATOM 2547 C CA . ALA A 1 327 ? 35.438 -7.208 -95.119 1.00 38.69 327 ALA A CA 1
ATOM 2548 C C . ALA A 1 327 ? 34.889 -8.369 -95.992 1.00 38.69 327 ALA A C 1
ATOM 2550 O O . ALA A 1 327 ? 35.530 -8.681 -97.002 1.00 38.69 327 ALA A O 1
ATOM 2551 N N . PRO A 1 328 ? 33.708 -8.964 -95.712 1.00 54.22 328 PRO A N 1
ATOM 2552 C CA . PRO A 1 328 ? 32.779 -8.728 -94.597 1.00 54.22 328 PRO A CA 1
ATOM 2553 C C . PRO A 1 328 ? 32.485 -10.006 -93.773 1.00 54.22 328 PRO A C 1
ATOM 2555 O O . PRO A 1 328 ? 32.969 -11.078 -94.113 1.00 54.22 328 PRO A O 1
ATOM 2558 N N . ASP A 1 329 ? 31.640 -9.910 -92.735 1.00 39.16 329 ASP A N 1
ATOM 2559 C CA . ASP A 1 329 ? 30.363 -10.655 -92.711 1.00 39.16 329 ASP A CA 1
ATOM 2560 C C . ASP A 1 329 ? 29.433 -10.212 -91.558 1.00 39.16 329 ASP A C 1
ATOM 2562 O O . ASP A 1 329 ? 29.809 -9.392 -90.720 1.00 39.16 329 ASP A O 1
ATOM 2566 N N . SER A 1 330 ? 28.182 -10.689 -91.560 1.00 44.59 330 SER A N 1
ATOM 2567 C CA . SER A 1 330 ? 27.109 -10.228 -90.654 1.00 44.59 330 SER A CA 1
ATOM 2568 C C . SER A 1 330 ? 26.913 -11.114 -89.414 1.00 44.59 330 SER A C 1
ATOM 2570 O O . SER A 1 330 ? 26.863 -12.336 -89.530 1.00 44.59 330 SER A O 1
ATOM 2572 N N . GLY A 1 331 ? 26.693 -10.510 -88.236 1.00 36.88 331 GLY A N 1
ATOM 2573 C CA . GLY A 1 331 ? 26.438 -11.243 -86.985 1.00 36.88 331 GLY A CA 1
ATOM 2574 C C . GLY A 1 331 ? 25.764 -10.412 -85.882 1.00 36.88 331 GLY A C 1
ATOM 2575 O O . GLY A 1 331 ? 26.373 -9.534 -85.281 1.00 36.88 331 GLY A O 1
ATOM 2576 N N . THR A 1 332 ? 24.494 -10.708 -85.608 1.00 37.91 332 THR A N 1
ATOM 2577 C CA . THR A 1 332 ? 23.647 -10.151 -84.533 1.00 37.91 332 THR A CA 1
ATOM 2578 C C . THR A 1 332 ? 24.206 -10.380 -83.115 1.00 37.91 332 THR A C 1
ATOM 2580 O O . THR A 1 332 ? 24.573 -11.514 -82.827 1.00 37.91 332 THR A O 1
ATOM 2583 N N . SER A 1 333 ? 24.143 -9.388 -82.197 1.00 41.50 333 SER A N 1
ATOM 2584 C CA . SER A 1 333 ? 23.292 -9.456 -80.971 1.00 41.50 333 SER A CA 1
ATOM 2585 C C . SER A 1 333 ? 23.424 -8.294 -79.948 1.00 41.50 333 SER A C 1
ATOM 2587 O O . SER A 1 333 ? 24.526 -7.915 -79.575 1.00 41.50 333 SER A O 1
ATOM 2589 N N . ALA A 1 334 ? 22.261 -7.882 -79.411 1.00 37.78 334 ALA A N 1
ATOM 2590 C CA . ALA A 1 334 ? 21.955 -7.443 -78.028 1.00 37.78 334 ALA A CA 1
ATOM 2591 C C . ALA A 1 334 ? 22.487 -6.129 -77.379 1.00 37.78 334 ALA A C 1
ATOM 2593 O O . ALA A 1 334 ? 23.573 -5.639 -77.646 1.00 37.78 334 ALA A O 1
ATOM 2594 N N . ALA A 1 335 ? 21.666 -5.659 -76.416 1.00 38.91 335 ALA A N 1
ATOM 2595 C CA . ALA A 1 335 ? 21.899 -4.683 -75.330 1.00 38.91 335 ALA A CA 1
ATOM 2596 C C . ALA A 1 335 ? 22.363 -3.258 -75.735 1.00 38.91 335 ALA A C 1
ATOM 2598 O O . ALA A 1 335 ? 23.541 -3.017 -75.956 1.00 38.91 335 ALA A O 1
ATOM 2599 N N . ALA A 1 336 ? 21.495 -2.255 -75.918 1.00 36.94 336 ALA A N 1
ATOM 2600 C CA . ALA A 1 336 ? 20.488 -1.661 -75.014 1.00 36.94 336 ALA A CA 1
ATOM 2601 C C . ALA A 1 336 ? 21.062 -0.776 -73.882 1.00 36.94 336 ALA A C 1
ATOM 2603 O O . ALA A 1 336 ? 21.483 -1.260 -72.835 1.00 36.94 336 ALA A O 1
ATOM 2604 N N . GLN A 1 337 ? 20.957 0.544 -74.072 1.00 37.12 337 GLN A N 1
ATOM 2605 C CA . GLN A 1 337 ? 20.895 1.543 -73.003 1.00 37.12 337 GLN A CA 1
ATOM 2606 C C . GLN A 1 337 ? 19.773 2.535 -73.326 1.00 37.12 337 GLN A C 1
ATOM 2608 O O . GLN A 1 337 ? 19.770 3.172 -74.377 1.00 37.12 337 GLN A O 1
ATOM 2613 N N . THR A 1 338 ? 18.811 2.679 -72.422 1.00 40.25 338 THR A N 1
ATOM 2614 C CA . THR A 1 338 ? 17.857 3.793 -72.401 1.00 40.25 338 THR A CA 1
ATOM 2615 C C . THR A 1 338 ? 17.557 4.065 -70.938 1.00 40.25 338 THR A C 1
ATOM 2617 O O . THR A 1 338 ? 17.042 3.194 -70.241 1.00 40.25 338 THR A O 1
ATOM 2620 N N . SER A 1 339 ? 17.950 5.240 -70.457 1.00 47.81 339 SER A N 1
ATOM 2621 C CA . SER A 1 339 ? 17.614 5.691 -69.109 1.00 47.81 339 SER A CA 1
ATOM 2622 C C . SER A 1 339 ? 16.126 6.004 -69.037 1.00 47.81 339 SER A C 1
ATOM 2624 O O . SER A 1 339 ? 15.616 6.691 -69.920 1.00 47.81 339 SER A O 1
ATOM 2626 N N . GLU A 1 340 ? 15.460 5.609 -67.954 1.00 42.31 340 GLU A N 1
ATOM 2627 C CA . GLU A 1 340 ? 14.158 6.174 -67.604 1.00 42.31 340 GLU A CA 1
ATOM 2628 C C . GLU A 1 340 ? 14.180 6.757 -66.185 1.00 42.31 340 GLU A C 1
ATOM 2630 O O . GLU A 1 340 ? 14.945 6.339 -65.314 1.00 42.31 340 GLU A O 1
ATOM 2635 N N . LEU A 1 341 ? 13.400 7.820 -66.010 1.00 43.94 341 LEU A N 1
ATOM 2636 C CA . LEU A 1 341 ? 13.442 8.752 -64.892 1.00 43.94 341 LEU A CA 1
ATOM 2637 C C . LEU A 1 341 ? 12.315 8.425 -63.907 1.00 43.94 341 LEU A C 1
ATOM 2639 O O . LEU A 1 341 ? 11.151 8.442 -64.301 1.00 43.94 341 LEU A O 1
ATOM 2643 N N . ILE A 1 342 ? 12.630 8.194 -62.628 1.00 42.94 342 ILE A N 1
ATOM 2644 C CA . ILE A 1 342 ? 11.610 7.924 -61.601 1.00 42.94 342 ILE A CA 1
ATOM 2645 C C . ILE A 1 342 ? 11.657 8.978 -60.487 1.00 42.94 342 ILE A C 1
ATOM 2647 O O . ILE A 1 342 ? 12.596 9.059 -59.697 1.00 42.94 342 ILE A O 1
ATOM 2651 N N . THR A 1 343 ? 10.593 9.777 -60.441 1.00 38.91 343 THR A N 1
ATOM 2652 C CA . THR A 1 343 ? 10.252 10.757 -59.397 1.00 38.91 343 THR A CA 1
ATOM 2653 C C . THR A 1 343 ? 9.859 10.039 -58.090 1.00 38.91 343 THR A C 1
ATOM 2655 O O . THR A 1 343 ? 9.226 8.984 -58.157 1.00 38.91 343 THR A O 1
ATOM 2658 N N . PRO A 1 344 ? 10.196 10.562 -56.891 1.00 53.91 344 PRO A N 1
ATOM 2659 C CA . PRO A 1 344 ? 9.952 9.861 -55.627 1.00 53.91 344 PRO A CA 1
ATOM 2660 C C . PRO A 1 344 ? 8.465 9.691 -55.276 1.00 53.91 344 PRO A C 1
ATOM 2662 O O . PRO A 1 344 ? 7.647 10.576 -55.525 1.00 53.91 344 PRO A O 1
ATOM 2665 N N . SER A 1 345 ? 8.149 8.582 -54.597 1.00 41.12 345 SER A N 1
ATOM 2666 C CA . SER A 1 345 ? 6.842 8.293 -53.990 1.00 41.12 345 SER A CA 1
ATOM 2667 C C . SER A 1 345 ? 7.005 8.000 -52.483 1.00 41.12 345 SER A C 1
ATOM 2669 O O . SER A 1 345 ? 7.935 7.275 -52.118 1.00 41.12 345 SER A O 1
ATOM 2671 N N . PRO A 1 346 ? 6.167 8.558 -51.584 1.00 57.94 346 PRO A N 1
ATOM 2672 C CA . PRO A 1 346 ? 6.383 8.478 -50.137 1.00 57.94 346 PRO A CA 1
ATOM 2673 C C . PRO A 1 346 ? 5.665 7.285 -49.478 1.00 57.94 346 PRO A C 1
ATOM 2675 O O . PRO A 1 346 ? 4.459 7.330 -49.249 1.00 57.94 346 PRO A O 1
ATOM 2678 N N . ALA A 1 347 ? 6.408 6.240 -49.095 1.00 40.72 347 ALA A N 1
ATOM 2679 C CA . ALA A 1 347 ? 5.860 5.098 -48.343 1.00 40.72 347 ALA A CA 1
ATOM 2680 C C . ALA A 1 347 ? 6.898 4.410 -47.428 1.00 40.72 347 ALA A C 1
ATOM 2682 O O . ALA A 1 347 ? 7.047 3.189 -47.444 1.00 40.72 347 ALA A O 1
ATOM 2683 N N . ASN A 1 348 ? 7.643 5.181 -46.628 1.00 42.59 348 ASN A N 1
ATOM 2684 C CA . ASN A 1 348 ? 8.711 4.634 -45.783 1.00 42.59 348 ASN A CA 1
ATOM 2685 C C . ASN A 1 348 ? 8.167 3.995 -44.485 1.00 42.59 348 ASN A C 1
ATOM 2687 O O . ASN A 1 348 ? 8.293 4.556 -43.397 1.00 42.59 348 ASN A O 1
ATOM 2691 N N . VAL A 1 349 ? 7.555 2.813 -44.605 1.00 44.81 349 VAL A N 1
ATOM 2692 C CA . VAL A 1 349 ? 7.271 1.925 -43.466 1.00 44.81 349 VAL A CA 1
ATOM 2693 C C . VAL A 1 349 ? 8.518 1.068 -43.210 1.00 44.81 349 VAL A C 1
ATOM 2695 O O . VAL A 1 349 ? 8.926 0.333 -44.111 1.00 44.81 349 VAL A O 1
ATOM 2698 N N . PRO A 1 350 ? 9.150 1.129 -42.023 1.00 43.22 350 PRO A N 1
ATOM 2699 C CA . PRO A 1 350 ? 10.336 0.332 -41.728 1.00 43.22 350 PRO A CA 1
ATOM 2700 C C . PRO A 1 350 ? 9.957 -1.128 -41.442 1.00 43.22 350 PRO A C 1
ATOM 2702 O O . PRO A 1 350 ? 9.832 -1.546 -40.292 1.00 43.22 350 PRO A O 1
ATOM 2705 N N . THR A 1 351 ? 9.796 -1.925 -42.499 1.00 44.34 351 THR A N 1
ATOM 2706 C CA . THR A 1 351 ? 9.776 -3.388 -42.390 1.00 44.34 351 THR A CA 1
ATOM 2707 C C . THR A 1 351 ? 11.183 -3.866 -42.038 1.00 44.34 351 THR A C 1
ATOM 2709 O O . THR A 1 351 ? 12.034 -4.017 -42.916 1.00 44.34 351 THR A O 1
ATOM 2712 N N . SER A 1 352 ? 11.439 -4.087 -40.748 1.00 49.69 352 SER A N 1
ATOM 2713 C CA . SER A 1 352 ? 12.702 -4.633 -40.240 1.00 49.69 352 SER A CA 1
ATOM 2714 C C . SER A 1 352 ? 12.939 -6.047 -40.776 1.00 49.69 352 SER A C 1
ATOM 2716 O O . SER A 1 352 ? 12.463 -7.030 -40.208 1.00 49.69 352 SER A O 1
ATOM 2718 N N . ALA A 1 353 ? 13.679 -6.158 -41.878 1.00 45.81 353 ALA A N 1
ATOM 2719 C CA . ALA A 1 353 ? 14.105 -7.440 -42.421 1.00 45.81 353 ALA A CA 1
ATOM 2720 C C . ALA A 1 353 ? 15.083 -8.117 -41.446 1.00 45.81 353 ALA A C 1
ATOM 2722 O O . ALA A 1 353 ? 16.205 -7.649 -41.253 1.00 45.81 353 ALA A O 1
ATOM 2723 N N . VAL A 1 354 ? 14.654 -9.220 -40.827 1.00 51.97 354 VAL A N 1
ATOM 2724 C CA . VAL A 1 354 ? 15.512 -10.036 -39.958 1.00 51.97 354 VAL A CA 1
ATOM 2725 C C . VAL A 1 354 ? 16.551 -10.742 -40.827 1.00 51.97 354 VAL A C 1
ATOM 2727 O O . VAL A 1 354 ? 16.237 -11.690 -41.545 1.00 51.97 354 VAL A O 1
ATOM 2730 N N . ALA A 1 355 ? 17.790 -10.257 -40.778 1.00 52.19 355 ALA A N 1
ATOM 2731 C CA . ALA A 1 355 ? 18.922 -10.900 -41.427 1.00 52.19 355 ALA A CA 1
ATOM 2732 C C . ALA A 1 355 ? 19.396 -12.091 -40.581 1.00 52.19 355 ALA A C 1
ATOM 2734 O O . ALA A 1 355 ? 19.922 -11.913 -39.483 1.00 52.19 355 ALA A O 1
ATOM 2735 N N . TYR A 1 356 ? 19.213 -13.303 -41.101 1.00 54.12 356 TYR A N 1
ATOM 2736 C CA . TYR A 1 356 ? 19.796 -14.516 -40.528 1.00 54.12 356 TYR A CA 1
ATOM 2737 C C . TYR A 1 356 ? 21.298 -14.555 -40.858 1.00 54.12 356 TYR A C 1
ATOM 2739 O O . TYR A 1 356 ? 21.639 -14.425 -42.039 1.00 54.12 356 TYR A O 1
ATOM 2747 N N . PRO A 1 357 ? 22.207 -14.717 -39.878 1.00 56.06 357 PRO A N 1
ATOM 2748 C CA . PRO A 1 357 ? 23.626 -14.870 -40.170 1.00 56.06 357 PRO A CA 1
ATOM 2749 C C . PRO A 1 357 ? 23.917 -16.220 -40.840 1.00 56.06 357 PRO A C 1
ATOM 2751 O O . PRO A 1 357 ? 23.169 -17.191 -40.708 1.00 56.06 357 PRO A O 1
ATOM 2754 N N . THR A 1 358 ? 25.036 -16.296 -41.558 1.00 57.22 358 THR A N 1
ATOM 2755 C CA . THR A 1 358 ? 25.534 -17.560 -42.110 1.00 57.22 358 THR A CA 1
ATOM 2756 C C . THR A 1 358 ? 26.061 -18.442 -40.979 1.00 57.22 358 THR A C 1
ATOM 2758 O O . THR A 1 358 ? 26.924 -18.004 -40.221 1.00 57.22 358 THR A O 1
ATOM 2761 N N . LEU A 1 359 ? 25.595 -19.692 -40.898 1.00 56.03 359 LEU A N 1
ATOM 2762 C CA . LEU A 1 359 ? 26.094 -20.690 -39.944 1.00 56.03 359 LEU A CA 1
ATOM 2763 C C . LEU A 1 359 ? 27.610 -20.901 -40.092 1.00 56.03 359 LEU A C 1
ATOM 2765 O O . LEU A 1 359 ? 28.078 -21.402 -41.117 1.00 56.03 359 LEU A O 1
ATOM 2769 N N . ILE A 1 360 ? 28.366 -20.556 -39.048 1.00 59.91 360 ILE A N 1
ATOM 2770 C CA . ILE A 1 360 ? 29.802 -20.828 -38.936 1.00 59.91 360 ILE A CA 1
ATOM 2771 C C . ILE A 1 360 ? 29.979 -22.170 -38.219 1.00 59.91 360 ILE A C 1
ATOM 2773 O O . ILE A 1 360 ? 29.490 -22.371 -37.109 1.00 59.91 360 ILE A O 1
ATOM 2777 N N . ALA A 1 361 ? 30.670 -23.114 -38.859 1.00 57.88 361 ALA A N 1
ATOM 2778 C CA . ALA A 1 361 ? 30.875 -24.444 -38.296 1.00 57.88 361 ALA A CA 1
ATOM 2779 C C . ALA A 1 361 ? 31.733 -24.379 -37.018 1.00 57.88 361 ALA A C 1
ATOM 2781 O O . ALA A 1 361 ? 32.877 -23.931 -37.062 1.00 57.88 361 ALA A O 1
ATOM 2782 N N . GLY A 1 362 ? 31.182 -24.864 -35.902 1.00 67.56 362 GLY A N 1
ATOM 2783 C CA . GLY A 1 362 ? 31.834 -24.871 -34.587 1.00 67.56 362 GLY A CA 1
ATOM 2784 C C . GLY A 1 362 ? 31.306 -23.828 -33.598 1.00 67.56 362 GLY A C 1
ATOM 2785 O O . GLY A 1 362 ? 31.724 -23.861 -32.449 1.00 67.56 362 GLY A O 1
ATOM 2786 N N . HIS A 1 363 ? 30.390 -22.947 -34.010 1.00 76.25 363 HIS A N 1
ATOM 2787 C CA . HIS A 1 363 ? 29.731 -21.980 -33.128 1.00 76.25 363 HIS A CA 1
ATOM 2788 C C . HIS A 1 363 ? 28.247 -22.333 -32.927 1.00 76.25 363 HIS A C 1
ATOM 2790 O O . HIS A 1 363 ? 27.561 -22.781 -33.850 1.00 76.25 363 HIS A O 1
ATOM 2796 N N . VAL A 1 364 ? 27.748 -22.125 -31.709 1.00 83.44 364 VAL A N 1
ATOM 2797 C CA . VAL A 1 364 ? 26.326 -22.166 -31.354 1.00 83.44 364 VAL A CA 1
ATOM 2798 C C . VAL A 1 364 ? 25.745 -20.783 -31.620 1.00 83.44 364 VAL A C 1
ATOM 2800 O O . VAL A 1 364 ? 26.252 -19.799 -31.095 1.00 83.44 364 VAL A O 1
ATOM 2803 N N . GLN A 1 365 ? 24.669 -20.696 -32.400 1.00 84.38 365 GLN A N 1
ATOM 2804 C CA . GLN A 1 365 ? 24.039 -19.421 -32.739 1.00 84.38 365 GLN A CA 1
ATOM 2805 C C . GLN A 1 365 ? 22.538 -19.463 -32.442 1.00 84.38 365 GLN A C 1
ATOM 2807 O O . GLN A 1 365 ? 21.837 -20.389 -32.853 1.00 84.38 365 GLN A O 1
ATOM 2812 N N . VAL A 1 366 ? 22.044 -18.460 -31.715 1.00 87.31 366 VAL A N 1
ATOM 2813 C CA . VAL A 1 366 ? 20.653 -18.365 -31.249 1.00 87.31 366 VAL A CA 1
ATOM 2814 C C . VAL A 1 366 ? 20.112 -16.978 -31.577 1.00 87.31 366 VAL A C 1
ATOM 2816 O O . VAL A 1 366 ? 20.733 -15.973 -31.253 1.00 87.31 366 VAL A O 1
ATOM 2819 N N . ILE A 1 367 ? 18.929 -16.907 -32.192 1.00 88.12 367 ILE A N 1
ATOM 2820 C CA . ILE A 1 367 ? 18.234 -15.640 -32.455 1.00 88.12 367 ILE A CA 1
ATOM 2821 C C . ILE A 1 367 ? 16.937 -15.629 -31.653 1.00 88.12 367 ILE A C 1
ATOM 2823 O O . ILE A 1 367 ? 16.049 -16.445 -31.899 1.00 88.12 367 ILE A O 1
ATOM 2827 N N . VAL A 1 368 ? 16.807 -14.689 -30.717 1.00 89.00 368 VAL A N 1
ATOM 2828 C CA . VAL A 1 368 ? 15.570 -14.499 -29.950 1.00 89.00 368 VAL A CA 1
ATOM 2829 C C . VAL A 1 368 ? 14.777 -13.341 -30.544 1.00 89.00 368 VAL A C 1
ATOM 2831 O O . VAL A 1 368 ? 15.260 -12.211 -30.598 1.00 89.00 368 VAL A O 1
ATOM 2834 N N . VAL A 1 369 ? 13.545 -13.607 -30.981 1.00 89.94 369 VAL A N 1
ATOM 2835 C CA . VAL A 1 369 ? 12.622 -12.573 -31.470 1.00 89.94 369 VAL A CA 1
ATOM 2836 C C . VAL A 1 369 ? 11.631 -12.214 -30.369 1.00 89.94 369 VAL A C 1
ATOM 2838 O O . VAL A 1 369 ? 10.803 -13.032 -29.969 1.00 89.94 369 VAL A O 1
ATOM 2841 N N . GLY A 1 370 ? 11.701 -10.976 -29.881 1.00 88.75 370 GLY A N 1
ATOM 2842 C CA . GLY A 1 370 ? 10.739 -10.450 -28.921 1.00 88.75 370 GLY A CA 1
ATOM 2843 C C . GLY A 1 370 ? 9.408 -10.165 -29.604 1.00 88.75 370 GLY A C 1
ATOM 2844 O O . GLY A 1 370 ? 9.264 -9.127 -30.242 1.00 88.75 370 GLY A O 1
ATOM 2845 N N . LEU A 1 371 ? 8.424 -11.059 -29.475 1.00 86.44 371 LEU A N 1
ATOM 2846 C CA . LEU A 1 371 ? 7.054 -10.783 -29.936 1.00 86.44 371 LEU A CA 1
ATOM 2847 C C . LEU 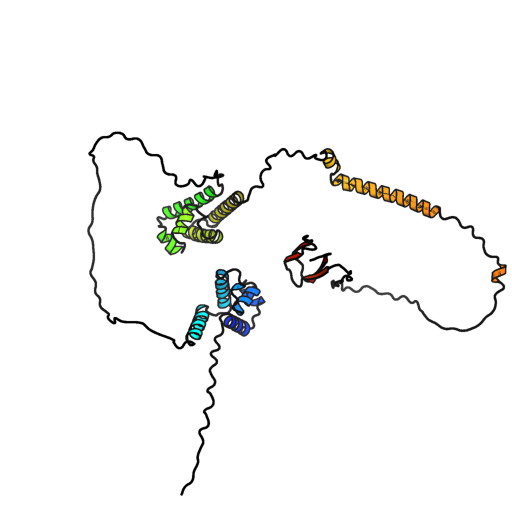A 1 371 ? 6.419 -9.646 -29.118 1.00 86.44 371 LEU A C 1
ATOM 2849 O O . LEU A 1 371 ? 5.782 -8.756 -29.673 1.00 86.44 371 LEU A O 1
ATOM 2853 N N . GLU A 1 372 ? 6.685 -9.630 -27.811 1.00 89.06 372 GLU A N 1
ATOM 2854 C CA . GLU A 1 372 ? 6.237 -8.607 -26.864 1.00 89.06 372 GLU A CA 1
ATOM 2855 C C . GLU A 1 372 ? 7.401 -8.054 -26.019 1.00 89.06 372 GLU A C 1
ATOM 2857 O O . GLU A 1 372 ? 8.548 -8.499 -26.110 1.00 89.06 372 GLU A O 1
ATOM 2862 N N . ARG A 1 373 ? 7.109 -7.063 -25.166 1.00 89.50 373 ARG A N 1
ATOM 2863 C CA . ARG A 1 373 ? 8.070 -6.466 -24.224 1.00 89.50 373 ARG A CA 1
ATOM 2864 C C . ARG A 1 373 ? 8.336 -7.379 -23.022 1.00 89.50 373 ARG A C 1
ATOM 2866 O O . ARG A 1 373 ? 7.743 -7.199 -21.959 1.00 89.50 373 ARG A O 1
ATOM 2873 N N . ALA A 1 374 ? 9.276 -8.306 -23.170 1.00 93.62 374 ALA A N 1
ATOM 2874 C CA . ALA A 1 374 ? 9.787 -9.125 -22.072 1.00 93.62 374 ALA A CA 1
ATOM 2875 C C . ALA A 1 374 ? 11.035 -8.513 -21.395 1.00 93.62 374 ALA A C 1
ATOM 2877 O O . ALA A 1 374 ? 11.643 -7.557 -21.885 1.00 93.62 374 ALA A O 1
ATOM 2878 N N . TRP A 1 375 ? 11.442 -9.095 -20.265 1.00 95.06 375 TRP A N 1
ATOM 2879 C CA . TRP A 1 375 ? 12.805 -8.980 -19.739 1.00 95.06 375 TRP A CA 1
ATOM 2880 C C . TRP A 1 375 ? 13.566 -10.262 -20.080 1.00 95.06 375 TRP A C 1
ATOM 2882 O O . TRP A 1 375 ? 12.999 -11.349 -19.989 1.00 95.06 375 TRP A O 1
ATOM 2892 N N . MET A 1 376 ? 14.826 -10.135 -20.483 1.00 94.44 376 MET A N 1
ATOM 2893 C CA . MET A 1 376 ? 15.658 -11.239 -20.949 1.00 94.44 376 MET A CA 1
ATOM 2894 C C . MET A 1 376 ? 17.086 -11.091 -20.424 1.00 94.44 376 MET A C 1
ATOM 2896 O O . MET A 1 376 ? 17.632 -9.985 -20.390 1.00 94.44 376 MET A O 1
ATOM 2900 N N . ARG A 1 377 ? 17.697 -12.226 -20.075 1.00 95.06 377 ARG A N 1
ATOM 2901 C CA . ARG A 1 377 ? 19.134 -12.353 -19.836 1.00 95.06 377 ARG A CA 1
ATOM 2902 C C . ARG A 1 377 ? 19.698 -13.503 -20.663 1.00 95.06 377 ARG A C 1
ATOM 2904 O O . ARG A 1 377 ? 19.101 -14.575 -20.668 1.00 95.06 377 ARG A O 1
ATOM 2911 N N . VAL A 1 378 ? 20.838 -13.282 -21.316 1.00 93.56 378 VAL A N 1
ATOM 2912 C CA . VAL A 1 378 ? 21.542 -14.267 -22.159 1.00 93.56 378 VAL A CA 1
ATOM 2913 C C . VAL A 1 378 ? 23.010 -14.347 -21.735 1.00 93.56 378 VAL A C 1
ATOM 2915 O O . VAL A 1 378 ? 23.619 -13.312 -21.449 1.00 93.56 378 VAL A O 1
ATOM 2918 N N . THR A 1 379 ? 23.557 -15.567 -21.640 1.00 93.75 379 THR A N 1
ATOM 2919 C CA . THR A 1 379 ? 24.847 -15.842 -20.975 1.00 93.75 379 THR A CA 1
ATOM 2920 C C . THR A 1 379 ? 25.789 -16.661 -21.865 1.00 93.75 379 THR A C 1
ATOM 2922 O O . THR A 1 379 ? 26.111 -17.813 -21.569 1.00 93.75 379 THR A O 1
ATOM 2925 N N . VAL A 1 380 ? 26.252 -16.041 -22.949 1.00 92.44 380 VAL A N 1
ATOM 2926 C CA . VAL A 1 380 ? 27.180 -16.647 -23.912 1.00 92.44 380 VAL A CA 1
ATOM 2927 C C . VAL A 1 380 ? 28.505 -17.021 -23.243 1.00 92.44 380 VAL A C 1
ATOM 2929 O O . VAL A 1 380 ? 29.142 -16.189 -22.597 1.00 92.44 380 VAL A O 1
ATOM 2932 N N . ASP A 1 381 ? 28.914 -18.285 -23.374 1.00 89.19 381 ASP A N 1
ATOM 2933 C CA . ASP A 1 381 ? 30.165 -18.848 -22.842 1.00 89.19 381 ASP A CA 1
ATOM 2934 C C . ASP A 1 381 ? 30.447 -18.492 -21.363 1.00 89.19 381 ASP A C 1
ATOM 2936 O O . ASP A 1 381 ? 31.584 -18.291 -20.935 1.00 89.19 381 ASP A O 1
ATOM 2940 N N . GLY A 1 382 ? 29.385 -18.408 -20.550 1.00 87.19 382 GLY A N 1
ATOM 2941 C CA . GLY A 1 382 ? 29.466 -18.080 -19.120 1.00 87.19 382 GLY A CA 1
ATOM 2942 C C . GLY A 1 382 ? 29.553 -16.582 -18.797 1.00 87.19 382 GLY A C 1
ATOM 2943 O O . GLY A 1 382 ? 29.615 -16.214 -17.622 1.00 87.19 382 GLY A O 1
ATOM 2944 N N . LYS A 1 383 ? 29.509 -15.706 -19.805 1.00 89.12 383 LYS A N 1
ATOM 2945 C CA . LYS A 1 383 ? 29.480 -14.248 -19.662 1.00 89.12 383 LYS A CA 1
ATOM 2946 C C . LYS A 1 383 ? 28.096 -13.710 -20.027 1.00 89.12 383 LYS A C 1
ATOM 2948 O O . LYS A 1 383 ? 27.564 -14.000 -21.090 1.00 89.12 383 LYS A O 1
ATOM 2953 N N . ILE A 1 384 ? 27.523 -12.871 -19.165 1.00 92.50 384 ILE A N 1
ATOM 2954 C CA . ILE A 1 384 ? 26.277 -12.157 -19.481 1.00 92.50 384 ILE A CA 1
ATOM 2955 C C . ILE A 1 384 ? 26.560 -11.175 -20.628 1.00 92.50 384 ILE A C 1
ATOM 2957 O O . ILE A 1 384 ? 27.365 -10.255 -20.469 1.00 92.50 384 ILE A O 1
ATOM 2961 N N . GLU A 1 385 ? 25.910 -11.379 -21.774 1.00 91.25 385 GLU A N 1
ATOM 2962 C CA . GLU A 1 385 ? 26.017 -10.495 -22.944 1.00 91.25 385 GLU A CA 1
ATOM 2963 C C . GLU A 1 385 ? 24.861 -9.487 -22.994 1.00 91.25 385 GLU A C 1
ATOM 2965 O O . GLU A 1 385 ? 25.064 -8.313 -23.302 1.00 91.25 385 GLU A O 1
ATOM 2970 N N . LEU A 1 386 ? 23.660 -9.921 -22.604 1.00 90.81 386 LEU A N 1
ATOM 2971 C CA . LEU A 1 386 ? 22.489 -9.065 -22.454 1.00 90.81 386 LEU A CA 1
ATOM 2972 C C . LEU A 1 386 ? 21.808 -9.351 -21.116 1.00 90.81 386 LEU A C 1
ATOM 2974 O O . LEU A 1 386 ? 21.577 -10.508 -20.779 1.00 90.81 386 LEU A O 1
ATOM 2978 N N . GLU A 1 387 ? 21.425 -8.301 -20.391 1.00 94.31 387 GLU A N 1
ATOM 2979 C CA . GLU A 1 387 ? 20.508 -8.363 -19.249 1.00 94.31 387 GLU A CA 1
ATOM 2980 C C . GLU A 1 387 ? 19.639 -7.096 -19.252 1.00 94.31 387 GLU A C 1
ATOM 2982 O O . GLU A 1 387 ? 20.122 -5.995 -18.987 1.00 94.31 387 GLU A O 1
ATOM 2987 N N . GLY A 1 388 ? 18.360 -7.211 -19.621 1.00 92.56 388 GLY A N 1
ATOM 2988 C CA . GLY A 1 388 ? 17.519 -6.029 -19.815 1.00 92.56 388 GLY A CA 1
ATOM 2989 C C . GLY A 1 388 ? 16.139 -6.296 -20.410 1.00 92.56 388 GLY A C 1
ATOM 2990 O O . GLY A 1 388 ? 15.689 -7.431 -20.530 1.00 92.56 388 GLY A O 1
ATOM 2991 N N . ARG A 1 389 ? 15.433 -5.218 -20.771 1.00 91.81 389 ARG A N 1
ATOM 2992 C CA . ARG A 1 389 ? 14.122 -5.293 -21.438 1.00 91.81 389 ARG A CA 1
ATOM 2993 C C . ARG A 1 389 ? 14.303 -5.353 -22.950 1.00 91.81 389 ARG A C 1
ATOM 2995 O O . ARG A 1 389 ? 14.930 -4.458 -23.513 1.00 91.81 389 ARG A O 1
ATOM 3002 N N . ILE A 1 390 ? 13.704 -6.352 -23.591 1.00 93.50 390 ILE A N 1
ATOM 3003 C CA . ILE A 1 390 ? 13.643 -6.439 -25.052 1.00 93.50 390 ILE A CA 1
ATOM 3004 C C . ILE A 1 390 ? 12.434 -5.677 -25.602 1.00 93.50 390 ILE A C 1
ATOM 3006 O O . ILE A 1 390 ? 11.441 -5.436 -24.907 1.00 93.50 390 ILE A O 1
ATOM 3010 N N . LEU A 1 391 ? 12.538 -5.256 -26.860 1.00 90.12 391 LEU A N 1
ATOM 3011 C CA . LEU A 1 391 ? 11.484 -4.548 -27.578 1.00 90.12 391 LEU A CA 1
ATOM 3012 C C . LEU A 1 391 ? 10.659 -5.524 -28.424 1.00 90.12 391 LEU A C 1
ATOM 3014 O O . LEU A 1 391 ? 11.198 -6.439 -29.043 1.00 90.12 391 LEU A O 1
ATOM 3018 N N . ALA A 1 392 ? 9.347 -5.287 -28.471 1.00 88.38 392 ALA A N 1
ATOM 3019 C CA . ALA A 1 392 ? 8.440 -6.008 -29.356 1.00 88.38 392 ALA A CA 1
ATOM 3020 C C . ALA A 1 392 ? 8.831 -5.784 -30.831 1.00 88.38 392 ALA A C 1
ATOM 3022 O O . ALA A 1 392 ? 9.247 -4.685 -31.207 1.00 88.38 392 ALA A O 1
ATOM 3023 N N . GLY A 1 393 ? 8.718 -6.824 -31.656 1.00 84.19 393 GLY A N 1
ATOM 3024 C CA . GLY A 1 393 ? 9.123 -6.822 -33.064 1.00 84.19 393 GLY A CA 1
ATOM 3025 C C . GLY A 1 393 ? 10.639 -6.779 -33.308 1.00 84.19 393 GLY A C 1
ATOM 3026 O O . GLY A 1 393 ? 11.051 -6.598 -34.450 1.00 84.19 393 GLY A O 1
ATOM 3027 N N . SER A 1 394 ? 11.476 -6.918 -32.272 1.00 85.00 394 SER A N 1
ATOM 3028 C CA . SER A 1 394 ? 12.942 -6.860 -32.396 1.00 85.00 394 SER A CA 1
ATOM 3029 C C . SER A 1 394 ? 13.581 -8.245 -32.281 1.00 85.00 394 SER A C 1
ATOM 3031 O O . SER A 1 394 ? 13.219 -9.034 -31.407 1.00 85.00 394 SER A O 1
ATOM 3033 N N . ALA A 1 395 ? 14.548 -8.530 -33.155 1.00 87.75 395 ALA A N 1
ATOM 3034 C CA . ALA A 1 395 ? 15.342 -9.756 -33.144 1.00 87.75 395 ALA A CA 1
ATOM 3035 C C . ALA A 1 395 ? 16.731 -9.500 -32.541 1.00 87.75 395 ALA A C 1
ATOM 3037 O O . ALA A 1 395 ? 17.385 -8.514 -32.878 1.00 87.75 395 ALA A O 1
ATOM 3038 N N . TYR A 1 396 ? 17.172 -10.406 -31.672 1.00 89.50 396 TYR A N 1
ATOM 3039 C CA . TYR A 1 396 ? 18.437 -10.342 -30.947 1.00 89.50 396 TYR A CA 1
ATOM 3040 C C . TYR A 1 396 ? 19.253 -11.607 -31.266 1.00 89.50 396 TYR A C 1
ATOM 3042 O O . TYR A 1 396 ? 18.894 -12.681 -30.776 1.00 89.50 396 TYR A O 1
ATOM 3050 N N . PRO A 1 397 ? 20.280 -11.523 -32.132 1.00 91.00 397 PRO A N 1
ATOM 3051 C CA . PRO A 1 397 ? 21.187 -12.630 -32.415 1.00 91.00 397 PRO A CA 1
ATOM 3052 C C . PRO A 1 397 ? 22.301 -12.721 -31.361 1.00 91.00 397 PRO A C 1
ATOM 3054 O O . PRO A 1 397 ? 22.829 -11.699 -30.928 1.00 91.00 397 PRO A O 1
ATOM 3057 N N . PHE A 1 398 ? 22.672 -13.948 -31.007 1.00 89.75 398 PHE A N 1
ATOM 3058 C CA . PHE A 1 398 ? 23.740 -14.306 -30.072 1.00 89.75 398 PHE A CA 1
ATOM 3059 C C . PHE A 1 398 ? 24.572 -15.447 -30.673 1.00 89.75 398 PHE A C 1
ATOM 3061 O O . PHE A 1 398 ? 24.013 -16.329 -31.333 1.00 89.75 398 PHE A O 1
ATOM 3068 N N . ASP A 1 399 ? 25.886 -15.439 -30.449 1.00 88.94 399 ASP A N 1
ATOM 3069 C CA . ASP A 1 399 ? 26.841 -16.385 -31.042 1.00 88.94 399 ASP A CA 1
ATOM 3070 C C . ASP A 1 399 ? 27.915 -16.769 -30.010 1.00 88.94 399 ASP A C 1
ATOM 3072 O O . ASP A 1 399 ? 28.538 -15.889 -29.419 1.00 88.94 399 ASP A O 1
ATOM 3076 N N . GLY A 1 400 ? 28.093 -18.069 -29.761 1.00 85.12 400 GLY A N 1
ATOM 3077 C CA . GLY A 1 400 ? 28.946 -18.615 -28.701 1.00 85.12 400 GLY A CA 1
ATOM 3078 C C . GLY A 1 400 ? 29.754 -19.827 -29.152 1.00 85.12 400 GLY A C 1
ATOM 3079 O O . GLY A 1 400 ? 29.344 -20.574 -30.038 1.00 85.12 400 GLY A O 1
ATOM 3080 N N . SER A 1 401 ? 30.911 -20.037 -28.531 1.00 82.00 401 SER A N 1
ATOM 3081 C CA . SER A 1 401 ? 31.858 -21.102 -28.886 1.00 82.00 401 SER A CA 1
ATOM 3082 C C . SER A 1 401 ? 31.579 -22.441 -28.192 1.00 82.00 401 SER A C 1
ATOM 3084 O O . SER A 1 401 ? 31.867 -23.492 -28.761 1.00 82.00 401 SER A O 1
ATOM 3086 N N . GLU A 1 402 ? 30.961 -22.430 -27.007 1.00 80.50 402 GLU A N 1
ATOM 3087 C CA . GLU A 1 402 ? 30.490 -23.632 -26.308 1.00 80.50 402 GLU A CA 1
ATOM 3088 C C . GLU A 1 402 ? 28.987 -23.601 -25.997 1.00 80.50 402 GLU A C 1
ATOM 3090 O O . GLU A 1 402 ? 28.326 -24.638 -26.098 1.00 80.50 402 GLU A O 1
ATOM 3095 N N . ARG A 1 403 ? 28.442 -22.460 -25.541 1.00 82.69 403 ARG A N 1
ATOM 3096 C CA . ARG A 1 403 ? 27.076 -22.382 -24.981 1.00 82.69 403 ARG A CA 1
ATOM 3097 C C . ARG A 1 403 ? 26.480 -20.966 -24.981 1.00 82.69 403 ARG A C 1
ATOM 3099 O O . ARG A 1 403 ? 27.213 -19.981 -24.962 1.00 82.69 403 ARG A O 1
ATOM 3106 N N . ILE A 1 404 ? 25.147 -20.884 -24.921 1.00 83.81 404 ILE A N 1
ATOM 3107 C CA . ILE A 1 404 ? 24.330 -19.654 -24.824 1.00 83.81 404 ILE A CA 1
ATOM 3108 C C . ILE A 1 404 ? 23.253 -19.838 -23.744 1.00 83.81 404 ILE A C 1
ATOM 3110 O O . ILE A 1 404 ? 22.753 -20.982 -23.644 1.00 83.81 404 ILE A O 1
#

Foldseek 3Di:
DDDDDPPDDDPDPPDPPPPLPLQALLCVLVVLCVVVVHDLVNLCVVLVDDSVLNVCSNVVVCVVDPDVVVNVVSSCSSCVVSVHDPVCNVVSNVVSVVVPDDDDDDDDDDDDDDDDDDDDDDDDDDDDDDDDDDDDDDDDDDDDDDDDDDDDDDDPPPDPDDDQPLQVLLQVLLCVLVVLCVVVVHDLVNLCVQLVDDSVLNVCSNRSNPVPPPDLVVNLVSLQSSCVVSVHPSVVSSVSSVVSVVSVCVVPPPDPPPPPCPPDDDDDDDCVVVVCPDVVNCVVVVVVVVVVVCVVVVVVVVVVVVPPPPPDDPDDDPVVVPPDDDDDDDDDDDDDDDDDDDDDDDDPDPPPDDDDDDDDPQKDKDKDAAQAWDFDWDQAPNRTPDGGTDHHRDIDMDIHRPGD

Sequence (404 aa):
MRSTLQQAFGPRPPRPRAQGNAYSVGQQLKKARLARNLTIEQVTQATHIRAYAIDALEDDNFDALPSPVQARGFLRLYANYLGLSLEELIANQRASSAELTPQQTETISTAVETEAPETEPIEEEPAEAEAEPACTCAGTSESEAEPPEPETSESIPATPQKPLLSQPIFIAIGEQLRTRREGLSLTLDEVERHTHVRKHYLQALEAGDFDHLPTSVQARGMLNNYAHFLDLQVDAILLRFAEGLQAQRLERQPQPLEKQQHARFEHGIPTSLRRFLSLDLIFGGGLILLLLFFAIWGTSQVIRLRAAPKTEATAPSISDMLLVSPAPDSGTSAAAQTSELITPSPANVPTSAVAYPTLIAGHVQVIVVGLERAWMRVTVDGKIELEGRILAGSAYPFDGSERI